Protein AF-A0A948G9Z5-F1 (afdb_monomer)

Radius of gyration: 40.37 Å; Cα contacts (8 Å, |Δi|>4): 755; chains: 1; bounding box: 97×54×112 Å

Solvent-accessible surface area (backbone atoms only — not comparable to full-atom values): 25533 Å² total; per-residue (Å²): 143,82,84,82,76,79,75,75,56,78,62,60,62,51,51,54,50,49,52,50,50,49,58,54,46,68,69,68,64,78,58,90,53,90,62,45,62,54,54,53,53,50,52,53,54,52,51,50,55,55,35,60,54,33,60,67,47,91,50,60,67,54,21,30,55,25,34,49,54,35,27,75,70,27,67,92,33,41,67,64,40,56,66,39,23,59,47,90,50,67,67,35,24,52,43,26,26,50,19,46,16,71,44,22,77,73,33,47,65,61,31,60,58,33,54,72,46,91,47,65,46,27,21,26,35,26,33,41,16,47,19,61,41,47,47,76,83,47,47,67,60,33,60,58,35,54,69,47,94,48,65,67,35,22,36,28,16,33,53,16,48,29,61,46,45,51,70,84,49,43,66,62,33,49,53,37,40,75,65,50,91,46,68,66,42,18,51,43,20,42,55,21,40,31,62,49,22,80,80,33,49,70,61,32,59,57,32,57,71,46,89,49,65,69,51,22,40,50,23,35,46,32,45,17,70,47,47,51,68,85,45,45,66,61,34,43,55,33,51,66,43,96,44,68,69,38,23,52,38,19,52,55,15,52,54,62,40,36,78,75,44,48,65,59,31,49,52,40,40,63,39,86,83,45,91,49,28,66,51,25,49,54,52,49,50,74,61,28,71,84,43,45,71,60,34,61,56,29,56,71,46,92,48,66,67,41,22,42,52,22,34,55,41,49,21,71,56,42,52,67,84,49,41,66,61,42,58,64,38,36,67,46,92,48,67,68,48,23,51,48,28,41,54,19,47,41,60,42,30,78,74,38,47,68,64,37,59,58,37,56,70,44,91,49,63,61,35,22,21,49,35,30,42,31,49,21,70,57,40,52,78,82,50,48,65,61,33,60,60,34,55,71,46,95,45,69,70,32,19,42,25,17,35,47,16,44,20,59,45,42,52,77,83,48,49,65,62,32,51,48,46,43,69,52,90,75,90,85,67,102,78,78,82,94,65,77,88,49,51,70,43,21,20,36,17,26,42,18,45,22,59,46,50,52,75,84,47,48,67,61,29,53,51,33,37,75,66,47,88,48,68,62,34,16,48,28,12,35,54,15,32,48,62,54,62,45,86,84,43,121

Structure (mmCIF, N/CA/C/O backbone):
data_AF-A0A948G9Z5-F1
#
_entry.id   AF-A0A948G9Z5-F1
#
loop_
_atom_site.group_PDB
_atom_site.id
_atom_site.type_symbol
_atom_site.label_atom_id
_atom_site.label_alt_id
_atom_site.label_comp_id
_atom_site.label_asym_id
_atom_site.label_entity_id
_atom_site.label_seq_id
_atom_site.pdbx_PDB_ins_code
_atom_site.Cartn_x
_atom_site.Cartn_y
_atom_site.Cartn_z
_atom_site.occupancy
_atom_site.B_iso_or_equiv
_atom_site.auth_seq_id
_atom_site.auth_comp_id
_atom_site.auth_asym_id
_atom_site.auth_atom_id
_atom_site.pdbx_PDB_model_num
ATOM 1 N N . MET A 1 1 ? 50.936 19.245 4.769 1.00 39.91 1 MET A N 1
ATOM 2 C CA . MET A 1 1 ? 52.016 19.116 3.764 1.00 39.91 1 MET A CA 1
ATOM 3 C C . MET A 1 1 ? 52.020 17.709 3.180 1.00 39.91 1 MET A C 1
ATOM 5 O O . MET A 1 1 ? 52.476 16.791 3.842 1.00 39.91 1 MET A O 1
ATOM 9 N N . LYS A 1 2 ? 51.493 17.557 1.961 1.00 28.86 2 LYS A N 1
ATOM 10 C CA . LYS A 1 2 ? 51.972 16.662 0.890 1.00 28.86 2 LYS A CA 1
ATOM 11 C C . LYS A 1 2 ? 51.194 17.069 -0.367 1.00 28.86 2 LYS A C 1
ATOM 13 O O . LYS A 1 2 ? 50.064 16.653 -0.579 1.00 28.86 2 LYS A O 1
ATOM 18 N N . GLN A 1 3 ? 51.766 18.014 -1.115 1.00 26.58 3 GLN A N 1
ATOM 19 C CA . GLN A 1 3 ? 51.270 18.428 -2.425 1.00 26.58 3 GLN A CA 1
ATOM 20 C C . GLN A 1 3 ? 51.454 17.256 -3.393 1.00 26.58 3 GLN A C 1
ATOM 22 O O . GLN A 1 3 ? 52.580 16.973 -3.799 1.00 26.58 3 GLN A O 1
ATOM 27 N N . TYR A 1 4 ? 50.370 16.602 -3.800 1.00 28.34 4 TYR A N 1
ATOM 28 C CA . TYR A 1 4 ? 50.378 15.861 -5.056 1.00 28.34 4 TYR A CA 1
ATOM 29 C C . TYR A 1 4 ? 50.292 16.889 -6.188 1.00 28.34 4 TYR A C 1
ATOM 31 O O . TYR A 1 4 ? 49.217 17.266 -6.642 1.00 28.34 4 TYR A O 1
ATOM 39 N N . LYS A 1 5 ? 51.455 17.400 -6.609 1.00 29.95 5 LYS A N 1
ATOM 40 C CA . LYS A 1 5 ? 51.599 18.049 -7.914 1.00 29.95 5 LYS A CA 1
ATOM 41 C C . LYS A 1 5 ? 51.333 16.977 -8.966 1.00 29.95 5 LYS A C 1
ATOM 43 O O . LYS A 1 5 ? 52.231 16.207 -9.299 1.00 29.95 5 LYS A O 1
ATOM 48 N N . VAL A 1 6 ? 50.107 16.926 -9.478 1.00 32.25 6 VAL A N 1
ATOM 49 C CA . VAL A 1 6 ? 49.819 16.228 -10.730 1.00 32.25 6 VAL A CA 1
ATOM 50 C C . VAL A 1 6 ? 50.594 16.974 -11.812 1.00 32.25 6 VAL A C 1
ATOM 52 O O . VAL A 1 6 ? 50.222 18.062 -12.244 1.00 32.25 6 VAL A O 1
ATOM 55 N N . LYS A 1 7 ? 51.755 16.430 -12.179 1.00 34.06 7 LYS A N 1
ATOM 56 C CA . LYS A 1 7 ? 52.479 16.821 -13.386 1.00 34.06 7 LYS A CA 1
ATOM 57 C C . LYS A 1 7 ? 51.560 16.453 -14.549 1.00 34.06 7 LYS A C 1
ATOM 59 O O . LYS A 1 7 ? 51.478 15.280 -14.900 1.00 34.06 7 LYS A O 1
ATOM 64 N N . MET A 1 8 ? 50.854 17.429 -15.117 1.00 34.78 8 MET A N 1
ATOM 65 C CA . MET A 1 8 ? 50.226 17.219 -16.418 1.00 34.78 8 MET A CA 1
ATOM 66 C C . MET A 1 8 ? 51.336 16.811 -17.399 1.00 34.78 8 MET A C 1
ATOM 68 O O . MET A 1 8 ? 52.364 17.498 -17.459 1.00 34.78 8 MET A O 1
ATOM 72 N N . PRO A 1 9 ? 51.206 15.685 -18.116 1.00 38.00 9 PRO A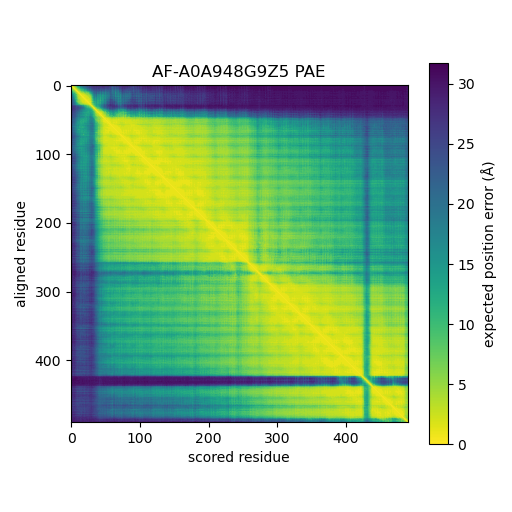 N 1
ATOM 73 C CA . PRO A 1 9 ? 52.230 15.265 -19.057 1.00 38.00 9 PRO A CA 1
ATOM 74 C C . PRO A 1 9 ? 52.403 16.338 -20.141 1.00 38.00 9 PRO A C 1
ATOM 76 O O . PRO A 1 9 ? 51.428 16.926 -20.605 1.00 38.00 9 PRO A O 1
ATOM 79 N N . ASN A 1 10 ? 53.647 16.580 -20.575 1.00 40.22 10 ASN A N 1
ATOM 80 C CA . ASN A 1 10 ? 54.026 17.577 -21.598 1.00 40.22 10 ASN A CA 1
ATOM 81 C C . ASN A 1 10 ? 53.228 17.482 -22.920 1.00 40.22 10 ASN A C 1
ATOM 83 O O . ASN A 1 10 ? 53.290 18.388 -23.750 1.00 40.22 10 ASN A O 1
ATOM 87 N N . ASN A 1 11 ? 52.482 16.397 -23.124 1.00 42.31 11 ASN A N 1
ATOM 88 C CA . ASN A 1 11 ? 51.616 16.176 -24.274 1.00 42.31 11 ASN A CA 1
ATOM 89 C C . ASN A 1 11 ? 50.259 16.898 -24.160 1.00 42.31 11 ASN A C 1
ATOM 91 O O . ASN A 1 11 ? 49.751 17.342 -25.187 1.00 42.31 11 ASN A O 1
ATOM 95 N N . VAL A 1 12 ? 49.737 17.124 -22.945 1.00 40.38 12 VAL A N 1
ATOM 96 C CA . VAL A 1 12 ? 48.490 17.881 -22.702 1.00 40.38 12 VAL A CA 1
ATOM 97 C C . VAL A 1 12 ? 48.668 19.338 -23.131 1.00 40.38 12 VAL A C 1
ATOM 99 O O . VAL A 1 12 ? 47.843 19.877 -23.860 1.00 40.38 12 VAL A O 1
ATOM 102 N N . ILE A 1 13 ? 49.819 19.932 -22.795 1.00 41.78 13 ILE A N 1
ATOM 103 C CA . ILE A 1 13 ? 50.192 21.304 -23.175 1.00 41.78 13 ILE A CA 1
ATOM 104 C C . ILE A 1 13 ? 50.358 21.439 -24.698 1.00 41.78 13 ILE A C 1
ATOM 106 O O . ILE A 1 13 ? 49.976 22.455 -25.277 1.00 41.78 13 ILE A O 1
ATOM 110 N N . LYS A 1 14 ? 50.894 20.411 -25.373 1.00 46.88 14 LYS A N 1
ATOM 111 C CA . LYS A 1 14 ? 51.059 20.411 -26.836 1.00 46.88 14 LYS A CA 1
ATOM 112 C C . LYS A 1 14 ? 49.728 20.294 -27.576 1.00 46.88 14 LYS A C 1
ATOM 114 O O . LYS A 1 14 ? 49.578 20.926 -28.617 1.00 46.88 14 LYS A O 1
ATOM 119 N N . LEU A 1 15 ? 48.769 19.531 -27.054 1.00 45.91 15 LEU A N 1
ATOM 120 C CA . LEU A 1 15 ? 47.464 19.355 -27.691 1.00 45.91 15 LEU A CA 1
ATOM 121 C C . LEU A 1 15 ? 46.559 20.578 -27.482 1.00 45.91 15 LEU A C 1
ATOM 123 O O . LEU A 1 15 ? 45.952 21.045 -28.439 1.00 45.91 15 LEU A O 1
ATOM 127 N N . THR A 1 16 ? 46.551 21.175 -26.285 1.00 45.09 16 THR A N 1
ATOM 128 C CA . THR A 1 16 ? 45.842 22.444 -26.030 1.00 45.09 16 THR A CA 1
ATOM 129 C C . THR A 1 16 ? 46.447 23.610 -26.813 1.00 45.09 16 THR A C 1
ATOM 131 O O . THR A 1 16 ? 45.717 24.468 -27.304 1.00 45.09 16 THR A O 1
ATOM 134 N N . ALA A 1 17 ? 47.773 23.629 -26.998 1.00 44.53 17 ALA A N 1
ATOM 135 C CA . ALA A 1 17 ? 48.440 24.600 -27.867 1.00 44.53 17 ALA A CA 1
ATOM 136 C C . ALA A 1 17 ? 48.094 24.384 -29.350 1.00 44.53 17 ALA A C 1
ATOM 138 O O . ALA A 1 17 ? 47.896 25.355 -30.077 1.00 44.53 17 ALA A O 1
ATOM 139 N N . MET A 1 18 ? 47.954 23.129 -29.793 1.00 50.06 18 MET A N 1
ATOM 140 C CA . MET A 1 18 ? 47.487 22.801 -31.144 1.00 50.06 18 MET A CA 1
ATOM 141 C C . MET A 1 18 ? 46.026 23.241 -31.355 1.00 50.06 18 MET A C 1
ATOM 143 O O . MET A 1 18 ? 45.716 23.830 -32.383 1.00 50.06 18 MET A O 1
ATOM 147 N N . MET A 1 19 ? 45.155 23.064 -30.355 1.00 51.22 19 MET A N 1
ATOM 148 C CA . MET A 1 19 ? 43.753 23.518 -30.375 1.00 51.22 19 MET A CA 1
ATOM 149 C C . MET A 1 19 ? 43.608 25.051 -30.413 1.00 51.22 19 MET A C 1
ATOM 151 O O . MET A 1 19 ? 42.756 25.579 -31.134 1.00 51.22 19 MET A O 1
ATOM 155 N N . LEU A 1 20 ? 44.453 25.780 -29.672 1.00 48.34 20 LEU A N 1
ATOM 156 C CA . LEU A 1 20 ? 44.508 27.248 -29.713 1.00 48.34 20 LEU A CA 1
ATOM 157 C C . LEU A 1 20 ? 45.026 27.759 -31.061 1.00 48.34 20 LEU A C 1
ATOM 159 O O . LEU A 1 20 ? 44.479 28.721 -31.591 1.00 48.34 20 LEU A O 1
ATOM 163 N N . LEU A 1 21 ? 46.021 27.090 -31.650 1.00 50.00 21 LEU A N 1
ATOM 164 C CA . LEU A 1 21 ? 46.531 27.425 -32.982 1.00 50.00 21 LEU A CA 1
ATOM 165 C C . LEU A 1 21 ? 45.492 27.183 -34.081 1.00 50.00 21 LEU A C 1
ATOM 167 O O . LEU A 1 21 ? 45.386 28.000 -34.987 1.00 50.00 21 LEU A O 1
ATOM 171 N N . VAL A 1 22 ? 44.686 26.123 -33.984 1.00 51.06 22 VAL A N 1
ATOM 172 C CA . VAL A 1 22 ? 43.586 25.851 -34.925 1.00 51.06 22 VAL A CA 1
ATOM 173 C C . VAL A 1 22 ? 42.486 26.909 -34.810 1.00 51.06 22 VAL A C 1
ATOM 175 O O . VAL A 1 22 ? 42.051 27.450 -35.821 1.00 51.06 22 VAL A O 1
ATOM 178 N N . SER A 1 23 ? 42.098 27.287 -33.590 1.00 49.22 23 SER A N 1
ATOM 179 C CA . SER A 1 23 ? 41.089 28.335 -33.356 1.00 49.22 23 SER A CA 1
ATOM 180 C C . SER A 1 23 ? 41.565 29.724 -33.818 1.00 49.22 23 SER A C 1
ATOM 182 O O . SER A 1 23 ? 40.789 30.506 -34.373 1.00 49.22 23 SER A O 1
ATOM 184 N N . LEU A 1 24 ? 42.857 30.022 -33.641 1.00 46.81 24 LEU A N 1
ATOM 185 C CA . LEU A 1 24 ? 43.492 31.260 -34.101 1.00 46.81 24 LEU A CA 1
ATOM 186 C C . LEU A 1 24 ? 43.670 31.277 -35.632 1.00 46.81 24 LEU A C 1
ATOM 188 O O . LEU A 1 24 ? 43.522 32.313 -36.268 1.00 46.81 24 LEU A O 1
ATOM 192 N N . TYR A 1 25 ? 43.930 30.124 -36.250 1.00 51.31 25 TYR A N 1
ATOM 193 C CA . TYR A 1 25 ? 44.063 29.996 -37.702 1.00 51.31 25 TYR A CA 1
ATOM 194 C C . TYR A 1 25 ? 42.704 30.085 -38.419 1.00 51.31 25 TYR A C 1
ATOM 196 O O . TYR A 1 25 ? 42.582 30.790 -39.417 1.00 51.31 25 TYR A O 1
ATOM 204 N N . LEU A 1 26 ? 41.655 29.467 -37.861 1.00 46.72 26 LEU A N 1
ATOM 205 C CA . LEU A 1 26 ? 40.271 29.555 -38.353 1.00 46.72 26 LEU A CA 1
ATOM 206 C C . LEU A 1 26 ? 39.691 30.980 -38.291 1.00 46.72 26 LEU A C 1
ATOM 208 O O . LEU A 1 26 ? 38.813 31.314 -39.080 1.00 46.72 26 LEU A O 1
ATOM 212 N N . SER A 1 27 ? 40.185 31.823 -37.378 1.00 50.78 27 SER A N 1
ATOM 213 C CA . SER A 1 27 ? 39.803 33.240 -37.271 1.00 50.78 27 SER A CA 1
ATOM 214 C C . SER A 1 27 ? 40.656 34.175 -38.141 1.00 50.78 27 SER A C 1
ATOM 216 O O . SER A 1 27 ? 40.174 35.235 -38.534 1.00 50.78 27 SER A O 1
ATOM 218 N N . LEU A 1 28 ? 41.890 33.786 -38.487 1.00 46.22 28 LEU A N 1
ATOM 219 C CA . LEU A 1 28 ? 42.793 34.559 -39.354 1.00 46.22 28 LEU A CA 1
ATOM 220 C C . LEU A 1 28 ? 42.560 34.325 -40.855 1.00 46.22 28 LEU A C 1
ATOM 222 O O . LEU A 1 28 ? 42.767 35.240 -41.651 1.00 46.22 28 LEU A O 1
ATOM 226 N N . VAL A 1 29 ? 42.116 33.135 -41.271 1.00 48.81 29 VAL A N 1
ATOM 227 C CA . VAL A 1 29 ? 41.870 32.813 -42.689 1.00 48.81 29 VAL A CA 1
ATOM 228 C C . VAL A 1 29 ? 40.423 33.152 -43.067 1.00 48.81 29 VAL A C 1
ATOM 230 O O . VAL A 1 29 ? 39.605 32.291 -43.382 1.00 48.81 29 VAL A O 1
ATOM 233 N N . GLY A 1 30 ? 40.097 34.445 -43.050 1.00 48.88 30 GLY A N 1
ATOM 234 C CA . GLY A 1 30 ? 38.883 34.993 -43.656 1.00 48.88 30 GLY A CA 1
ATOM 235 C C . GLY A 1 30 ? 38.942 34.948 -45.188 1.00 48.88 30 GLY A C 1
ATOM 236 O O . GLY A 1 30 ? 39.023 35.989 -45.833 1.00 48.88 30 GLY A O 1
ATOM 237 N N . CYS A 1 31 ? 38.934 33.755 -45.789 1.00 40.00 31 CYS A N 1
ATOM 238 C CA . CYS A 1 31 ? 38.878 33.602 -47.245 1.00 40.00 31 CYS A CA 1
ATOM 239 C C . CYS A 1 31 ? 37.424 33.623 -47.731 1.00 40.00 31 CYS A C 1
ATOM 241 O O . CYS A 1 31 ? 36.705 32.627 -47.684 1.00 40.00 31 CYS A O 1
ATOM 243 N N . SER A 1 32 ? 37.007 34.791 -48.207 1.00 42.97 32 SER A N 1
ATOM 244 C CA . SER A 1 32 ? 35.796 35.012 -48.990 1.00 42.97 32 SER A CA 1
ATOM 245 C C . SER A 1 32 ? 35.995 34.470 -50.415 1.00 42.97 32 SER A C 1
ATOM 247 O O . SER A 1 32 ? 36.517 35.150 -51.289 1.00 42.97 32 SER A O 1
ATOM 249 N N . GLY A 1 33 ? 35.608 33.214 -50.647 1.00 40.12 33 GLY A N 1
ATOM 250 C CA . GLY A 1 33 ? 35.600 32.584 -51.974 1.00 40.12 33 GLY A CA 1
ATOM 251 C C . GLY A 1 33 ? 35.328 31.079 -51.900 1.00 40.12 33 GLY A C 1
ATOM 252 O O . GLY A 1 33 ? 35.630 30.451 -50.885 1.00 40.12 33 GLY A O 1
ATOM 253 N N . GLU A 1 34 ? 34.761 30.495 -52.963 1.00 44.97 34 GLU A N 1
ATOM 254 C CA . GLU A 1 34 ? 34.321 29.084 -53.048 1.00 44.97 34 GLU A CA 1
ATOM 255 C C . GLU A 1 34 ? 35.417 28.042 -52.693 1.00 44.97 34 GLU A C 1
ATOM 257 O O . GLU A 1 34 ? 35.093 26.927 -52.279 1.00 44.97 34 GLU A O 1
ATOM 262 N N . ASP A 1 35 ? 36.699 28.428 -52.708 1.00 47.03 35 ASP A N 1
ATOM 263 C CA . ASP A 1 35 ? 37.861 27.602 -52.338 1.00 47.03 35 ASP A CA 1
ATOM 264 C C . ASP A 1 35 ? 38.152 27.509 -50.822 1.00 47.03 35 ASP A C 1
ATOM 266 O O . ASP A 1 35 ? 38.833 26.580 -50.372 1.00 47.03 35 ASP A O 1
ATOM 270 N N . GLY A 1 36 ? 37.599 28.404 -49.992 1.00 43.41 36 GLY A N 1
ATOM 271 C CA . GLY A 1 36 ? 37.775 28.371 -48.528 1.00 43.41 36 GLY A CA 1
ATOM 272 C C . GLY A 1 36 ? 37.162 27.122 -47.874 1.00 43.41 36 GLY A C 1
ATOM 273 O O . GLY A 1 36 ? 37.680 26.588 -46.889 1.00 43.41 36 GLY A O 1
ATOM 274 N N . ASN A 1 37 ? 36.109 26.575 -48.487 1.00 50.03 37 ASN A N 1
ATOM 275 C CA . ASN A 1 37 ? 35.497 25.310 -48.080 1.00 50.03 37 ASN A CA 1
ATOM 276 C C . ASN A 1 37 ? 36.379 24.093 -48.406 1.00 50.03 37 ASN A C 1
ATOM 278 O O . ASN A 1 37 ? 36.332 23.092 -47.689 1.00 50.03 37 ASN A O 1
ATOM 282 N N . GLY A 1 38 ? 37.192 24.160 -49.465 1.00 46.34 38 GLY A N 1
ATOM 283 C CA . GLY A 1 38 ? 38.101 23.082 -49.861 1.00 46.34 38 GLY A CA 1
ATOM 284 C C . GLY A 1 38 ? 39.275 22.929 -48.896 1.00 46.34 38 GLY A C 1
ATOM 285 O O . GLY A 1 38 ? 39.586 21.818 -48.463 1.00 46.34 38 GLY A O 1
ATOM 286 N N . VAL A 1 39 ? 39.874 24.052 -48.492 1.00 49.22 39 VAL A N 1
ATOM 287 C CA . VAL A 1 39 ? 41.010 24.093 -47.559 1.00 49.22 39 VAL A CA 1
ATOM 288 C C . VAL A 1 39 ? 40.593 23.627 -46.159 1.00 49.22 39 VAL A C 1
ATOM 290 O O . VAL A 1 39 ? 41.243 22.748 -45.593 1.00 49.22 39 VAL A O 1
ATOM 293 N N . ASN A 1 40 ? 39.452 24.096 -45.643 1.00 51.53 40 ASN A N 1
ATOM 294 C CA . ASN A 1 40 ? 38.921 23.641 -44.351 1.00 51.53 40 ASN A CA 1
ATOM 295 C C . ASN A 1 40 ? 38.600 22.135 -44.336 1.00 51.53 40 ASN A C 1
ATOM 297 O O . ASN A 1 40 ? 38.955 21.435 -43.386 1.00 51.53 40 ASN A O 1
ATOM 301 N N . ARG A 1 41 ? 38.018 21.593 -45.417 1.00 58.03 41 ARG A N 1
ATOM 302 C CA . ARG A 1 41 ? 37.782 20.142 -45.553 1.00 58.03 41 ARG A CA 1
ATOM 303 C C . ARG A 1 41 ? 39.083 19.339 -45.620 1.00 58.03 41 ARG A C 1
ATOM 305 O O . ARG A 1 41 ? 39.141 18.229 -45.094 1.00 58.03 41 ARG A O 1
ATOM 312 N N . LEU A 1 42 ? 40.127 19.871 -46.258 1.00 55.88 42 LEU A N 1
ATOM 313 C CA . LEU A 1 42 ? 41.443 19.229 -46.335 1.00 55.88 42 LEU A CA 1
ATOM 314 C C . LEU A 1 42 ? 42.132 19.178 -44.965 1.00 55.88 42 LEU A C 1
ATOM 316 O O . LEU A 1 42 ? 42.637 18.118 -44.596 1.00 55.88 42 LEU A O 1
ATOM 320 N N . PHE A 1 43 ? 42.098 20.267 -44.192 1.00 57.25 43 PHE A N 1
ATOM 321 C CA . PHE A 1 43 ? 42.660 20.302 -42.838 1.00 57.25 43 PHE A CA 1
ATOM 322 C C . PHE A 1 43 ? 41.926 19.361 -41.880 1.00 57.25 43 PHE A C 1
ATOM 324 O O . PHE A 1 43 ? 42.574 18.534 -41.239 1.00 57.25 43 PHE A O 1
ATOM 331 N N . GLN A 1 44 ? 40.590 19.378 -41.877 1.00 60.28 44 GLN A N 1
ATOM 332 C CA . GLN A 1 44 ? 39.788 18.454 -41.069 1.00 60.28 44 GLN A CA 1
ATOM 333 C C . GLN A 1 44 ? 40.084 16.987 -41.437 1.00 60.28 44 GLN A C 1
ATOM 335 O O . GLN A 1 44 ? 40.243 16.129 -40.571 1.00 60.28 44 GLN A O 1
ATOM 340 N N . LYS A 1 45 ? 40.262 16.685 -42.731 1.00 63.56 45 LYS A N 1
ATOM 341 C CA . LYS A 1 45 ? 40.625 15.343 -43.215 1.00 63.56 45 LYS A CA 1
ATOM 342 C C . LYS A 1 45 ? 42.036 14.911 -42.792 1.00 63.56 45 LYS A C 1
ATOM 344 O O . LYS A 1 45 ? 42.256 13.722 -42.549 1.00 63.56 45 LYS A O 1
ATOM 349 N N . ILE A 1 46 ? 42.996 15.835 -42.720 1.00 67.50 46 ILE A N 1
ATOM 350 C CA . ILE A 1 46 ? 44.359 15.566 -42.229 1.00 67.50 46 ILE A CA 1
ATOM 351 C C . ILE A 1 46 ? 44.342 15.318 -40.715 1.00 67.50 46 ILE A C 1
ATOM 353 O O . ILE A 1 46 ? 44.970 14.366 -40.248 1.00 67.50 46 ILE A O 1
ATOM 357 N N . GLU A 1 47 ? 43.577 16.111 -39.968 1.00 75.38 47 GLU A N 1
ATOM 358 C CA . GLU A 1 47 ? 43.436 15.994 -38.516 1.00 75.38 47 GLU A CA 1
ATOM 359 C C . GLU A 1 47 ? 42.751 14.682 -38.107 1.00 75.38 47 GLU A C 1
ATOM 361 O O . GLU A 1 47 ? 43.296 13.935 -37.291 1.00 75.38 47 G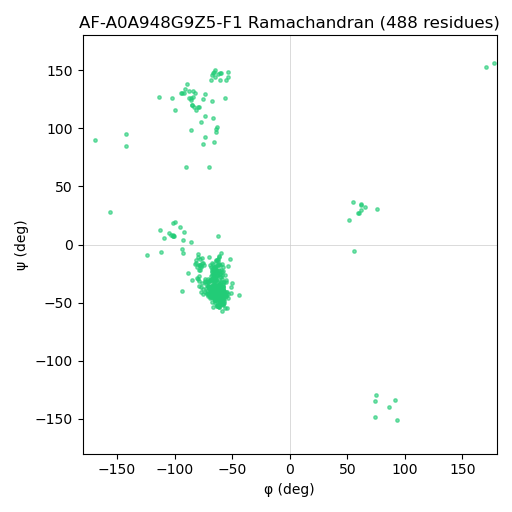LU A O 1
ATOM 366 N N . ILE A 1 48 ? 41.649 14.312 -38.773 1.00 82.31 48 ILE A N 1
ATOM 367 C CA . ILE A 1 48 ? 40.984 13.015 -38.579 1.00 82.31 48 ILE A CA 1
ATOM 368 C C . ILE A 1 48 ? 41.967 11.875 -38.837 1.00 82.31 48 ILE A C 1
ATOM 370 O O . ILE A 1 48 ? 42.115 10.998 -37.996 1.00 82.31 48 ILE A O 1
ATOM 374 N N . ARG A 1 49 ? 42.711 11.884 -39.953 1.00 85.75 49 ARG A N 1
ATOM 375 C CA . ARG A 1 49 ? 43.713 10.836 -40.237 1.00 85.75 49 ARG A CA 1
ATOM 376 C C 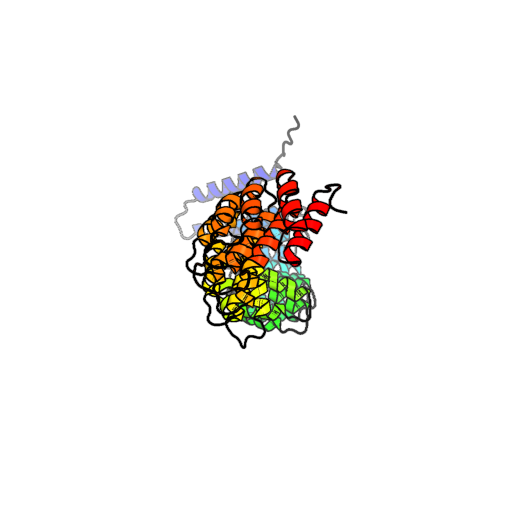. ARG A 1 49 ? 44.772 10.720 -39.138 1.00 85.75 49 ARG A C 1
ATOM 378 O O . ARG A 1 49 ? 45.214 9.608 -38.849 1.00 85.75 49 ARG A O 1
ATOM 385 N N . GLY A 1 50 ? 45.186 11.842 -38.549 1.00 85.62 50 GLY A N 1
ATOM 386 C CA . GLY A 1 50 ? 46.108 11.872 -37.415 1.00 85.62 50 GLY A CA 1
ATOM 387 C C . GLY A 1 50 ? 45.520 11.208 -36.170 1.00 85.62 50 GLY A C 1
ATOM 388 O O . GLY A 1 50 ? 46.165 10.348 -35.573 1.00 85.62 50 GLY A O 1
ATOM 389 N N . LEU A 1 51 ? 44.278 11.543 -35.821 1.00 88.06 51 LEU A N 1
ATOM 390 C CA . LEU A 1 51 ? 43.574 10.958 -34.676 1.00 88.06 51 LEU A CA 1
ATOM 391 C C . LEU A 1 51 ? 43.237 9.475 -34.888 1.00 88.06 51 LEU A C 1
ATOM 393 O O . LEU A 1 51 ? 43.433 8.668 -33.986 1.00 88.06 51 LEU A O 1
ATOM 397 N N . VAL A 1 52 ? 42.865 9.069 -36.104 1.00 90.25 52 VAL A N 1
ATOM 398 C CA . VAL A 1 52 ? 42.637 7.654 -36.450 1.00 90.25 52 VAL A CA 1
ATOM 399 C C . VAL A 1 52 ? 43.899 6.806 -36.286 1.00 90.25 52 VAL A C 1
ATOM 401 O O . VAL A 1 52 ? 43.812 5.628 -35.944 1.00 90.25 52 VAL A O 1
ATOM 404 N N . ARG A 1 53 ? 45.094 7.375 -36.490 1.00 90.69 53 ARG A N 1
ATOM 405 C CA . ARG A 1 53 ? 46.346 6.670 -36.168 1.00 90.69 53 ARG A CA 1
ATOM 406 C C . ARG A 1 53 ? 46.524 6.496 -34.661 1.00 90.69 53 ARG A C 1
ATOM 408 O O . ARG A 1 53 ? 46.969 5.432 -34.245 1.00 90.69 53 ARG A O 1
ATOM 415 N N . LYS A 1 54 ? 46.149 7.499 -33.861 1.00 91.12 54 LYS A N 1
ATOM 416 C CA . LYS A 1 54 ? 46.211 7.436 -32.391 1.00 91.12 54 LYS A CA 1
ATOM 417 C C . LYS A 1 54 ? 45.227 6.432 -31.790 1.00 91.12 54 LYS A C 1
ATOM 419 O O . LYS A 1 54 ? 45.553 5.833 -30.778 1.00 91.12 54 LYS A O 1
ATOM 424 N N . LEU A 1 55 ? 44.109 6.134 -32.459 1.00 91.06 55 LEU A N 1
ATOM 425 C CA . LEU A 1 55 ? 43.228 5.009 -32.092 1.00 91.06 55 LEU A CA 1
ATOM 426 C C . LEU A 1 55 ? 43.919 3.631 -32.139 1.00 91.06 55 LEU A C 1
ATOM 428 O O . LEU A 1 55 ? 43.319 2.632 -31.764 1.00 91.06 55 LEU A O 1
ATOM 432 N N . ARG A 1 56 ? 45.157 3.536 -32.638 1.00 91.88 56 ARG A N 1
ATOM 433 C CA . ARG A 1 56 ? 45.958 2.301 -32.660 1.00 91.88 56 ARG A CA 1
ATOM 434 C C . ARG A 1 56 ? 47.178 2.372 -31.743 1.00 91.88 56 ARG A C 1
ATOM 436 O O . ARG A 1 56 ? 48.080 1.546 -31.877 1.00 91.88 56 ARG A O 1
ATOM 443 N N . ASP A 1 57 ? 47.245 3.377 -30.873 1.00 95.12 57 ASP A N 1
ATOM 444 C CA . ASP A 1 57 ? 48.335 3.496 -29.912 1.00 95.12 57 ASP A CA 1
ATOM 445 C C . ASP A 1 57 ? 48.308 2.328 -28.915 1.00 95.12 57 ASP A C 1
ATOM 447 O O . ASP A 1 57 ? 47.254 1.762 -28.616 1.00 95.12 57 ASP A O 1
ATOM 451 N N . LYS A 1 58 ? 49.481 1.947 -28.406 1.00 92.81 58 LYS A N 1
ATOM 452 C CA . LYS A 1 58 ? 49.596 0.890 -27.398 1.00 92.81 58 LYS A CA 1
ATOM 453 C C . LYS A 1 58 ? 49.011 1.338 -26.062 1.00 92.81 58 LYS A C 1
ATOM 455 O O . LYS A 1 58 ? 48.495 0.500 -25.330 1.00 92.81 58 LYS A O 1
ATOM 460 N N . ASP A 1 59 ? 49.088 2.632 -25.762 1.00 91.38 59 ASP A N 1
ATOM 461 C CA . ASP A 1 59 ? 48.537 3.205 -24.541 1.00 91.38 59 ASP A CA 1
ATOM 462 C C . ASP A 1 59 ? 47.021 3.447 -24.695 1.00 91.38 59 ASP A C 1
ATOM 464 O O . ASP A 1 59 ? 46.620 4.270 -25.527 1.00 91.38 59 ASP A O 1
ATOM 468 N N . PRO A 1 60 ? 46.158 2.759 -23.919 1.00 91.88 60 PRO A N 1
ATOM 469 C CA . PRO A 1 60 ? 44.711 2.954 -23.983 1.00 91.88 60 PRO A CA 1
ATOM 470 C C . PRO A 1 60 ? 44.282 4.387 -23.654 1.00 91.88 60 PRO A C 1
ATOM 472 O O . PRO A 1 60 ? 43.290 4.846 -24.211 1.00 91.88 60 PRO A O 1
ATOM 475 N N . TYR A 1 61 ? 45.043 5.121 -22.839 1.00 90.19 61 TYR A N 1
ATOM 476 C CA . TYR A 1 61 ? 44.727 6.510 -22.510 1.00 90.19 61 TYR A CA 1
ATOM 477 C C . TYR A 1 61 ? 44.878 7.427 -23.735 1.00 90.19 61 TYR A C 1
ATOM 479 O O . TYR A 1 61 ? 44.042 8.289 -23.992 1.00 90.19 61 TYR A O 1
ATOM 487 N N . ILE A 1 62 ? 45.895 7.189 -24.574 1.00 89.88 62 ILE A N 1
ATOM 488 C CA . ILE A 1 62 ? 46.068 7.921 -25.842 1.00 89.88 62 ILE A CA 1
ATOM 489 C C . ILE A 1 62 ? 44.940 7.583 -26.826 1.00 89.88 62 ILE A C 1
ATOM 491 O O . ILE A 1 62 ? 44.504 8.449 -27.593 1.00 89.88 62 ILE A O 1
ATOM 495 N N . ARG A 1 63 ? 44.462 6.332 -26.820 1.00 94.50 63 ARG A N 1
ATOM 496 C CA . ARG A 1 63 ? 43.317 5.924 -27.645 1.00 94.50 63 ARG A CA 1
ATOM 497 C C . ARG A 1 63 ? 42.032 6.612 -27.189 1.00 94.50 63 ARG A C 1
ATOM 499 O O . ARG A 1 63 ? 41.302 7.116 -28.035 1.00 94.50 63 ARG A O 1
ATOM 506 N N . GLU A 1 64 ? 41.794 6.687 -25.885 1.00 90.31 64 GLU A N 1
ATOM 507 C CA . GLU A 1 64 ? 40.655 7.387 -25.283 1.00 90.31 64 GLU A CA 1
ATOM 508 C C . GLU A 1 64 ? 40.670 8.892 -25.605 1.00 90.31 64 GLU A C 1
ATOM 510 O O . GLU A 1 64 ? 39.689 9.415 -26.129 1.00 90.31 64 GLU A O 1
ATOM 515 N N . GLU A 1 65 ? 41.813 9.575 -25.457 1.00 85.31 65 GLU A N 1
ATOM 516 C CA . GLU A 1 65 ? 41.951 10.984 -25.866 1.00 85.31 65 GLU A CA 1
ATOM 517 C C . GLU A 1 65 ? 41.650 11.189 -27.362 1.00 85.31 65 GLU A C 1
ATOM 519 O O . GLU A 1 65 ? 41.059 12.193 -27.774 1.00 85.31 65 GLU A O 1
ATOM 524 N N . ALA A 1 66 ? 42.070 10.241 -28.205 1.00 90.62 66 ALA A N 1
ATOM 525 C CA . ALA A 1 66 ? 41.789 10.294 -29.634 1.00 90.62 66 ALA A CA 1
ATOM 526 C C . ALA A 1 66 ? 40.294 10.119 -29.927 1.00 90.62 66 ALA A C 1
ATOM 528 O O . ALA A 1 66 ? 39.773 10.805 -30.807 1.00 90.62 66 ALA A O 1
ATOM 529 N N . VAL A 1 67 ? 39.609 9.249 -29.184 1.00 94.12 67 VAL A N 1
ATOM 530 C CA . VAL A 1 67 ? 38.156 9.068 -29.247 1.00 94.12 67 VAL A CA 1
ATOM 531 C C . VAL A 1 67 ? 37.422 10.351 -28.858 1.00 94.12 67 VAL A C 1
ATOM 533 O O . VAL A 1 67 ? 36.566 10.804 -29.617 1.00 94.12 67 VAL A O 1
ATOM 536 N N . GLU A 1 68 ? 37.786 10.985 -27.741 1.00 88.06 68 GLU A N 1
ATOM 537 C CA . GLU A 1 68 ? 37.165 12.243 -27.306 1.00 88.06 68 GLU A CA 1
ATOM 538 C C . GLU A 1 68 ? 37.330 13.353 -28.352 1.00 88.06 68 GLU A C 1
ATOM 540 O O . GLU A 1 68 ? 36.378 14.062 -28.697 1.00 88.06 68 GLU A O 1
ATOM 545 N N . ALA A 1 69 ? 38.546 13.499 -28.888 1.00 86.56 69 ALA A N 1
ATOM 546 C CA . ALA A 1 69 ? 38.841 14.486 -29.919 1.00 86.56 69 ALA A CA 1
ATOM 547 C C . ALA A 1 69 ? 38.033 14.224 -31.200 1.00 86.56 69 ALA A C 1
ATOM 549 O O . ALA A 1 69 ? 37.490 15.158 -31.788 1.00 86.56 69 ALA A O 1
ATOM 550 N N . LEU A 1 70 ? 37.905 12.958 -31.608 1.00 88.44 70 LEU A N 1
ATOM 551 C CA . LEU A 1 70 ? 37.084 12.546 -32.747 1.00 88.44 70 LEU A CA 1
ATOM 552 C C . LEU A 1 70 ? 35.591 12.812 -32.512 1.00 88.44 70 LEU A C 1
ATOM 554 O O . LEU A 1 70 ? 34.919 13.293 -33.421 1.00 88.44 70 LEU A O 1
ATOM 558 N N . GLY A 1 71 ? 35.080 12.591 -31.299 1.00 88.19 71 GLY A N 1
ATOM 559 C CA . GLY A 1 71 ? 33.703 12.934 -30.934 1.00 88.19 71 GLY A CA 1
ATOM 560 C C . GLY A 1 71 ? 33.391 14.419 -31.133 1.00 88.19 71 GLY A C 1
ATOM 561 O O . GLY A 1 71 ? 32.359 14.766 -31.705 1.00 88.19 71 GLY A O 1
ATOM 562 N N . ARG A 1 72 ? 34.324 15.305 -30.753 1.00 87.19 72 ARG A N 1
ATOM 563 C CA . ARG A 1 72 ? 34.197 16.763 -30.959 1.00 87.19 72 ARG A CA 1
ATOM 564 C C . ARG A 1 72 ? 34.252 17.182 -32.432 1.00 87.19 72 ARG A C 1
ATOM 566 O O . ARG A 1 72 ? 33.745 18.249 -32.765 1.00 87.19 72 ARG A O 1
ATOM 573 N N . ILE A 1 73 ? 34.851 16.369 -33.306 1.00 86.69 73 ILE A N 1
ATOM 574 C CA . ILE A 1 73 ? 34.926 16.642 -34.752 1.00 86.69 73 ILE A CA 1
ATOM 575 C C . ILE A 1 73 ? 33.573 16.424 -35.447 1.00 86.69 73 ILE A C 1
ATOM 577 O O . ILE A 1 73 ? 33.292 17.099 -36.440 1.00 86.69 73 ILE A O 1
ATOM 581 N N . GLY A 1 74 ? 32.727 15.522 -34.943 1.00 86.19 74 GLY A N 1
ATOM 582 C CA . GLY A 1 74 ? 31.382 15.310 -35.480 1.00 86.19 74 GLY A CA 1
ATOM 583 C C . GLY A 1 74 ? 31.286 14.209 -36.544 1.00 86.19 74 GLY A C 1
ATOM 584 O O . GLY A 1 74 ? 32.059 13.253 -36.562 1.00 86.19 74 GLY A O 1
ATOM 585 N N . GLU A 1 75 ? 30.324 14.352 -37.460 1.00 91.44 75 GLU A N 1
ATOM 586 C CA . GLU A 1 75 ? 29.960 13.370 -38.501 1.00 91.44 75 GLU A CA 1
ATOM 587 C C . GLU A 1 75 ? 31.143 12.705 -39.244 1.00 91.44 75 GLU A C 1
ATOM 589 O O . GLU A 1 75 ? 31.134 11.480 -39.385 1.00 91.44 75 GLU A O 1
ATOM 594 N N . PRO A 1 76 ? 32.205 13.423 -39.665 1.00 90.94 76 PRO A N 1
ATOM 595 C CA . PRO A 1 76 ? 33.326 12.800 -40.376 1.00 90.94 76 PRO A CA 1
ATOM 596 C C . PRO A 1 76 ? 34.094 11.736 -39.573 1.00 90.94 76 PRO A C 1
ATOM 598 O O . PRO A 1 76 ? 34.847 10.952 -40.153 1.00 90.94 76 PRO A O 1
ATOM 601 N N . ALA A 1 77 ? 33.943 11.724 -38.247 1.00 92.06 77 ALA A N 1
ATOM 602 C CA . ALA A 1 77 ? 34.610 10.798 -37.344 1.00 92.06 77 ALA A CA 1
ATOM 603 C C . ALA A 1 77 ? 33.786 9.539 -37.019 1.00 92.06 77 ALA A C 1
ATOM 605 O O . ALA A 1 77 ? 34.310 8.642 -36.359 1.00 92.06 77 ALA A O 1
ATOM 606 N N . VAL A 1 78 ? 32.540 9.434 -37.498 1.00 94.56 78 VAL A N 1
ATOM 607 C CA . VAL A 1 78 ? 31.622 8.333 -37.151 1.00 94.56 78 VAL A CA 1
ATOM 608 C C . VAL A 1 78 ? 32.195 6.961 -37.509 1.00 94.56 78 VAL A C 1
ATOM 610 O O . VAL A 1 78 ? 32.273 6.096 -36.645 1.00 94.56 78 VAL A O 1
ATOM 613 N N . GLU A 1 79 ? 32.648 6.755 -38.747 1.00 95.38 79 GLU A N 1
ATOM 614 C CA . GLU A 1 79 ? 33.189 5.458 -39.190 1.00 95.38 79 GLU A CA 1
ATOM 615 C C . GLU A 1 79 ? 34.448 5.033 -38.402 1.00 95.38 79 GLU A C 1
ATOM 617 O O . GLU A 1 79 ? 34.508 3.900 -37.912 1.00 95.38 79 GLU A O 1
ATOM 622 N N . PRO A 1 80 ? 35.451 5.914 -38.192 1.00 93.94 80 PRO A N 1
ATOM 623 C CA . PRO A 1 80 ? 36.561 5.595 -37.302 1.00 93.94 80 PRO A CA 1
ATOM 624 C C . PRO A 1 80 ? 36.158 5.261 -35.866 1.00 93.94 80 PRO A C 1
ATOM 626 O O . PRO A 1 80 ? 36.754 4.364 -35.271 1.00 93.94 80 PRO A O 1
ATOM 629 N N . LEU A 1 81 ? 35.170 5.969 -35.316 1.00 96.00 81 LEU A N 1
ATOM 630 C CA . LEU A 1 81 ? 34.666 5.717 -33.971 1.00 96.00 81 LEU A CA 1
ATOM 631 C C . LEU A 1 81 ? 33.927 4.375 -33.903 1.00 96.00 81 LEU A C 1
ATOM 633 O O . LEU A 1 81 ? 34.177 3.599 -32.990 1.00 96.00 81 LEU A O 1
ATOM 637 N N . ILE A 1 82 ? 33.116 4.010 -34.899 1.00 96.44 82 ILE A N 1
ATOM 638 C CA . ILE A 1 82 ? 32.491 2.675 -34.959 1.00 96.44 82 ILE A CA 1
ATOM 639 C C . ILE A 1 82 ? 33.557 1.576 -34.940 1.00 96.44 82 ILE A C 1
ATOM 641 O O . ILE A 1 82 ? 33.435 0.598 -34.202 1.00 96.44 82 ILE A O 1
ATOM 645 N N . ALA A 1 83 ? 34.653 1.755 -35.681 1.00 94.25 83 ALA A N 1
ATOM 646 C CA . ALA A 1 83 ? 35.766 0.810 -35.660 1.00 94.25 83 ALA A CA 1
ATOM 647 C C . ALA A 1 83 ? 36.487 0.738 -34.299 1.00 94.25 83 ALA A C 1
ATOM 649 O O . ALA A 1 83 ? 37.124 -0.281 -34.021 1.00 94.25 83 ALA A O 1
ATOM 650 N N . ALA A 1 84 ? 36.399 1.778 -33.462 1.00 95.38 84 ALA A N 1
ATOM 651 C CA . ALA A 1 84 ? 36.962 1.817 -32.112 1.00 95.38 84 ALA A CA 1
ATOM 652 C C . ALA A 1 84 ? 36.078 1.114 -31.062 1.00 95.38 84 ALA A C 1
ATOM 654 O O . ALA A 1 84 ? 36.572 0.747 -30.002 1.00 95.38 84 ALA A O 1
ATOM 655 N N . LEU A 1 85 ? 34.812 0.794 -31.365 1.00 95.94 85 LEU A N 1
ATOM 656 C CA . LEU A 1 85 ? 33.940 0.040 -30.447 1.00 95.94 85 LEU A CA 1
ATOM 657 C C . LEU A 1 85 ? 34.441 -1.384 -30.147 1.00 95.94 85 LEU A C 1
ATOM 659 O O . LEU A 1 85 ? 34.023 -1.995 -29.166 1.00 95.94 85 LEU A O 1
ATOM 663 N N . ARG A 1 86 ? 35.349 -1.924 -30.969 1.00 96.19 86 ARG A N 1
ATOM 664 C CA . ARG A 1 86 ? 35.997 -3.227 -30.737 1.00 96.19 86 ARG A CA 1
ATOM 665 C C . ARG A 1 86 ? 37.236 -3.167 -29.847 1.00 96.19 86 ARG A C 1
ATOM 667 O O . ARG A 1 86 ? 37.908 -4.189 -29.724 1.00 96.19 86 ARG A O 1
ATOM 674 N N . ASP A 1 87 ? 37.597 -1.989 -29.337 1.00 96.19 87 ASP A N 1
ATOM 675 C CA . ASP A 1 87 ? 38.813 -1.826 -28.544 1.00 96.19 87 ASP A CA 1
ATOM 676 C C . ASP A 1 87 ? 38.824 -2.793 -27.354 1.00 96.19 87 ASP A C 1
ATOM 678 O O . ASP A 1 87 ? 37.791 -3.055 -26.734 1.00 96.19 87 ASP A O 1
ATOM 682 N N . GLU A 1 88 ? 39.991 -3.346 -27.037 1.00 92.56 88 GLU A N 1
ATOM 683 C CA . GLU A 1 88 ? 40.151 -4.280 -25.920 1.00 92.56 88 GLU A CA 1
ATOM 684 C C . GLU A 1 88 ? 39.903 -3.600 -24.565 1.00 92.56 88 GLU A C 1
ATOM 686 O O . GLU A 1 88 ? 39.371 -4.227 -23.642 1.00 92.56 88 GLU A O 1
ATOM 691 N N . HIS A 1 89 ? 40.211 -2.304 -24.457 1.00 94.69 89 HIS A N 1
ATOM 692 C CA . HIS A 1 89 ? 40.133 -1.564 -23.209 1.00 94.69 89 HIS A CA 1
ATOM 693 C C . HIS A 1 89 ? 38.715 -1.011 -22.971 1.00 94.69 89 HIS A C 1
ATOM 695 O O . HIS A 1 89 ? 38.200 -0.269 -23.812 1.00 94.69 89 HIS A O 1
ATOM 701 N N . PRO A 1 90 ? 38.073 -1.315 -21.823 1.00 92.69 90 PRO A N 1
ATOM 702 C CA . PRO A 1 90 ? 36.712 -0.862 -21.529 1.00 92.69 90 PRO A CA 1
ATOM 703 C C . PRO A 1 90 ? 36.512 0.655 -21.623 1.00 92.69 90 PRO A C 1
ATOM 705 O O . PRO A 1 90 ? 35.562 1.075 -22.274 1.00 92.69 90 PRO A O 1
ATOM 708 N N . SER A 1 91 ? 37.430 1.460 -21.071 1.00 90.94 91 SER A N 1
ATOM 709 C CA . SER A 1 91 ? 37.328 2.932 -21.093 1.00 90.94 91 SER A CA 1
ATOM 710 C C . SER A 1 91 ? 37.299 3.505 -22.510 1.00 90.94 91 SER A C 1
ATOM 712 O O . SER A 1 91 ? 36.509 4.392 -22.807 1.00 90.94 91 SER A O 1
ATOM 714 N N . VAL A 1 92 ? 38.081 2.932 -23.434 1.00 94.06 92 VAL A N 1
ATOM 715 C CA . VAL A 1 92 ? 38.082 3.371 -24.837 1.00 94.06 92 VAL A CA 1
ATOM 716 C C . VAL A 1 92 ? 36.733 3.063 -25.485 1.00 94.06 92 VAL A C 1
ATOM 718 O O . VAL A 1 92 ? 36.203 3.899 -26.216 1.00 94.06 92 VAL A O 1
ATOM 721 N N . ARG A 1 93 ? 36.139 1.895 -25.201 1.00 95.69 93 ARG A N 1
ATOM 722 C CA . ARG A 1 93 ? 34.799 1.554 -25.706 1.00 95.69 93 ARG A CA 1
ATOM 723 C C . ARG A 1 93 ? 33.729 2.486 -25.143 1.00 95.69 93 ARG A C 1
ATOM 725 O O . ARG A 1 93 ? 32.918 2.984 -25.916 1.00 95.69 93 ARG A O 1
ATOM 732 N N . GLU A 1 94 ? 33.746 2.746 -23.838 1.00 92.75 94 GLU A N 1
ATOM 733 C CA . GLU A 1 94 ? 32.792 3.639 -23.168 1.00 92.75 94 GLU A CA 1
ATOM 734 C C . GLU A 1 94 ? 32.873 5.067 -23.724 1.00 92.75 94 GLU A C 1
ATOM 736 O O . GLU A 1 94 ? 31.867 5.593 -24.207 1.00 92.75 94 GLU A O 1
ATOM 741 N N . GLY A 1 95 ? 34.082 5.634 -23.801 1.00 92.19 95 GLY A N 1
ATOM 742 C CA . GLY A 1 95 ? 34.311 6.939 -24.422 1.00 92.19 95 GLY A CA 1
ATOM 743 C C . GLY A 1 95 ? 33.890 6.971 -25.894 1.00 92.19 95 GLY A C 1
ATOM 744 O O . GLY A 1 95 ? 33.385 7.980 -26.384 1.00 92.19 95 GLY A O 1
ATOM 745 N N . THR A 1 96 ? 34.017 5.850 -26.613 1.00 96.88 96 THR A N 1
ATOM 746 C CA . THR A 1 96 ? 33.595 5.757 -28.022 1.00 96.88 96 THR A CA 1
ATOM 747 C C . THR A 1 96 ? 32.079 5.806 -28.145 1.00 96.88 96 THR A C 1
ATOM 749 O O . THR A 1 96 ? 31.548 6.506 -29.008 1.00 96.88 96 THR A O 1
ATOM 752 N N . VAL A 1 97 ? 31.369 5.104 -27.261 1.00 96.94 97 VAL A N 1
ATOM 753 C CA . VAL A 1 97 ? 29.908 5.154 -27.180 1.00 96.94 97 VAL A CA 1
ATOM 754 C C . VAL A 1 97 ? 29.427 6.565 -26.832 1.00 96.94 97 VAL A C 1
ATOM 756 O O . VAL A 1 97 ? 28.458 7.042 -27.423 1.00 96.94 97 VAL A O 1
ATOM 759 N N . GLU A 1 98 ? 30.092 7.249 -25.898 1.00 94.69 98 GLU A N 1
ATOM 760 C CA . GLU A 1 98 ? 29.795 8.647 -25.562 1.00 94.69 98 GLU A CA 1
ATOM 761 C C . GLU A 1 98 ? 30.011 9.583 -26.747 1.00 94.69 98 GLU A C 1
ATOM 763 O O . GLU A 1 98 ? 29.096 10.325 -27.105 1.00 94.69 98 GLU A O 1
ATOM 768 N N . ALA A 1 99 ? 31.164 9.491 -27.412 1.00 93.25 99 ALA A N 1
ATOM 769 C CA . ALA A 1 99 ? 31.478 10.279 -28.596 1.00 93.25 99 ALA A CA 1
ATOM 770 C C . ALA A 1 99 ? 30.432 10.082 -29.707 1.00 93.25 99 ALA A C 1
ATOM 772 O O . ALA A 1 99 ? 29.918 11.056 -30.255 1.00 93.25 99 ALA A O 1
ATOM 773 N N . LEU A 1 100 ? 30.059 8.835 -30.014 1.00 96.00 100 LEU A N 1
ATOM 774 C CA . LEU A 1 100 ? 29.041 8.519 -31.025 1.00 96.00 100 LEU A CA 1
ATOM 775 C C . LEU A 1 100 ? 27.643 9.012 -30.627 1.00 96.00 100 LEU A C 1
ATOM 777 O O . LEU A 1 100 ? 26.915 9.535 -31.472 1.00 96.00 100 LEU A O 1
ATOM 781 N N . GLY A 1 101 ? 27.285 8.899 -29.345 1.00 93.00 101 GLY A N 1
ATOM 782 C CA . GLY A 1 101 ? 26.048 9.457 -28.801 1.00 93.00 101 GLY A CA 1
ATOM 783 C C . GLY A 1 101 ? 25.993 10.983 -28.927 1.00 93.00 101 GLY A C 1
ATOM 784 O O . GLY A 1 101 ? 24.983 11.517 -29.381 1.00 93.00 101 GLY A O 1
ATOM 785 N N . MET A 1 102 ? 27.094 11.674 -28.605 1.00 93.00 102 MET A N 1
ATOM 786 C CA . MET A 1 102 ? 27.231 13.131 -28.734 1.00 93.00 102 MET A CA 1
ATOM 787 C C . MET A 1 102 ? 27.126 13.611 -30.184 1.00 93.00 102 MET A C 1
ATOM 789 O O . MET A 1 102 ? 26.538 14.662 -30.433 1.00 93.00 102 MET A O 1
ATOM 793 N N . ILE A 1 103 ? 27.665 12.851 -31.145 1.00 92.38 103 ILE A N 1
ATOM 794 C CA . ILE A 1 103 ? 27.513 13.160 -32.575 1.00 92.38 103 ILE A CA 1
ATOM 795 C C . ILE A 1 103 ? 26.026 13.134 -32.969 1.00 92.38 103 ILE A C 1
ATOM 797 O O . ILE A 1 103 ? 25.577 13.964 -33.762 1.00 92.38 103 ILE A O 1
ATOM 801 N N . GLY A 1 104 ? 25.242 12.216 -32.398 1.00 92.06 104 GLY A N 1
ATOM 802 C CA . GLY A 1 104 ? 23.787 12.193 -32.524 1.00 92.06 104 GLY A CA 1
ATOM 803 C C . GLY A 1 104 ? 23.304 11.705 -33.893 1.00 92.06 104 GLY A C 1
ATOM 804 O O . GLY A 1 104 ? 23.705 10.647 -34.373 1.00 92.06 104 GLY A O 1
ATOM 805 N N . LYS A 1 105 ? 22.399 12.458 -34.536 1.00 94.50 105 LYS A N 1
ATOM 806 C CA . LYS A 1 105 ? 21.679 12.036 -35.758 1.00 94.50 105 LYS A CA 1
ATOM 807 C C . LYS A 1 105 ? 22.576 11.500 -36.896 1.00 94.50 105 LYS A C 1
ATOM 809 O O . LYS A 1 105 ? 22.175 10.495 -37.484 1.00 94.50 105 LYS A O 1
ATOM 814 N N . PRO A 1 106 ? 23.743 12.092 -37.219 1.00 95.62 106 PRO A N 1
ATOM 815 C CA . PRO A 1 106 ? 24.623 11.569 -38.267 1.00 95.62 106 PRO A CA 1
ATOM 816 C C . PRO A 1 106 ? 25.172 10.167 -37.976 1.00 95.62 106 PRO A C 1
ATOM 818 O O . PRO A 1 106 ? 25.444 9.414 -38.905 1.00 95.62 106 PRO A O 1
ATOM 821 N N . ALA A 1 107 ? 25.291 9.784 -36.702 1.00 95.56 107 ALA A N 1
ATOM 822 C CA . ALA A 1 107 ? 25.774 8.463 -36.319 1.00 95.56 107 ALA A CA 1
ATOM 823 C C . ALA A 1 107 ? 24.703 7.364 -36.453 1.00 95.56 107 ALA A C 1
ATOM 825 O O . ALA A 1 107 ? 25.047 6.191 -36.513 1.00 95.56 107 ALA A O 1
ATOM 826 N N . VAL A 1 108 ? 23.412 7.708 -36.538 1.00 96.62 108 VAL A N 1
ATOM 827 C CA . VAL A 1 108 ? 22.307 6.735 -36.432 1.00 96.62 108 VAL A CA 1
ATOM 828 C C . VAL A 1 108 ? 22.347 5.659 -37.521 1.00 96.62 108 VAL A C 1
ATOM 830 O O . VAL A 1 108 ? 22.291 4.479 -37.196 1.00 96.62 108 VAL A O 1
ATOM 833 N N . GLU A 1 109 ? 22.466 6.026 -38.800 1.00 97.62 109 GLU A N 1
ATOM 834 C CA . GLU A 1 109 ? 22.471 5.033 -39.891 1.00 97.62 109 GLU A CA 1
ATOM 835 C C . GLU A 1 109 ? 23.731 4.148 -39.884 1.00 97.62 109 GLU A C 1
ATOM 837 O O . GLU A 1 109 ? 23.588 2.923 -39.954 1.00 97.62 109 GLU A O 1
ATOM 842 N N . PRO A 1 110 ? 24.948 4.704 -39.712 1.00 97.50 110 PRO A N 1
ATOM 843 C CA . PRO A 1 110 ? 26.147 3.892 -39.513 1.00 97.50 110 PRO A CA 1
ATOM 844 C C . PRO A 1 110 ? 26.053 2.945 -38.307 1.00 97.50 110 PRO A C 1
ATOM 846 O O . PRO A 1 110 ? 26.422 1.774 -38.404 1.00 97.50 110 PRO A O 1
ATOM 849 N N . LEU A 1 111 ? 25.494 3.402 -37.183 1.00 97.69 111 LEU A N 1
ATOM 850 C CA . LEU A 1 111 ? 25.308 2.565 -35.996 1.00 97.69 111 LEU A CA 1
ATOM 851 C C . LEU A 1 111 ? 24.277 1.449 -36.221 1.00 97.69 111 LEU A C 1
ATOM 853 O O . LEU A 1 111 ? 24.498 0.325 -35.777 1.00 97.69 111 LEU A O 1
ATOM 857 N N . ILE A 1 112 ? 23.187 1.712 -36.952 1.00 98.00 112 ILE A N 1
ATOM 858 C CA . ILE A 1 112 ? 22.217 0.678 -37.354 1.00 98.00 112 ILE A CA 1
ATOM 859 C C . ILE A 1 112 ? 22.898 -0.396 -38.211 1.00 98.00 112 ILE A C 1
ATOM 861 O O . ILE A 1 112 ? 22.625 -1.585 -38.036 1.00 98.00 112 ILE A O 1
ATOM 865 N N . ALA A 1 113 ? 23.801 -0.009 -39.115 1.00 96.94 113 ALA A N 1
ATOM 866 C CA . ALA A 1 113 ? 24.584 -0.969 -39.889 1.00 96.94 113 ALA A CA 1
ATOM 867 C C . ALA A 1 113 ? 25.523 -1.797 -38.988 1.00 96.94 113 ALA A C 1
ATOM 869 O O . ALA A 1 113 ? 25.604 -3.019 -39.141 1.00 96.94 113 ALA A O 1
ATOM 870 N N . ALA A 1 114 ? 26.162 -1.156 -38.003 1.00 96.50 114 ALA A N 1
ATOM 871 C CA . ALA A 1 114 ? 27.072 -1.792 -37.049 1.00 96.50 114 ALA A CA 1
ATOM 872 C C . ALA A 1 114 ? 26.395 -2.827 -36.124 1.00 96.50 114 ALA A C 1
ATOM 874 O O . ALA A 1 114 ? 27.066 -3.730 -35.624 1.00 96.50 114 ALA A O 1
ATOM 875 N N . LEU A 1 115 ? 25.066 -2.790 -35.959 1.00 96.88 115 LEU A N 1
ATOM 876 C CA . LEU A 1 115 ? 24.313 -3.838 -35.248 1.00 96.88 115 LEU A CA 1
ATOM 877 C C . LEU A 1 115 ? 24.424 -5.225 -35.900 1.00 96.88 115 LEU A C 1
ATOM 879 O O . LEU A 1 115 ? 24.102 -6.223 -35.265 1.00 96.88 115 LEU A O 1
ATOM 883 N N . LYS A 1 116 ? 24.865 -5.314 -37.159 1.00 96.12 116 LYS A N 1
ATOM 884 C CA . LYS A 1 116 ? 25.062 -6.583 -37.881 1.00 96.12 116 LYS A CA 1
ATOM 885 C C . LYS A 1 116 ? 26.525 -7.032 -37.916 1.00 96.12 116 LYS A C 1
ATOM 887 O O . LYS A 1 116 ? 26.851 -7.983 -38.627 1.00 96.12 116 LYS A O 1
ATOM 892 N N . ASP A 1 117 ? 27.413 -6.347 -37.196 1.00 97.56 117 ASP A N 1
ATOM 893 C CA . ASP A 1 117 ? 28.836 -6.674 -37.190 1.00 97.56 117 ASP A CA 1
ATOM 894 C C . ASP A 1 117 ? 29.100 -8.049 -36.550 1.00 97.56 117 ASP A C 1
ATOM 896 O O . ASP A 1 117 ? 28.408 -8.495 -35.630 1.00 97.56 117 ASP A O 1
ATOM 900 N N . LYS A 1 118 ? 30.137 -8.743 -37.027 1.00 95.75 118 LYS A N 1
ATOM 901 C CA . LYS A 1 118 ? 30.531 -10.052 -36.487 1.00 95.75 118 LYS A CA 1
ATOM 902 C C . LYS A 1 118 ? 31.084 -9.946 -35.064 1.00 95.75 118 LYS A C 1
ATOM 904 O O . LYS A 1 118 ? 31.008 -10.912 -34.311 1.00 95.75 118 LYS A O 1
ATOM 909 N N . ASN A 1 119 ? 31.649 -8.799 -34.696 1.00 95.38 119 ASN A N 1
ATOM 910 C CA . ASN A 1 119 ? 32.223 -8.546 -33.387 1.00 95.38 119 ASN A CA 1
ATOM 911 C C . ASN A 1 119 ? 31.144 -8.097 -32.390 1.00 95.38 119 ASN A C 1
ATOM 913 O O . ASN A 1 119 ? 30.520 -7.047 -32.546 1.00 95.38 119 ASN A O 1
ATOM 917 N N . VAL A 1 120 ? 30.983 -8.871 -31.316 1.00 96.06 120 VAL A N 1
ATOM 918 C CA . VAL A 1 120 ? 30.012 -8.607 -30.246 1.00 96.06 120 VAL A CA 1
ATOM 919 C C . VAL A 1 120 ? 30.196 -7.240 -29.575 1.00 96.06 120 VAL A C 1
ATOM 921 O O . VAL A 1 120 ? 29.207 -6.604 -29.222 1.00 96.06 120 VAL A O 1
ATOM 924 N N . TYR A 1 121 ? 31.431 -6.745 -29.437 1.00 95.00 121 TYR A N 1
ATOM 925 C CA . TYR A 1 121 ? 31.700 -5.440 -28.827 1.00 95.00 121 TYR A CA 1
ATOM 926 C C . TYR A 1 121 ? 31.234 -4.288 -29.717 1.00 95.00 121 TYR A C 1
ATOM 928 O O . TYR A 1 121 ? 30.685 -3.316 -29.204 1.00 95.00 121 TYR A O 1
ATOM 936 N N . ILE A 1 122 ? 31.363 -4.427 -31.044 1.00 96.25 122 ILE A N 1
ATOM 937 C CA . ILE A 1 122 ? 30.809 -3.451 -31.992 1.00 96.25 122 ILE A CA 1
ATOM 938 C C . ILE A 1 122 ? 29.286 -3.450 -31.897 1.00 96.25 122 ILE A C 1
ATOM 940 O O . ILE A 1 122 ? 28.702 -2.383 -31.742 1.00 96.25 122 ILE A O 1
ATOM 944 N N . ARG A 1 123 ? 28.640 -4.625 -31.910 1.00 97.62 123 ARG A N 1
ATOM 945 C CA . ARG A 1 123 ? 27.176 -4.709 -31.782 1.00 97.62 123 ARG A CA 1
ATOM 946 C C . ARG A 1 123 ? 26.680 -4.098 -30.472 1.00 97.62 123 ARG A C 1
ATOM 948 O O . ARG A 1 123 ? 25.778 -3.265 -30.490 1.00 97.62 123 ARG A O 1
ATOM 955 N N . SER A 1 124 ? 27.288 -4.470 -29.344 1.00 95.88 124 SER A N 1
ATOM 956 C CA . SER A 1 124 ? 26.919 -3.976 -28.009 1.00 95.88 124 SER A CA 1
ATOM 957 C C . SER A 1 124 ? 27.131 -2.466 -27.885 1.00 95.88 124 SER A C 1
ATOM 959 O O . SER A 1 124 ? 26.226 -1.755 -27.458 1.00 95.88 124 SER A O 1
ATOM 961 N N . GLY A 1 125 ? 28.290 -1.962 -28.318 1.00 95.81 125 GLY A N 1
ATOM 962 C CA . GLY A 1 125 ? 28.596 -0.535 -28.280 1.00 95.81 125 GLY A CA 1
ATOM 963 C C . GLY A 1 125 ? 27.722 0.284 -29.232 1.00 95.81 125 GLY A C 1
ATOM 964 O O . GLY A 1 125 ? 27.253 1.359 -28.869 1.00 95.81 125 GLY A O 1
ATOM 965 N N . ALA A 1 126 ? 27.416 -0.246 -30.420 1.00 97.44 126 ALA A N 1
ATOM 966 C CA . ALA A 1 126 ? 26.503 0.405 -31.355 1.00 97.44 126 ALA A CA 1
ATOM 967 C C . ALA A 1 126 ? 25.085 0.497 -30.779 1.00 97.44 126 ALA A C 1
ATOM 969 O O . ALA A 1 126 ? 24.438 1.537 -30.881 1.00 97.44 126 ALA A O 1
ATOM 970 N N . THR A 1 127 ? 24.634 -0.566 -30.112 1.00 97.69 127 THR A N 1
ATOM 971 C CA . THR A 1 127 ? 23.349 -0.618 -29.410 1.00 97.69 127 THR A CA 1
ATOM 972 C C . THR A 1 127 ? 23.266 0.449 -28.314 1.00 97.69 127 THR A C 1
ATOM 974 O O . THR A 1 127 ? 22.301 1.214 -28.262 1.00 97.69 127 THR A O 1
ATOM 977 N N . GLU A 1 128 ? 24.298 0.559 -27.473 1.00 96.81 128 GLU A N 1
ATOM 978 C CA . GLU A 1 128 ? 24.343 1.557 -26.402 1.00 96.81 128 GLU A CA 1
ATOM 979 C C . GLU A 1 128 ? 24.389 2.994 -26.951 1.00 96.81 128 GLU A C 1
ATOM 981 O O . GLU A 1 128 ? 23.655 3.868 -26.475 1.00 96.81 128 GLU A O 1
ATOM 986 N N . ALA A 1 129 ? 25.195 3.231 -27.993 1.00 96.81 129 ALA A N 1
ATOM 987 C CA . ALA A 1 129 ? 25.314 4.533 -28.646 1.00 96.81 129 ALA A CA 1
ATOM 988 C C . ALA A 1 129 ? 23.987 4.965 -29.281 1.00 96.81 129 ALA A C 1
ATOM 990 O O . ALA A 1 129 ? 23.568 6.105 -29.090 1.00 96.81 129 ALA A O 1
ATOM 991 N N . LEU A 1 130 ? 23.274 4.051 -29.955 1.00 97.50 130 LEU A N 1
ATOM 992 C CA . LEU A 1 130 ? 21.931 4.310 -30.489 1.00 97.50 130 LEU A CA 1
ATOM 993 C C . LEU A 1 130 ? 20.956 4.734 -29.389 1.00 97.50 130 LEU A C 1
ATOM 995 O O . LEU A 1 130 ? 20.203 5.687 -29.589 1.00 97.50 130 LEU A O 1
ATOM 999 N N . GLY A 1 131 ? 21.016 4.100 -28.217 1.00 95.75 131 GLY A N 1
ATOM 1000 C CA . GLY A 1 131 ? 20.246 4.520 -27.047 1.00 95.75 131 GLY A CA 1
ATOM 1001 C C . GLY A 1 131 ? 20.555 5.955 -26.613 1.00 95.75 131 GLY A C 1
ATOM 1002 O O . GLY A 1 131 ? 19.629 6.713 -26.341 1.00 95.75 131 GLY A O 1
ATOM 1003 N N . LYS A 1 132 ? 21.837 6.354 -26.600 1.00 95.19 132 LYS A N 1
ATOM 1004 C CA . LYS A 1 132 ? 22.265 7.733 -26.280 1.00 95.19 132 LYS A CA 1
ATOM 1005 C C . LYS A 1 132 ? 21.828 8.760 -27.336 1.00 95.19 132 LYS A C 1
ATOM 1007 O O . LYS A 1 132 ? 21.697 9.931 -27.004 1.00 95.19 132 LYS A O 1
ATOM 1012 N N . THR A 1 133 ? 21.572 8.347 -28.583 1.00 93.81 133 THR A N 1
ATOM 1013 C CA . THR A 1 133 ? 21.025 9.261 -29.608 1.00 93.81 133 THR A CA 1
ATOM 1014 C C . THR A 1 133 ? 19.539 9.577 -29.423 1.00 93.81 133 THR A C 1
ATOM 1016 O O .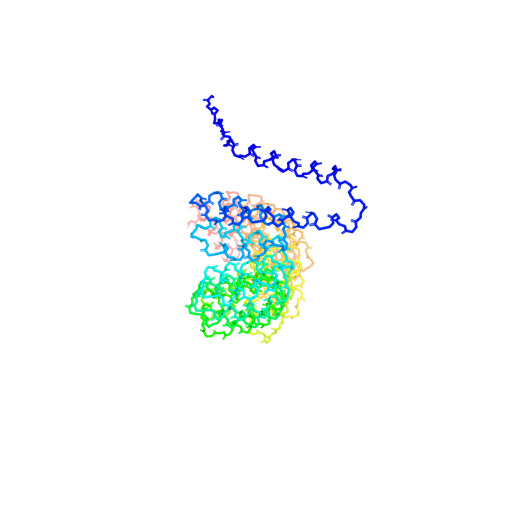 THR A 1 133 ? 19.044 10.503 -30.065 1.00 93.81 133 THR A O 1
ATOM 1019 N N . GLU A 1 134 ? 18.817 8.768 -28.634 1.00 93.50 134 GLU A N 1
ATOM 1020 C CA . GLU A 1 134 ? 17.360 8.837 -28.423 1.00 93.50 134 GLU A CA 1
ATOM 1021 C C . GLU A 1 134 ? 16.530 8.874 -29.728 1.00 93.50 134 GLU A C 1
ATOM 1023 O O . GLU A 1 134 ? 15.370 9.293 -29.765 1.00 93.50 134 GLU A O 1
ATOM 1028 N N . ASN A 1 135 ? 17.109 8.421 -30.845 1.00 94.56 135 ASN A N 1
ATOM 1029 C CA . ASN A 1 135 ? 16.483 8.546 -32.151 1.00 94.56 135 ASN A CA 1
ATOM 1030 C C . ASN A 1 135 ? 15.506 7.395 -32.422 1.00 94.56 135 ASN A C 1
ATOM 1032 O O . ASN A 1 135 ? 15.899 6.236 -32.550 1.00 94.56 135 ASN A O 1
ATOM 1036 N N . LYS A 1 136 ? 14.229 7.726 -32.637 1.00 96.06 136 LYS A N 1
ATOM 1037 C CA . LYS A 1 136 ? 13.153 6.759 -32.922 1.00 96.06 136 LYS A CA 1
ATOM 1038 C C . LYS A 1 136 ? 13.359 5.891 -34.170 1.00 96.06 136 LYS A C 1
ATOM 1040 O O . LYS A 1 136 ? 12.691 4.862 -34.296 1.00 96.06 136 LYS A O 1
ATOM 1045 N N . ARG A 1 137 ? 14.261 6.268 -35.086 1.00 96.06 137 ARG A N 1
ATOM 1046 C CA . ARG A 1 137 ? 14.667 5.417 -36.223 1.00 96.06 137 ARG A CA 1
ATOM 1047 C C . ARG A 1 137 ? 15.398 4.153 -35.770 1.00 96.06 137 ARG A C 1
ATOM 1049 O O . ARG A 1 137 ? 15.343 3.150 -36.470 1.00 96.06 137 ARG A O 1
ATOM 1056 N N . ALA A 1 138 ? 16.037 4.186 -34.601 1.00 96.81 138 ALA A N 1
ATOM 1057 C CA . ALA A 1 138 ? 16.760 3.053 -34.040 1.00 96.81 138 ALA A CA 1
ATOM 1058 C C . ALA A 1 138 ? 15.840 1.982 -33.430 1.00 96.81 138 ALA A C 1
ATOM 1060 O O . ALA A 1 138 ? 16.309 0.886 -33.154 1.00 96.81 138 ALA A O 1
ATOM 1061 N N . VAL A 1 139 ? 14.543 2.256 -33.245 1.00 97.75 139 VAL A N 1
ATOM 1062 C CA . VAL A 1 139 ? 13.624 1.366 -32.510 1.00 97.75 139 VAL A CA 1
ATOM 1063 C C . VAL A 1 139 ? 13.496 -0.014 -33.159 1.00 97.75 139 VAL A C 1
ATOM 1065 O O . VAL A 1 139 ? 13.766 -1.004 -32.490 1.00 97.75 139 VAL A O 1
ATOM 1068 N N . GLU A 1 140 ? 13.163 -0.108 -34.451 1.00 98.25 140 GLU A N 1
ATOM 1069 C CA . GLU A 1 140 ? 13.035 -1.416 -35.129 1.00 98.25 140 GLU A CA 1
ATOM 1070 C C . GLU A 1 140 ? 14.369 -2.193 -35.175 1.00 98.25 140 GLU A C 1
ATOM 1072 O O . GLU A 1 140 ? 14.383 -3.383 -34.846 1.00 98.25 140 GLU A O 1
ATOM 1077 N N . PRO A 1 141 ? 15.517 -1.561 -35.503 1.00 98.31 141 PRO A N 1
ATOM 1078 C CA . PRO A 1 141 ? 16.816 -2.225 -35.392 1.00 98.31 141 PRO A CA 1
ATOM 1079 C C . PRO A 1 141 ? 17.153 -2.718 -33.977 1.00 98.31 141 PRO A C 1
ATOM 1081 O O . PRO A 1 141 ? 17.666 -3.826 -33.824 1.00 98.31 141 PRO A O 1
ATOM 1084 N N . LEU A 1 142 ? 16.846 -1.936 -32.939 1.00 98.31 142 LEU A N 1
ATOM 1085 C CA . LEU A 1 142 ? 17.078 -2.323 -31.545 1.00 98.31 142 LEU A CA 1
ATOM 1086 C C . LEU A 1 142 ? 16.133 -3.451 -31.100 1.00 98.31 142 LEU A C 1
ATOM 1088 O O . LEU A 1 142 ? 16.566 -4.358 -30.394 1.00 98.31 142 LEU A O 1
ATOM 1092 N N . ILE A 1 143 ? 14.881 -3.467 -31.570 1.00 98.38 143 ILE A N 1
ATOM 1093 C CA . ILE A 1 143 ? 13.952 -4.592 -31.370 1.00 98.38 143 ILE A CA 1
ATOM 1094 C C . ILE A 1 143 ? 14.518 -5.877 -31.989 1.00 98.38 143 ILE A C 1
ATOM 1096 O O . ILE A 1 143 ? 14.419 -6.946 -31.389 1.00 98.38 143 ILE A O 1
ATOM 1100 N N . ALA A 1 144 ? 15.154 -5.800 -33.161 1.00 97.88 144 ALA A N 1
ATOM 1101 C CA . ALA A 1 144 ? 15.837 -6.955 -33.741 1.00 97.88 144 ALA A CA 1
ATOM 1102 C C . ALA A 1 144 ? 17.043 -7.402 -32.888 1.00 97.88 144 ALA A C 1
ATOM 1104 O O . ALA A 1 144 ? 17.246 -8.604 -32.707 1.00 97.88 144 ALA A O 1
ATOM 1105 N N . ALA A 1 145 ? 17.797 -6.457 -32.313 1.00 97.81 145 ALA A N 1
ATOM 1106 C CA . ALA A 1 145 ? 18.936 -6.736 -31.432 1.00 97.81 145 ALA A CA 1
ATOM 1107 C C . ALA A 1 145 ? 18.542 -7.403 -30.096 1.00 97.81 145 ALA A C 1
ATOM 1109 O O . ALA A 1 145 ? 19.356 -8.110 -29.504 1.00 97.81 145 ALA A O 1
ATOM 1110 N N . LEU A 1 146 ? 17.277 -7.303 -29.662 1.00 97.81 146 LEU A N 1
ATOM 1111 C CA . LEU A 1 146 ? 16.744 -8.099 -28.542 1.00 97.81 146 LEU A CA 1
ATOM 1112 C C . LEU A 1 146 ? 16.780 -9.615 -28.798 1.00 97.81 146 LEU A C 1
ATOM 1114 O O . LEU A 1 146 ? 16.529 -10.389 -27.883 1.00 97.81 146 LEU A O 1
ATOM 1118 N N . LYS A 1 147 ? 17.067 -10.067 -30.024 1.00 97.00 147 LYS A N 1
ATOM 1119 C CA . LYS A 1 147 ? 17.193 -11.490 -30.379 1.00 97.00 147 LYS A CA 1
ATOM 1120 C C . LYS A 1 147 ? 18.646 -11.931 -30.581 1.00 97.00 147 LYS A C 1
ATOM 1122 O O . LYS A 1 147 ? 18.874 -13.035 -31.070 1.00 97.00 147 LYS A O 1
ATOM 1127 N N . ASP A 1 148 ? 19.619 -11.086 -30.232 1.00 97.94 148 ASP A N 1
ATOM 1128 C CA . ASP A 1 148 ? 21.041 -11.403 -30.387 1.00 97.94 148 ASP A CA 1
ATOM 1129 C C . ASP A 1 148 ? 21.446 -12.639 -29.566 1.00 97.94 148 ASP A C 1
ATOM 1131 O O . ASP A 1 148 ? 20.923 -12.902 -28.476 1.00 97.94 148 ASP A O 1
ATOM 1135 N N . GLU A 1 149 ? 22.406 -13.404 -30.085 1.00 96.38 149 GLU A N 1
ATOM 1136 C CA . GLU A 1 149 ? 22.914 -14.618 -29.444 1.00 96.38 149 GLU A CA 1
ATOM 1137 C C . GLU A 1 149 ? 23.539 -14.327 -28.062 1.00 96.38 149 GLU A C 1
ATOM 1139 O O . GLU A 1 149 ? 23.371 -15.120 -27.124 1.00 96.38 149 GLU A O 1
ATOM 1144 N N . TYR A 1 150 ? 24.180 -13.161 -27.905 1.00 96.56 150 TYR A N 1
ATOM 1145 C CA . TYR A 1 150 ? 24.854 -12.742 -26.678 1.00 96.56 150 TYR A CA 1
ATOM 1146 C C . TYR A 1 150 ? 23.936 -11.905 -25.790 1.00 96.56 150 TYR A C 1
ATOM 1148 O O . TYR A 1 150 ? 23.344 -10.915 -26.220 1.00 96.56 150 TYR A O 1
ATOM 1156 N N . SER A 1 151 ? 23.862 -12.257 -24.503 1.00 96.69 151 SER A N 1
ATOM 1157 C CA . SER A 1 151 ? 23.014 -11.523 -23.558 1.00 96.69 151 SER A CA 1
ATOM 1158 C C . SER A 1 151 ? 23.476 -10.089 -23.309 1.00 96.69 151 SER A C 1
ATOM 1160 O O . SER A 1 151 ? 22.631 -9.247 -23.038 1.00 96.69 151 SER A O 1
ATOM 1162 N N . SER A 1 152 ? 24.767 -9.773 -23.471 1.00 94.88 152 SER A N 1
ATOM 1163 C CA . SER A 1 152 ? 25.262 -8.392 -23.369 1.00 94.88 152 SER A CA 1
ATOM 1164 C C . SER A 1 152 ? 24.600 -7.463 -24.389 1.00 94.88 152 SER A C 1
ATOM 1166 O O . SER A 1 152 ? 24.150 -6.385 -24.022 1.00 94.88 152 SER A O 1
ATOM 1168 N N . VAL A 1 153 ? 24.459 -7.907 -25.643 1.00 97.25 153 VAL A N 1
ATOM 1169 C CA . VAL A 1 153 ? 23.797 -7.125 -26.699 1.00 97.25 153 VAL A CA 1
ATOM 1170 C C . VAL A 1 153 ? 22.301 -6.992 -26.411 1.00 97.25 153 VAL A C 1
ATOM 1172 O O . VAL A 1 153 ? 21.757 -5.897 -26.532 1.00 97.25 153 VAL A O 1
ATOM 1175 N N . ARG A 1 154 ? 21.642 -8.069 -25.959 1.00 98.19 154 ARG A N 1
ATOM 1176 C CA . ARG A 1 154 ? 20.214 -8.027 -25.593 1.00 98.19 154 ARG A CA 1
ATOM 1177 C C . ARG A 1 154 ? 19.931 -7.069 -24.430 1.00 98.19 154 ARG A C 1
ATOM 1179 O O . ARG A 1 154 ? 18.956 -6.325 -24.497 1.00 98.19 154 ARG A O 1
ATOM 1186 N N . ILE A 1 155 ? 20.790 -7.048 -23.404 1.00 97.38 155 ILE A N 1
ATOM 1187 C CA . ILE A 1 155 ? 20.708 -6.100 -22.277 1.00 97.38 155 ILE A CA 1
ATOM 1188 C C . ILE A 1 155 ? 20.852 -4.667 -22.793 1.00 97.38 155 ILE A C 1
ATOM 1190 O O . ILE A 1 155 ? 19.955 -3.857 -22.568 1.00 97.38 155 ILE A O 1
ATOM 1194 N N . SER A 1 156 ? 21.915 -4.373 -23.553 1.00 96.38 156 SER A N 1
ATOM 1195 C CA . SER A 1 156 ? 22.117 -3.037 -24.127 1.00 96.38 156 SER A CA 1
ATOM 1196 C C . SER A 1 156 ? 20.938 -2.610 -25.007 1.00 96.38 156 SER A C 1
ATOM 1198 O O . SER A 1 156 ? 20.577 -1.435 -25.013 1.00 96.38 156 SER A O 1
ATOM 1200 N N . ALA A 1 157 ? 20.314 -3.543 -25.736 1.00 98.19 157 ALA A N 1
ATOM 1201 C CA . ALA A 1 157 ? 19.180 -3.253 -26.612 1.00 98.19 157 ALA A CA 1
ATOM 1202 C C . ALA A 1 157 ? 17.938 -2.878 -25.805 1.00 98.19 157 ALA A C 1
ATOM 1204 O O . ALA A 1 157 ? 17.286 -1.883 -26.121 1.00 98.19 157 ALA A O 1
ATOM 1205 N N . ALA A 1 158 ? 17.652 -3.617 -24.732 1.00 97.75 158 ALA A N 1
ATOM 1206 C CA . ALA A 1 158 ? 16.573 -3.273 -23.817 1.00 97.75 158 ALA A CA 1
ATOM 1207 C C . ALA A 1 158 ? 16.808 -1.896 -23.173 1.00 97.75 158 ALA A C 1
ATOM 1209 O O . ALA A 1 158 ? 15.943 -1.025 -23.258 1.00 97.75 158 ALA A O 1
ATOM 1210 N N . GLU A 1 159 ? 18.004 -1.639 -22.637 1.00 96.75 159 GLU A N 1
ATOM 1211 C CA . GLU A 1 159 ? 18.349 -0.342 -22.041 1.00 96.75 159 GLU A CA 1
ATOM 1212 C C . GLU A 1 159 ? 18.231 0.817 -23.038 1.00 96.75 159 GLU A C 1
ATOM 1214 O O . GLU A 1 159 ? 17.689 1.874 -22.704 1.00 96.75 159 GLU A O 1
ATOM 1219 N N . ALA A 1 160 ? 18.703 0.625 -24.273 1.00 97.12 160 ALA A N 1
ATOM 1220 C CA . ALA A 1 160 ? 18.607 1.618 -25.337 1.00 97.12 160 ALA A CA 1
ATOM 1221 C C . ALA A 1 160 ? 17.147 1.936 -25.693 1.00 97.12 160 ALA A C 1
ATOM 1223 O O . ALA A 1 160 ? 16.784 3.109 -25.797 1.00 97.12 160 ALA A O 1
ATOM 1224 N N . LEU A 1 161 ? 16.285 0.920 -25.807 1.00 97.75 161 LEU A N 1
ATOM 1225 C CA . LEU A 1 161 ? 14.846 1.110 -26.023 1.00 97.75 161 LEU A CA 1
ATOM 1226 C C . LEU A 1 161 ? 14.191 1.871 -24.859 1.00 97.75 161 LEU A C 1
ATOM 1228 O O . LEU A 1 161 ? 13.333 2.724 -25.088 1.00 97.75 161 LEU A O 1
ATOM 1232 N N . GLY A 1 162 ? 14.644 1.636 -23.625 1.00 94.94 162 GLY A N 1
ATOM 1233 C CA . GLY A 1 162 ? 14.203 2.370 -22.434 1.00 94.94 162 GLY A CA 1
ATOM 1234 C C . GLY A 1 162 ? 14.616 3.836 -22.403 1.00 94.94 162 GLY A C 1
ATOM 1235 O O . GLY A 1 162 ? 13.895 4.646 -21.824 1.00 94.94 162 GLY A O 1
ATOM 1236 N N . LYS A 1 163 ? 15.746 4.193 -23.026 1.00 94.94 163 LYS A N 1
ATOM 1237 C CA . LYS A 1 163 ? 16.150 5.596 -23.223 1.00 94.94 163 LYS A CA 1
ATOM 1238 C C . LYS A 1 163 ? 15.274 6.276 -24.276 1.00 94.94 163 LYS A C 1
ATOM 1240 O O . LYS A 1 163 ? 14.817 7.389 -24.054 1.00 94.94 163 LYS A O 1
ATOM 1245 N N . ILE A 1 164 ? 14.969 5.577 -25.373 1.00 95.62 164 ILE A N 1
ATOM 1246 C CA . ILE A 1 164 ? 14.141 6.111 -26.470 1.00 95.62 164 ILE A CA 1
ATOM 1247 C C . ILE A 1 164 ? 12.659 6.250 -26.063 1.00 95.62 164 ILE A C 1
ATOM 1249 O O . ILE A 1 164 ? 11.973 7.151 -26.546 1.00 95.62 164 ILE A O 1
ATOM 1253 N N . LYS A 1 165 ? 12.159 5.370 -25.182 1.00 94.00 165 LYS A N 1
ATOM 1254 C CA . LYS A 1 165 ? 10.778 5.370 -24.653 1.00 94.00 165 LYS A CA 1
ATOM 1255 C C . LYS A 1 165 ? 9.686 5.334 -25.728 1.00 94.00 165 LYS A C 1
ATOM 1257 O O . LYS A 1 165 ? 8.636 5.959 -25.593 1.00 94.00 165 LYS A O 1
ATOM 1262 N N . ASP A 1 166 ? 9.934 4.609 -26.814 1.00 95.31 166 ASP A N 1
ATOM 1263 C CA . ASP A 1 166 ? 8.951 4.430 -27.881 1.00 95.31 166 ASP A CA 1
ATOM 1264 C C . ASP A 1 166 ? 8.033 3.237 -27.579 1.00 95.31 166 ASP A C 1
ATOM 1266 O O . ASP A 1 166 ? 8.499 2.150 -27.238 1.00 95.31 166 ASP A O 1
ATOM 1270 N N . GLU A 1 167 ? 6.722 3.433 -27.718 1.00 94.56 167 GLU A N 1
ATOM 1271 C CA . GLU A 1 167 ? 5.711 2.421 -27.392 1.00 94.56 167 GLU A CA 1
ATOM 1272 C C . GLU A 1 167 ? 5.818 1.148 -28.239 1.00 94.56 167 GLU A C 1
ATOM 1274 O O . GLU A 1 167 ? 5.451 0.072 -27.769 1.00 94.56 167 GLU A O 1
ATOM 1279 N N . ARG A 1 168 ? 6.399 1.235 -29.444 1.00 96.12 168 ARG A N 1
ATOM 1280 C CA . ARG A 1 168 ? 6.657 0.068 -30.305 1.00 96.12 168 ARG A CA 1
ATOM 1281 C C . ARG A 1 168 ? 7.565 -0.966 -29.637 1.00 96.12 168 ARG A C 1
ATOM 1283 O O . ARG A 1 168 ? 7.533 -2.136 -30.002 1.00 96.12 168 ARG A O 1
ATOM 1290 N N . ALA A 1 169 ? 8.356 -0.556 -28.645 1.00 96.62 169 ALA A N 1
ATOM 1291 C CA . ALA A 1 169 ? 9.229 -1.445 -27.889 1.00 96.62 169 ALA A CA 1
ATOM 1292 C C . ALA A 1 169 ? 8.493 -2.279 -26.826 1.00 96.62 169 ALA A C 1
ATOM 1294 O O . ALA A 1 169 ? 9.044 -3.277 -26.367 1.00 96.62 169 ALA A O 1
ATOM 1295 N N . VAL A 1 170 ? 7.273 -1.897 -26.425 1.00 95.44 170 VAL A N 1
ATOM 1296 C CA . VAL A 1 170 ? 6.573 -2.493 -25.272 1.00 95.44 170 VAL A CA 1
ATOM 1297 C C . VAL A 1 170 ? 6.304 -3.982 -25.475 1.00 95.44 170 VAL A C 1
ATOM 1299 O O . VAL A 1 170 ? 6.691 -4.788 -24.633 1.00 95.44 170 VAL A O 1
ATOM 1302 N N . GLU A 1 171 ? 5.674 -4.367 -26.584 1.00 94.69 171 GLU A N 1
ATOM 1303 C CA . GLU A 1 171 ? 5.344 -5.772 -26.849 1.00 94.69 171 GLU A CA 1
ATOM 1304 C C . GLU A 1 171 ? 6.604 -6.652 -27.014 1.00 94.69 171 GLU A C 1
ATOM 1306 O O . GLU A 1 171 ? 6.683 -7.697 -26.361 1.00 94.69 171 GLU A O 1
ATOM 1311 N N . PRO A 1 172 ? 7.643 -6.245 -27.776 1.00 96.94 172 PRO A N 1
ATOM 1312 C CA . PRO A 1 172 ? 8.903 -6.984 -27.827 1.00 96.94 172 PRO A CA 1
ATOM 1313 C C . PRO A 1 172 ? 9.599 -7.137 -26.471 1.00 96.94 172 PRO A C 1
ATOM 1315 O O . PRO A 1 172 ? 10.057 -8.230 -26.143 1.00 96.94 172 PRO A O 1
ATOM 1318 N N . LEU A 1 173 ? 9.667 -6.075 -25.662 1.00 95.88 173 LEU A N 1
ATOM 1319 C CA . LEU A 1 173 ? 10.268 -6.134 -24.325 1.00 95.88 173 LEU A CA 1
ATOM 1320 C C . LEU A 1 173 ? 9.462 -7.028 -23.383 1.00 95.88 173 LEU A C 1
ATOM 1322 O O . LEU A 1 173 ? 10.038 -7.764 -22.588 1.00 95.88 173 LEU A O 1
ATOM 1326 N N . TYR A 1 174 ? 8.137 -7.017 -23.505 1.00 91.81 174 TYR A N 1
ATOM 1327 C CA . TYR A 1 174 ? 7.275 -7.935 -22.775 1.00 91.81 174 TYR A CA 1
ATOM 1328 C C . TYR A 1 174 ? 7.545 -9.394 -23.169 1.00 91.81 174 TYR A C 1
ATOM 1330 O O . TYR A 1 174 ? 7.692 -10.252 -22.302 1.00 91.81 174 TYR A O 1
ATOM 1338 N N . ALA A 1 175 ? 7.719 -9.686 -24.460 1.00 93.12 175 ALA A N 1
ATOM 1339 C CA . ALA A 1 175 ? 8.101 -11.024 -24.906 1.00 93.12 175 ALA A CA 1
ATOM 1340 C C . ALA A 1 175 ? 9.471 -11.463 -24.352 1.00 93.12 175 ALA A C 1
ATOM 1342 O O . ALA A 1 175 ? 9.628 -12.630 -23.985 1.00 93.12 175 ALA A O 1
ATOM 1343 N N . VAL A 1 176 ? 10.438 -10.543 -24.257 1.00 94.44 176 VAL A N 1
ATOM 1344 C CA . VAL A 1 176 ? 11.757 -10.784 -23.644 1.00 94.44 176 VAL A CA 1
ATOM 1345 C C . VAL A 1 176 ? 11.629 -11.067 -22.147 1.00 94.44 176 VAL A C 1
ATOM 1347 O O . VAL A 1 176 ? 12.208 -12.039 -21.665 1.00 94.44 176 VAL A O 1
ATOM 1350 N N . LEU A 1 177 ? 10.829 -10.282 -21.423 1.00 90.69 177 LEU A N 1
ATOM 1351 C CA . LEU A 1 177 ? 10.543 -10.502 -20.004 1.00 90.69 177 LEU A CA 1
ATOM 1352 C C . LEU A 1 177 ? 10.023 -11.925 -19.738 1.00 90.69 177 LEU A C 1
ATOM 1354 O O . LEU A 1 177 ? 10.447 -12.565 -18.779 1.00 90.69 177 LEU A O 1
ATOM 1358 N N . LEU A 1 178 ? 9.126 -12.425 -20.591 1.00 88.50 178 LEU A N 1
ATOM 1359 C CA . LEU A 1 178 ? 8.512 -13.742 -20.419 1.00 88.50 178 LEU A CA 1
ATOM 1360 C C . LEU A 1 178 ? 9.430 -14.908 -20.807 1.00 88.50 178 LEU A C 1
ATOM 1362 O O . LEU A 1 178 ? 9.362 -15.970 -20.191 1.00 88.50 178 LEU A O 1
ATOM 1366 N N . ASN A 1 179 ? 10.245 -14.735 -21.853 1.00 90.44 179 ASN A N 1
ATOM 1367 C CA . ASN A 1 179 ? 10.838 -15.870 -22.568 1.00 90.44 179 ASN A CA 1
ATOM 1368 C C . ASN A 1 179 ? 12.369 -15.861 -22.647 1.00 90.44 179 ASN A C 1
ATOM 1370 O O . ASN A 1 179 ? 12.937 -16.853 -23.112 1.00 90.44 179 ASN A O 1
ATOM 1374 N N . ASP A 1 180 ? 13.064 -14.787 -22.251 1.00 94.06 180 ASP A N 1
ATOM 1375 C CA . ASP A 1 180 ? 14.530 -14.791 -22.327 1.00 94.06 180 ASP A CA 1
ATOM 1376 C C . ASP A 1 180 ? 15.126 -15.831 -21.372 1.00 94.06 180 ASP A C 1
ATOM 1378 O O . ASP A 1 180 ? 14.629 -16.056 -20.273 1.00 94.06 180 ASP A O 1
ATOM 1382 N N . LYS A 1 181 ? 16.216 -16.469 -21.795 1.00 91.19 181 LYS A N 1
ATOM 1383 C CA . LYS A 1 181 ? 16.922 -17.491 -21.014 1.00 91.19 181 LYS A CA 1
ATOM 1384 C C . LYS A 1 181 ? 17.828 -16.910 -19.922 1.00 91.19 181 LYS A C 1
ATOM 1386 O O . LYS A 1 181 ? 18.196 -17.632 -19.001 1.00 91.19 181 LYS A O 1
ATOM 1391 N N . ASP A 1 182 ? 18.250 -15.651 -20.049 1.00 91.81 182 ASP A N 1
ATOM 1392 C CA . ASP A 1 182 ? 19.118 -14.969 -19.084 1.00 91.81 182 ASP A CA 1
ATOM 1393 C C . ASP A 1 182 ? 18.262 -14.076 -18.175 1.00 91.81 182 ASP A C 1
ATOM 1395 O O . ASP A 1 182 ? 17.655 -13.100 -18.619 1.00 91.81 182 ASP A O 1
ATOM 1399 N N . PHE A 1 183 ? 18.243 -14.397 -16.881 1.00 87.62 183 PHE A N 1
ATOM 1400 C CA . PHE A 1 183 ? 17.492 -13.658 -15.862 1.00 87.62 183 PHE A CA 1
ATOM 1401 C C . PHE A 1 183 ? 17.844 -12.162 -15.817 1.00 87.62 183 PHE A C 1
ATOM 1403 O O . PHE A 1 183 ? 16.990 -11.330 -15.500 1.00 87.62 183 PHE A O 1
ATOM 1410 N N . ARG A 1 184 ? 19.086 -11.791 -16.158 1.00 91.81 184 ARG A N 1
ATOM 1411 C CA . ARG A 1 184 ? 19.485 -10.379 -16.219 1.00 91.81 184 ARG A CA 1
ATOM 1412 C C . ARG A 1 184 ? 18.764 -9.664 -17.353 1.00 91.81 184 ARG A C 1
ATOM 1414 O O . ARG A 1 184 ? 18.275 -8.567 -17.140 1.00 91.81 184 ARG A O 1
ATOM 1421 N N . VAL A 1 185 ? 18.624 -10.308 -18.515 1.00 94.69 185 VAL A N 1
ATOM 1422 C CA . VAL A 1 185 ? 17.889 -9.744 -19.658 1.00 94.69 185 VAL A CA 1
ATOM 1423 C C . VAL A 1 185 ? 16.406 -9.579 -19.314 1.00 94.69 185 VAL A C 1
ATOM 1425 O O . VAL A 1 185 ? 15.837 -8.526 -19.590 1.00 94.69 185 VAL A O 1
ATOM 1428 N N . GLN A 1 186 ? 15.792 -10.574 -18.662 1.00 91.88 186 GLN A N 1
ATOM 1429 C CA . GLN A 1 186 ? 14.399 -10.483 -18.199 1.00 91.88 186 GLN A CA 1
ATOM 1430 C C . GLN A 1 186 ? 14.201 -9.297 -17.242 1.00 91.88 186 GLN A C 1
ATOM 1432 O O . GLN A 1 186 ? 13.276 -8.501 -17.407 1.00 91.88 186 GLN A O 1
ATOM 1437 N N . SER A 1 187 ? 15.107 -9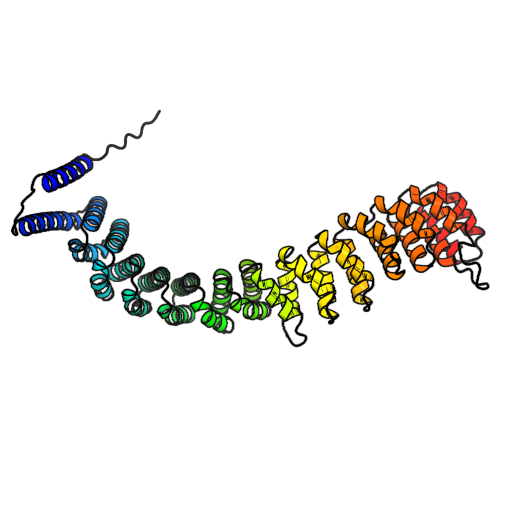.155 -16.270 1.00 88.88 187 SER A N 1
ATOM 1438 C CA . SER A 1 187 ? 15.074 -8.083 -15.268 1.00 88.88 187 SER A CA 1
ATOM 1439 C C . SER A 1 187 ? 15.269 -6.701 -15.908 1.00 88.88 187 SER A C 1
ATOM 1441 O O . SER A 1 187 ? 14.513 -5.776 -15.616 1.00 88.88 187 SER A O 1
ATOM 1443 N N . THR A 1 188 ? 16.217 -6.563 -16.845 1.00 94.38 188 THR A N 1
ATOM 1444 C CA . THR A 1 188 ? 16.411 -5.332 -17.627 1.00 94.38 188 THR A CA 1
ATOM 1445 C C . THR A 1 188 ? 15.173 -4.998 -18.459 1.00 94.38 188 THR A C 1
ATOM 1447 O O . THR A 1 188 ? 14.770 -3.836 -18.507 1.00 94.38 188 THR A O 1
ATOM 1450 N N . ALA A 1 189 ? 14.533 -5.983 -19.098 1.00 94.94 189 ALA A N 1
ATOM 1451 C CA . ALA A 1 189 ? 13.316 -5.759 -19.877 1.00 94.94 189 ALA A CA 1
ATOM 1452 C C . ALA A 1 189 ? 12.172 -5.215 -19.007 1.00 94.94 189 ALA A C 1
ATOM 1454 O O . ALA A 1 189 ? 11.472 -4.293 -19.420 1.00 94.94 189 ALA A O 1
ATOM 1455 N N . ALA A 1 190 ? 12.028 -5.711 -17.778 1.00 90.12 190 ALA A N 1
ATOM 1456 C CA . ALA A 1 190 ? 11.052 -5.195 -16.825 1.00 90.12 190 ALA A CA 1
ATOM 1457 C C . ALA A 1 190 ? 11.313 -3.754 -16.393 1.00 90.12 190 ALA A C 1
ATOM 1459 O O . ALA A 1 190 ? 10.424 -2.908 -16.476 1.00 90.12 190 ALA A O 1
ATOM 1460 N N . GLU A 1 191 ? 12.549 -3.460 -15.981 1.00 90.81 191 GLU A N 1
ATOM 1461 C CA . GLU A 1 191 ? 12.955 -2.105 -15.607 1.00 90.81 191 GLU A CA 1
ATOM 1462 C C . GLU A 1 191 ? 12.715 -1.135 -16.774 1.00 90.81 191 GLU A C 1
ATOM 1464 O O . GLU A 1 191 ? 12.219 -0.021 -16.601 1.00 90.81 191 GLU A O 1
ATOM 1469 N N . THR A 1 192 ? 13.004 -1.594 -17.991 1.00 94.38 192 THR A N 1
ATOM 1470 C CA . THR A 1 192 ? 12.779 -0.855 -19.233 1.00 94.38 192 THR A CA 1
ATOM 1471 C C . THR A 1 192 ? 11.293 -0.588 -19.476 1.00 94.38 192 THR A C 1
ATOM 1473 O O . THR A 1 192 ? 10.929 0.545 -19.786 1.00 94.38 192 THR A O 1
ATOM 1476 N N . LEU A 1 193 ? 10.415 -1.580 -19.291 1.00 94.75 193 LEU A N 1
ATOM 1477 C CA . LEU A 1 193 ? 8.961 -1.393 -19.372 1.00 94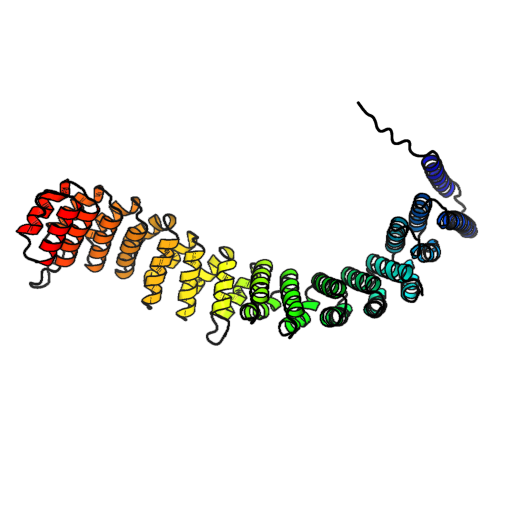.75 193 LEU A CA 1
ATOM 1478 C C . LEU A 1 193 ? 8.472 -0.349 -18.355 1.00 94.75 193 LEU A C 1
ATOM 1480 O O . LEU A 1 193 ? 7.660 0.508 -18.704 1.00 94.75 193 LEU A O 1
ATOM 1484 N N . GLY A 1 194 ? 9.028 -0.357 -17.139 1.00 91.44 194 GLY A N 1
ATOM 1485 C CA . GLY A 1 194 ? 8.786 0.677 -16.130 1.00 91.44 194 GLY A CA 1
ATOM 1486 C C . GLY A 1 194 ? 9.207 2.077 -16.593 1.00 91.44 194 GLY A C 1
ATOM 1487 O O . GLY A 1 194 ? 8.445 3.031 -16.443 1.00 91.44 194 GLY A O 1
ATOM 1488 N N . LYS A 1 195 ? 10.381 2.202 -17.231 1.00 91.19 195 LYS A N 1
ATOM 1489 C CA . LYS A 1 195 ? 10.895 3.470 -17.794 1.00 91.19 195 LYS A CA 1
ATOM 1490 C C . LYS A 1 195 ? 10.074 3.996 -18.974 1.00 91.19 195 LYS A C 1
ATOM 1492 O O . LYS A 1 195 ? 9.979 5.217 -19.128 1.00 91.19 195 LYS A O 1
ATOM 1497 N N . ILE A 1 196 ? 9.517 3.108 -19.804 1.00 92.56 196 ILE A N 1
ATOM 1498 C CA . ILE A 1 196 ? 8.591 3.474 -20.892 1.00 92.56 196 ILE A CA 1
ATOM 1499 C C . ILE A 1 196 ? 7.286 4.025 -20.302 1.00 92.56 196 ILE A C 1
ATOM 1501 O O . ILE A 1 196 ? 6.743 5.006 -20.807 1.00 92.56 196 ILE A O 1
ATOM 1505 N N . GLY A 1 197 ? 6.812 3.443 -19.198 1.00 91.31 197 GLY A N 1
ATOM 1506 C CA . GLY A 1 197 ? 5.715 3.988 -18.408 1.00 91.31 197 GLY A CA 1
ATOM 1507 C C . GLY A 1 197 ? 4.340 3.475 -18.832 1.00 91.31 197 GLY A C 1
ATOM 1508 O O . GLY A 1 197 ? 4.116 2.276 -18.992 1.00 91.31 197 GLY A O 1
ATOM 1509 N N . THR A 1 198 ? 3.372 4.382 -18.968 1.00 92.50 198 THR A N 1
ATOM 1510 C CA . THR A 1 198 ? 1.934 4.051 -18.989 1.00 92.50 198 THR A CA 1
ATOM 1511 C C . THR A 1 198 ? 1.490 3.168 -20.161 1.00 92.50 198 THR A C 1
ATOM 1513 O O . THR A 1 198 ? 0.483 2.464 -20.032 1.00 92.50 198 THR A O 1
ATOM 1516 N N . SER A 1 199 ? 2.230 3.139 -21.274 1.00 93.25 199 SER A N 1
ATOM 1517 C CA . SER A 1 199 ? 1.964 2.234 -22.404 1.00 93.25 199 SER A CA 1
ATOM 1518 C C . SER A 1 199 ? 2.191 0.755 -22.053 1.00 93.25 199 SER A C 1
ATOM 1520 O O . SER A 1 199 ? 1.550 -0.113 -22.639 1.00 93.25 199 SER A O 1
ATOM 1522 N N . ALA A 1 200 ? 3.034 0.448 -21.058 1.00 94.38 200 ALA A N 1
ATOM 1523 C CA . ALA A 1 200 ? 3.309 -0.925 -20.622 1.00 94.38 200 ALA A CA 1
ATOM 1524 C C . ALA A 1 200 ? 2.244 -1.504 -19.673 1.00 94.38 200 ALA A C 1
ATOM 1526 O O . ALA A 1 200 ? 2.171 -2.719 -19.492 1.00 94.38 200 ALA A O 1
ATOM 1527 N N . VAL A 1 201 ? 1.389 -0.660 -19.084 1.00 94.88 201 VAL A N 1
ATOM 1528 C CA . VAL A 1 201 ? 0.458 -1.051 -18.007 1.00 94.88 201 VAL A CA 1
ATOM 1529 C C . VAL A 1 201 ? -0.464 -2.199 -18.422 1.00 94.88 201 VAL A C 1
ATOM 1531 O O . VAL A 1 201 ? -0.632 -3.144 -17.658 1.00 94.88 201 VAL A O 1
ATOM 1534 N N . GLY A 1 202 ? -1.026 -2.167 -19.635 1.00 93.50 202 GLY A N 1
ATOM 1535 C CA . GLY A 1 202 ? -1.923 -3.229 -20.112 1.00 93.50 202 GLY A CA 1
ATOM 1536 C C . GLY A 1 202 ? -1.241 -4.599 -20.204 1.00 93.50 202 GLY A C 1
ATOM 1537 O O . GLY A 1 202 ? -1.805 -5.602 -19.767 1.00 93.50 202 GLY A O 1
ATOM 1538 N N . PHE A 1 203 ? -0.003 -4.630 -20.701 1.00 92.38 203 PHE A N 1
ATOM 1539 C CA . PHE A 1 203 ? 0.800 -5.850 -20.805 1.00 92.38 203 PHE A CA 1
ATOM 1540 C C . PHE A 1 203 ? 1.198 -6.381 -19.424 1.00 92.38 203 PHE A C 1
ATOM 1542 O O . PHE A 1 203 ? 1.076 -7.573 -19.145 1.00 92.38 203 PHE A O 1
ATOM 1549 N N . LEU A 1 204 ? 1.607 -5.492 -18.518 1.00 94.19 204 LEU A N 1
ATOM 1550 C CA . LEU A 1 204 ? 1.980 -5.870 -17.157 1.00 94.19 204 LEU A CA 1
ATOM 1551 C C . LEU A 1 204 ? 0.776 -6.396 -16.358 1.00 94.19 204 LEU A C 1
ATOM 1553 O O . LEU A 1 204 ? 0.912 -7.382 -15.641 1.00 94.19 204 LEU A O 1
ATOM 1557 N N . ILE A 1 205 ? -0.423 -5.829 -16.543 1.00 94.81 205 ILE A N 1
ATOM 1558 C CA . ILE A 1 205 ? -1.663 -6.368 -15.957 1.00 94.81 205 ILE A CA 1
ATOM 1559 C C . ILE A 1 205 ? -1.930 -7.798 -16.447 1.00 94.81 205 ILE A C 1
ATOM 1561 O O . ILE A 1 205 ? -2.343 -8.646 -15.657 1.00 94.81 205 ILE A O 1
ATOM 1565 N N . ALA A 1 206 ? -1.681 -8.094 -17.726 1.00 91.62 206 ALA A N 1
ATOM 1566 C CA . ALA A 1 206 ? -1.814 -9.455 -18.243 1.00 91.62 206 ALA A CA 1
ATOM 1567 C C . ALA A 1 206 ? -0.798 -10.418 -17.593 1.00 91.62 206 ALA A C 1
ATOM 1569 O O . ALA A 1 206 ? -1.169 -11.533 -17.225 1.00 91.62 206 ALA A O 1
ATOM 1570 N N . ALA A 1 207 ? 0.444 -9.968 -17.362 1.00 91.38 207 ALA A N 1
ATOM 1571 C CA . ALA A 1 207 ? 1.485 -10.766 -16.699 1.00 91.38 207 ALA A CA 1
ATOM 1572 C C . ALA A 1 207 ? 1.191 -11.098 -15.229 1.00 91.38 207 ALA A C 1
ATOM 1574 O O . ALA A 1 207 ? 1.731 -12.075 -14.717 1.00 91.38 207 ALA A O 1
ATOM 1575 N N . LEU A 1 208 ? 0.298 -10.369 -14.552 1.00 92.94 208 LEU A N 1
ATOM 1576 C CA . LEU A 1 208 ? -0.144 -10.735 -13.199 1.00 92.94 208 LEU A CA 1
ATOM 1577 C C . LEU A 1 208 ? -0.827 -12.110 -13.139 1.00 92.94 208 LEU A C 1
ATOM 1579 O O . LEU A 1 208 ? -0.957 -12.677 -12.061 1.00 92.94 208 LEU A O 1
ATOM 1583 N N . LYS A 1 209 ? -1.275 -12.651 -14.277 1.00 91.50 209 LYS A N 1
ATOM 1584 C CA . LYS A 1 209 ? -1.916 -13.971 -14.376 1.00 91.50 209 LYS A CA 1
ATOM 1585 C C . LYS A 1 209 ? -0.975 -15.059 -14.896 1.00 91.50 209 LYS A C 1
ATOM 1587 O O . LYS A 1 209 ? -1.430 -16.164 -15.189 1.00 91.50 209 LYS A O 1
ATOM 1592 N N . ASP A 1 210 ? 0.311 -14.753 -15.055 1.00 90.44 210 ASP A N 1
ATOM 1593 C CA . ASP A 1 210 ? 1.278 -15.709 -15.578 1.00 90.44 210 ASP A CA 1
ATOM 1594 C C . ASP A 1 210 ? 1.502 -16.874 -14.598 1.00 90.44 210 ASP A C 1
ATOM 1596 O O . ASP A 1 210 ? 1.474 -16.714 -13.375 1.00 90.44 210 ASP A O 1
ATOM 1600 N N . LYS A 1 211 ? 1.739 -18.076 -15.130 1.00 89.56 211 LYS A N 1
ATOM 1601 C CA . LYS A 1 211 ? 2.014 -19.263 -14.304 1.00 89.56 211 LYS A CA 1
ATOM 1602 C C . LYS A 1 211 ? 3.357 -19.151 -13.583 1.00 89.56 211 LYS A C 1
ATOM 1604 O O . LYS A 1 211 ? 3.519 -19.715 -12.503 1.00 89.56 211 LYS A O 1
ATOM 1609 N N . ASN A 1 212 ? 4.313 -18.435 -14.167 1.00 87.56 212 ASN A N 1
ATOM 1610 C CA . ASN A 1 212 ? 5.629 -18.219 -13.604 1.00 87.56 212 ASN A CA 1
ATOM 1611 C C . ASN A 1 212 ? 5.584 -17.125 -12.529 1.00 87.56 212 ASN A C 1
ATOM 1613 O O . ASN A 1 212 ? 5.307 -15.956 -12.799 1.00 87.56 212 ASN A O 1
ATOM 1617 N N . LEU A 1 213 ? 5.927 -17.511 -11.302 1.00 90.31 213 LEU A N 1
ATOM 1618 C CA . LEU A 1 213 ? 6.006 -16.612 -10.155 1.00 90.31 213 LEU A CA 1
ATOM 1619 C C . LEU A 1 213 ? 6.924 -15.413 -10.405 1.00 90.31 213 LEU A C 1
ATOM 1621 O O . LEU A 1 213 ? 6.581 -14.298 -10.017 1.00 90.31 213 LEU A O 1
ATOM 1625 N N . SER A 1 214 ? 8.071 -15.618 -11.057 1.00 86.94 214 SER A N 1
ATOM 1626 C CA . SER A 1 214 ? 9.019 -14.532 -11.320 1.00 86.94 214 SER A CA 1
ATOM 1627 C C . SER A 1 214 ? 8.410 -13.473 -12.236 1.00 86.94 214 SER A C 1
ATOM 1629 O O . SER A 1 214 ? 8.577 -12.284 -11.982 1.00 86.94 214 SER A O 1
ATOM 1631 N N . VAL A 1 215 ? 7.637 -13.890 -13.245 1.00 88.06 215 VAL A N 1
ATOM 1632 C CA . VAL A 1 215 ? 6.924 -12.974 -14.147 1.00 88.06 215 VAL A CA 1
ATOM 1633 C C . VAL A 1 215 ? 5.872 -12.176 -13.381 1.00 88.06 215 VAL A C 1
ATOM 1635 O O . VAL A 1 215 ? 5.837 -10.950 -13.495 1.00 88.06 215 VAL A O 1
ATOM 1638 N N . ARG A 1 216 ? 5.051 -12.845 -12.557 1.00 93.19 216 ARG A N 1
ATOM 1639 C CA . ARG A 1 216 ? 4.037 -12.163 -11.737 1.00 93.19 216 ARG A CA 1
ATOM 1640 C C . ARG A 1 216 ? 4.669 -11.133 -10.807 1.00 93.19 216 ARG A C 1
ATOM 1642 O O . ARG A 1 216 ? 4.203 -9.998 -10.751 1.00 93.19 216 ARG A O 1
ATOM 1649 N N . LYS A 1 217 ? 5.751 -11.510 -10.116 1.00 92.19 217 LYS A N 1
ATOM 1650 C CA . LYS A 1 217 ? 6.462 -10.634 -9.174 1.00 92.19 217 LYS A CA 1
ATOM 1651 C C . LYS A 1 217 ? 6.946 -9.370 -9.872 1.00 92.19 217 LYS A C 1
ATOM 1653 O O . LYS A 1 217 ? 6.665 -8.263 -9.425 1.00 92.19 217 LYS A O 1
ATOM 1658 N N . VAL A 1 218 ? 7.627 -9.551 -10.995 1.00 90.44 218 VAL A N 1
ATOM 1659 C CA . VAL A 1 218 ? 8.184 -8.452 -11.774 1.00 90.44 218 VAL A CA 1
ATOM 1660 C C . VAL A 1 218 ? 7.084 -7.541 -12.322 1.00 90.44 218 VAL A C 1
ATOM 1662 O O . VAL A 1 218 ? 7.224 -6.319 -12.288 1.00 90.44 218 VAL A O 1
ATOM 1665 N N . ALA A 1 219 ? 5.959 -8.102 -12.771 1.00 93.44 219 ALA A N 1
ATOM 1666 C CA . ALA A 1 219 ? 4.813 -7.315 -13.209 1.00 93.44 219 ALA A CA 1
ATOM 1667 C C . ALA A 1 219 ? 4.241 -6.449 -12.078 1.00 93.44 219 ALA A C 1
ATOM 1669 O O . ALA A 1 219 ? 4.012 -5.259 -12.284 1.00 93.44 219 ALA A O 1
ATOM 1670 N N . VAL A 1 220 ? 4.073 -7.014 -10.880 1.00 95.00 220 VAL A N 1
ATOM 1671 C CA . VAL A 1 220 ? 3.623 -6.280 -9.689 1.00 95.00 220 VAL A CA 1
ATOM 1672 C C . VAL A 1 220 ? 4.567 -5.125 -9.350 1.00 95.00 220 VAL A C 1
ATOM 1674 O O . VAL A 1 220 ? 4.117 -3.988 -9.201 1.00 95.00 220 VAL A O 1
ATOM 1677 N N . GLU A 1 221 ? 5.868 -5.401 -9.257 1.00 93.38 221 GLU A N 1
ATOM 1678 C CA . GLU A 1 221 ? 6.881 -4.396 -8.919 1.00 93.38 221 GLU A CA 1
ATOM 1679 C C . GLU A 1 221 ? 6.902 -3.267 -9.955 1.00 93.38 221 GLU A C 1
ATOM 1681 O O . GLU A 1 221 ? 6.837 -2.091 -9.594 1.00 93.38 221 GLU A O 1
ATOM 1686 N N . THR A 1 222 ? 6.891 -3.620 -11.243 1.00 93.25 222 THR A N 1
ATOM 1687 C CA . THR A 1 222 ? 6.918 -2.650 -12.346 1.00 93.25 222 THR A CA 1
ATOM 1688 C C . THR A 1 222 ? 5.648 -1.796 -12.381 1.00 93.25 222 THR A C 1
ATOM 1690 O O . THR A 1 222 ? 5.725 -0.587 -12.589 1.00 93.25 222 THR A O 1
ATOM 1693 N N . LEU A 1 223 ? 4.469 -2.377 -12.130 1.00 95.12 223 LEU A N 1
ATOM 1694 C CA . LEU A 1 223 ? 3.215 -1.620 -12.022 1.00 95.12 223 LEU A CA 1
ATOM 1695 C C . LEU A 1 223 ? 3.252 -0.609 -10.866 1.00 95.12 223 LEU A C 1
ATOM 1697 O O . LEU A 1 223 ? 2.768 0.515 -11.024 1.00 95.12 223 LEU A O 1
ATOM 1701 N N . GLY A 1 224 ? 3.861 -0.985 -9.737 1.00 92.69 224 GLY A N 1
ATOM 1702 C CA . GLY A 1 224 ? 4.102 -0.089 -8.606 1.00 92.69 224 GLY A CA 1
ATOM 1703 C C . GLY A 1 224 ? 5.027 1.083 -8.946 1.00 92.69 224 GLY A C 1
ATOM 1704 O O . GLY A 1 224 ? 4.780 2.199 -8.496 1.00 92.69 224 GLY A O 1
ATOM 1705 N N . GLU A 1 225 ? 6.055 0.862 -9.772 1.00 92.12 225 GLU A N 1
ATOM 1706 C CA . GLU A 1 225 ? 6.955 1.927 -10.250 1.00 92.12 225 GLU A CA 1
ATOM 1707 C C . GLU A 1 225 ? 6.282 2.876 -11.251 1.00 92.12 225 GLU A C 1
ATOM 1709 O O . GLU A 1 225 ? 6.516 4.084 -11.209 1.00 92.12 225 GLU A O 1
ATOM 1714 N N . ILE A 1 226 ? 5.411 2.361 -12.128 1.00 93.00 226 ILE A N 1
ATOM 1715 C CA . ILE A 1 226 ? 4.699 3.185 -13.121 1.00 93.00 226 ILE A CA 1
ATOM 1716 C C . ILE A 1 226 ? 3.671 4.112 -12.452 1.00 93.00 226 ILE A C 1
ATOM 1718 O O . ILE A 1 226 ? 3.398 5.203 -12.955 1.00 93.00 226 ILE A O 1
ATOM 1722 N N . LYS A 1 227 ? 3.099 3.691 -11.319 1.00 90.75 227 LYS A N 1
ATOM 1723 C CA . LYS A 1 227 ? 2.125 4.458 -10.523 1.00 90.75 227 LYS A CA 1
ATOM 1724 C C . LYS A 1 227 ? 0.830 4.830 -11.253 1.00 90.75 227 LYS A C 1
ATOM 1726 O O . LYS A 1 227 ? 0.169 5.814 -10.924 1.00 90.75 227 LYS A O 1
ATOM 1731 N N . ASP A 1 228 ? 0.441 4.034 -12.245 1.00 91.12 228 ASP A N 1
ATOM 1732 C CA . ASP A 1 228 ? -0.791 4.257 -13.000 1.00 91.12 228 ASP A CA 1
ATOM 1733 C C . ASP A 1 228 ? -2.008 3.700 -12.248 1.00 91.12 228 ASP A C 1
ATOM 1735 O O . ASP A 1 228 ? -2.035 2.535 -11.850 1.00 91.12 228 ASP A O 1
ATOM 1739 N N . LYS A 1 229 ? -3.062 4.512 -12.112 1.00 87.12 229 LYS A N 1
ATOM 1740 C CA . LYS A 1 229 ? -4.307 4.126 -11.427 1.00 87.12 229 LYS A CA 1
ATOM 1741 C C . LYS A 1 229 ? -4.975 2.870 -12.005 1.00 87.12 229 LYS A C 1
ATOM 1743 O O . LYS A 1 229 ? -5.672 2.168 -11.280 1.00 87.12 229 LYS A O 1
ATOM 1748 N N . ARG A 1 230 ? -4.763 2.560 -13.291 1.00 90.81 230 ARG A N 1
ATOM 1749 C CA . ARG A 1 230 ? -5.293 1.347 -13.941 1.00 90.81 230 ARG A CA 1
ATOM 1750 C C . ARG A 1 230 ? -4.712 0.066 -13.338 1.00 90.81 230 ARG A C 1
ATOM 1752 O O . ARG A 1 230 ? -5.324 -0.987 -13.467 1.00 90.81 230 ARG A O 1
ATOM 1759 N N . ALA A 1 231 ? -3.557 0.151 -12.677 1.00 92.50 231 ALA A N 1
ATOM 1760 C CA . ALA A 1 231 ? -2.925 -0.976 -12.004 1.00 92.50 231 ALA A CA 1
ATOM 1761 C C . ALA A 1 231 ? -3.568 -1.318 -10.653 1.00 92.50 231 ALA A C 1
ATOM 1763 O O . ALA A 1 231 ? -3.366 -2.421 -10.156 1.00 92.50 231 ALA A O 1
ATOM 1764 N N . VAL A 1 232 ? -4.343 -0.407 -10.056 1.00 88.50 232 VAL A N 1
ATOM 1765 C CA . VAL A 1 232 ? -4.804 -0.536 -8.666 1.00 88.50 232 VAL A CA 1
ATOM 1766 C C . VAL A 1 232 ? -5.701 -1.755 -8.461 1.00 88.50 232 VAL A C 1
ATOM 1768 O O . VAL A 1 232 ? -5.405 -2.585 -7.608 1.00 88.50 232 VAL A O 1
ATOM 1771 N N . GLU A 1 233 ? -6.762 -1.909 -9.254 1.00 84.94 233 GLU A N 1
ATOM 1772 C CA . GLU A 1 233 ? -7.658 -3.072 -9.146 1.00 84.94 233 GLU A CA 1
ATOM 1773 C C . GLU A 1 233 ? -6.934 -4.410 -9.400 1.00 84.94 233 GLU A C 1
ATOM 1775 O O . GLU A 1 233 ? -7.067 -5.321 -8.578 1.00 84.94 233 GLU A O 1
ATOM 1780 N N . PRO A 1 234 ? -6.110 -4.552 -10.459 1.00 92.06 234 PRO A N 1
ATOM 1781 C CA . PRO A 1 234 ? -5.295 -5.751 -10.649 1.00 92.06 234 PRO A CA 1
ATOM 1782 C C . PRO A 1 234 ? -4.321 -6.048 -9.499 1.00 92.06 234 PRO A C 1
ATOM 1784 O O . PRO A 1 234 ? -4.160 -7.208 -9.123 1.00 92.06 234 PRO A O 1
ATOM 1787 N N . LEU A 1 235 ? -3.696 -5.025 -8.909 1.00 92.00 235 LEU A N 1
ATOM 1788 C CA . LEU A 1 235 ? -2.801 -5.190 -7.760 1.00 92.00 235 LEU A CA 1
ATOM 1789 C C . LEU A 1 235 ? -3.562 -5.603 -6.493 1.00 92.00 235 LEU A C 1
ATOM 1791 O O . LEU A 1 235 ? -3.077 -6.441 -5.738 1.00 92.00 235 LEU A O 1
ATOM 1795 N N . ILE A 1 236 ? -4.780 -5.096 -6.283 1.00 84.25 236 ILE A N 1
ATOM 1796 C CA . ILE A 1 236 ? -5.667 -5.567 -5.208 1.00 84.25 236 ILE A CA 1
ATOM 1797 C C . ILE A 1 236 ? -5.994 -7.053 -5.397 1.00 84.25 236 ILE A C 1
ATOM 1799 O O . ILE A 1 236 ? -5.976 -7.815 -4.432 1.00 84.25 236 ILE A O 1
ATOM 1803 N N . ALA A 1 237 ? -6.258 -7.492 -6.632 1.00 86.00 237 ALA A N 1
ATOM 1804 C CA . ALA A 1 237 ? -6.484 -8.907 -6.915 1.00 86.00 237 ALA A CA 1
ATOM 1805 C C . ALA A 1 237 ? -5.234 -9.762 -6.620 1.00 86.00 237 ALA A C 1
ATOM 1807 O O . ALA A 1 237 ? -5.365 -10.862 -6.080 1.00 86.00 237 ALA A O 1
ATOM 1808 N N . ALA A 1 238 ? -4.033 -9.237 -6.892 1.00 90.38 238 ALA A N 1
ATOM 1809 C CA . ALA A 1 238 ? -2.757 -9.896 -6.604 1.00 90.38 238 ALA A CA 1
ATOM 1810 C C . ALA A 1 238 ? -2.466 -10.071 -5.097 1.00 90.38 238 ALA A C 1
ATOM 1812 O O . ALA A 1 238 ? -1.675 -10.935 -4.726 1.00 90.38 238 ALA A O 1
ATOM 1813 N N . LEU A 1 239 ? -3.160 -9.354 -4.202 1.00 83.62 239 LEU A N 1
ATOM 1814 C CA . LEU A 1 239 ? -3.102 -9.618 -2.753 1.00 83.62 239 LEU A CA 1
ATOM 1815 C C . LEU A 1 239 ? -3.668 -10.999 -2.365 1.00 83.62 239 LEU A C 1
ATOM 1817 O O . LEU A 1 239 ? -3.442 -11.450 -1.246 1.00 83.62 239 LEU A O 1
ATOM 1821 N N . LYS A 1 240 ? -4.387 -11.676 -3.273 1.00 83.56 240 LYS A N 1
ATOM 1822 C CA . LYS A 1 240 ? -4.873 -13.057 -3.108 1.00 83.56 240 LYS A CA 1
ATOM 1823 C C . LYS A 1 240 ? -4.047 -14.104 -3.844 1.00 83.56 240 LYS A C 1
ATOM 1825 O O . LYS A 1 240 ? -4.483 -15.252 -3.929 1.00 83.56 240 LYS A O 1
ATOM 1830 N N . ASP A 1 241 ? -2.915 -13.723 -4.428 1.00 89.44 241 ASP A N 1
ATOM 1831 C CA . ASP A 1 241 ? -2.061 -14.687 -5.113 1.00 89.44 241 ASP A CA 1
ATOM 1832 C C . ASP A 1 241 ? -1.719 -15.852 -4.176 1.00 89.44 241 ASP A C 1
ATOM 1834 O O . ASP A 1 241 ? -1.542 -15.660 -2.974 1.00 89.44 241 ASP A O 1
ATOM 1838 N N . GLU A 1 242 ? -1.631 -17.067 -4.708 1.00 86.56 242 GLU A N 1
ATOM 1839 C CA . GLU A 1 242 ? -1.276 -18.258 -3.926 1.00 86.56 242 GLU A CA 1
ATOM 1840 C C . GLU A 1 242 ? 0.094 -18.130 -3.243 1.00 86.56 242 GLU A C 1
ATOM 1842 O O . GLU A 1 242 ? 0.361 -18.795 -2.241 1.00 86.56 242 GLU A O 1
ATOM 1847 N N . ASN A 1 243 ? 0.968 -17.269 -3.774 1.00 90.19 243 ASN A N 1
ATOM 1848 C CA . ASN A 1 243 ? 2.306 -17.073 -3.268 1.00 90.19 243 ASN A CA 1
ATOM 1849 C C . ASN A 1 243 ? 2.447 -15.791 -2.438 1.00 90.19 243 ASN A C 1
ATOM 1851 O O . ASN A 1 243 ? 2.205 -14.682 -2.915 1.00 90.19 243 ASN A O 1
ATOM 1855 N N . TRP A 1 244 ? 2.958 -15.944 -1.215 1.00 87.19 244 TRP A N 1
ATOM 1856 C CA . TRP A 1 244 ? 3.161 -14.846 -0.268 1.00 87.19 244 TRP A CA 1
ATOM 1857 C C . TRP A 1 244 ? 4.055 -13.713 -0.809 1.00 87.19 244 TRP A C 1
ATOM 1859 O O . TRP A 1 244 ? 3.814 -12.552 -0.489 1.00 87.19 244 TRP A O 1
ATOM 1869 N N . VAL A 1 245 ? 5.039 -14.020 -1.667 1.00 90.12 245 VAL A N 1
ATOM 1870 C CA . VAL A 1 245 ? 5.949 -13.018 -2.255 1.00 90.12 245 VAL A CA 1
ATOM 1871 C C . VAL A 1 245 ? 5.180 -12.050 -3.151 1.00 90.12 245 VAL A C 1
ATOM 1873 O O . VAL A 1 245 ? 5.472 -10.857 -3.175 1.00 90.12 245 VAL A O 1
ATOM 1876 N N . ILE A 1 246 ? 4.175 -12.546 -3.877 1.00 92.06 246 ILE A N 1
ATOM 1877 C CA . ILE A 1 246 ? 3.333 -11.714 -4.742 1.00 92.06 246 ILE A CA 1
ATOM 1878 C C . ILE A 1 246 ? 2.407 -10.839 -3.900 1.00 92.06 246 ILE A C 1
ATOM 1880 O O . ILE A 1 246 ? 2.251 -9.658 -4.198 1.00 92.06 246 ILE A O 1
ATOM 1884 N N . GLN A 1 247 ? 1.852 -11.383 -2.817 1.00 86.06 247 GLN A N 1
ATOM 1885 C CA . GLN A 1 247 ? 1.006 -10.624 -1.893 1.00 86.06 247 GLN A CA 1
ATOM 1886 C C . GLN A 1 247 ? 1.778 -9.458 -1.247 1.00 86.06 247 GLN A C 1
ATOM 1888 O O . GLN A 1 247 ? 1.274 -8.333 -1.158 1.00 86.06 247 GLN A O 1
ATOM 1893 N N . GLU A 1 248 ? 3.018 -9.709 -0.818 1.00 84.56 248 GLU A N 1
ATOM 1894 C CA . GLU A 1 248 ? 3.900 -8.679 -0.265 1.00 84.56 248 GLU A CA 1
ATOM 1895 C C . GLU A 1 248 ? 4.283 -7.643 -1.328 1.00 84.56 248 GLU A C 1
ATOM 1897 O O . GLU A 1 248 ? 4.139 -6.441 -1.099 1.00 84.56 248 GLU A O 1
ATOM 1902 N N . ALA A 1 249 ? 4.689 -8.084 -2.520 1.00 90.81 249 ALA A N 1
ATOM 1903 C CA . ALA A 1 249 ? 5.008 -7.175 -3.615 1.00 90.81 249 ALA A CA 1
ATOM 1904 C C . ALA A 1 249 ? 3.800 -6.299 -3.991 1.00 90.81 249 ALA A C 1
ATOM 1906 O O . ALA A 1 249 ? 3.957 -5.101 -4.217 1.00 90.81 249 ALA A O 1
ATOM 1907 N N . ALA A 1 250 ? 2.587 -6.861 -4.008 1.00 91.19 250 ALA A N 1
ATOM 1908 C CA . ALA A 1 250 ? 1.367 -6.142 -4.370 1.00 91.19 250 ALA A CA 1
ATOM 1909 C C . ALA A 1 250 ? 1.014 -5.088 -3.324 1.00 91.19 250 ALA A C 1
ATOM 1911 O O . ALA A 1 250 ? 0.621 -3.976 -3.673 1.00 91.19 250 ALA A O 1
ATOM 1912 N N . THR A 1 251 ? 1.247 -5.398 -2.047 1.00 84.06 251 THR A N 1
ATOM 1913 C CA . THR A 1 251 ? 1.191 -4.402 -0.976 1.00 84.06 251 THR A CA 1
ATOM 1914 C C . THR A 1 251 ? 2.134 -3.233 -1.264 1.00 84.06 251 THR A C 1
ATOM 1916 O O . THR A 1 251 ? 1.702 -2.083 -1.238 1.00 84.06 251 THR A O 1
ATOM 1919 N N . LEU A 1 252 ? 3.418 -3.520 -1.505 1.00 86.50 252 LEU A N 1
ATOM 1920 C CA . LEU A 1 252 ? 4.438 -2.487 -1.701 1.00 86.50 252 LEU A CA 1
ATOM 1921 C C . LEU A 1 252 ? 4.162 -1.663 -2.963 1.00 86.50 252 LEU A C 1
ATOM 1923 O O . LEU A 1 252 ? 4.398 -0.460 -2.985 1.00 86.50 252 LEU A O 1
ATOM 1927 N N . ALA A 1 253 ? 3.630 -2.293 -4.009 1.00 91.75 253 ALA A N 1
ATOM 1928 C CA . ALA A 1 253 ? 3.219 -1.612 -5.226 1.00 91.75 253 ALA A CA 1
ATOM 1929 C C . ALA A 1 253 ? 2.058 -0.638 -4.966 1.00 91.75 253 ALA A C 1
ATOM 1931 O O . ALA A 1 253 ? 2.134 0.512 -5.392 1.00 91.75 253 ALA A O 1
ATOM 1932 N N . LEU A 1 254 ? 1.018 -1.058 -4.235 1.00 87.94 254 LEU A N 1
ATOM 1933 C CA . LEU A 1 254 ? -0.104 -0.186 -3.857 1.00 87.94 254 LEU A CA 1
ATOM 1934 C C . LEU A 1 254 ? 0.356 1.001 -2.995 1.00 87.94 254 LEU A C 1
ATOM 1936 O O . LEU A 1 254 ? -0.110 2.120 -3.208 1.00 87.94 254 LEU A O 1
ATOM 1940 N N . ASP A 1 255 ? 1.304 0.777 -2.082 1.00 83.62 255 ASP A N 1
ATOM 1941 C CA . ASP A 1 255 ? 1.926 1.838 -1.280 1.00 83.62 255 ASP A CA 1
ATOM 1942 C C . ASP A 1 255 ? 2.706 2.836 -2.154 1.00 83.62 255 ASP A C 1
ATOM 1944 O O . ASP A 1 255 ? 2.498 4.047 -2.069 1.00 83.62 255 ASP A O 1
ATOM 1948 N N . LYS A 1 256 ? 3.522 2.340 -3.097 1.00 87.56 256 LYS A N 1
ATOM 1949 C CA . LYS A 1 256 ? 4.276 3.180 -4.044 1.00 87.56 256 LYS A CA 1
ATOM 1950 C C . LYS A 1 256 ? 3.385 4.053 -4.928 1.00 87.56 256 LYS A C 1
ATOM 1952 O O . LYS A 1 256 ? 3.803 5.169 -5.261 1.00 87.56 256 LYS A O 1
ATOM 1957 N N . ILE A 1 257 ? 2.199 3.566 -5.314 1.00 86.56 257 ILE A N 1
ATOM 1958 C CA . ILE A 1 257 ? 1.194 4.347 -6.060 1.00 86.56 257 ILE A CA 1
ATOM 1959 C C . ILE A 1 257 ? 0.724 5.542 -5.219 1.00 86.56 257 ILE A C 1
ATOM 1961 O O . ILE A 1 257 ? 0.587 6.647 -5.747 1.00 86.56 257 ILE A O 1
ATOM 1965 N N . GLY A 1 258 ? 0.527 5.348 -3.914 1.00 80.88 258 GLY A N 1
ATOM 1966 C CA . GLY A 1 258 ? 0.144 6.401 -2.977 1.00 80.88 258 GLY A CA 1
ATOM 1967 C C . GLY A 1 258 ? -1.319 6.830 -3.117 1.00 80.88 258 GLY A C 1
ATOM 1968 O O . GLY A 1 258 ? -2.185 6.039 -3.473 1.00 80.88 258 GLY A O 1
ATOM 1969 N N . THR A 1 259 ? -1.618 8.105 -2.851 1.00 76.31 259 THR A N 1
ATOM 1970 C CA . THR A 1 259 ? -2.996 8.633 -2.728 1.00 76.31 259 THR A CA 1
ATOM 1971 C C . THR A 1 259 ? -3.984 8.297 -3.857 1.00 76.31 259 THR A C 1
ATOM 1973 O O . THR A 1 259 ? -5.155 8.082 -3.531 1.00 76.31 259 THR A O 1
ATOM 1976 N N . PRO A 1 260 ? -3.598 8.168 -5.145 1.00 80.62 260 PRO A N 1
ATOM 1977 C CA . PRO A 1 260 ? -4.535 7.799 -6.210 1.00 80.62 260 PRO A CA 1
ATOM 1978 C C . PRO A 1 260 ? -5.181 6.416 -6.042 1.00 80.62 260 PRO A C 1
ATOM 1980 O O . PRO A 1 260 ? -6.156 6.109 -6.723 1.00 80.62 260 PRO A O 1
ATOM 1983 N N . VAL A 1 261 ? -4.650 5.578 -5.148 1.00 81.81 261 VAL A N 1
ATOM 1984 C CA . VAL A 1 261 ? -5.166 4.239 -4.850 1.00 81.81 261 VAL A CA 1
ATOM 1985 C C . VAL A 1 261 ? -6.414 4.266 -3.950 1.00 81.81 261 VAL A C 1
ATOM 1987 O O . VAL A 1 261 ? -7.195 3.316 -3.955 1.00 81.81 261 VAL A O 1
ATOM 1990 N N . ILE A 1 262 ? -6.635 5.348 -3.190 1.00 80.94 262 ILE A N 1
ATOM 1991 C CA . ILE A 1 262 ? -7.628 5.388 -2.104 1.00 80.94 262 ILE A CA 1
ATOM 1992 C C . ILE A 1 262 ? -9.060 5.298 -2.645 1.00 80.94 262 ILE A C 1
ATOM 1994 O O . ILE A 1 262 ? -9.839 4.462 -2.189 1.00 80.94 262 ILE A O 1
ATOM 1998 N N . GLU A 1 263 ? -9.410 6.116 -3.640 1.00 81.81 263 GLU A N 1
ATOM 1999 C CA . GLU A 1 263 ? -10.746 6.095 -4.251 1.00 81.81 263 GLU A CA 1
ATOM 2000 C C . GLU A 1 263 ? -11.090 4.731 -4.883 1.00 81.81 263 GLU A C 1
ATOM 2002 O O . GLU A 1 263 ? -12.149 4.187 -4.548 1.00 81.81 263 GLU A O 1
ATOM 2007 N N . PRO A 1 264 ? -10.219 4.122 -5.719 1.00 82.00 264 PRO A N 1
ATOM 2008 C CA . PRO A 1 264 ? -10.437 2.763 -6.211 1.00 82.00 264 PRO A CA 1
ATOM 2009 C C . PRO A 1 264 ? -10.584 1.723 -5.094 1.00 82.00 264 PRO A C 1
ATOM 2011 O O . PRO A 1 264 ? -11.498 0.902 -5.144 1.00 82.00 264 PRO A O 1
ATOM 2014 N N . LEU A 1 265 ? -9.743 1.770 -4.053 1.00 83.19 265 LEU A N 1
ATOM 2015 C CA . LEU A 1 265 ? -9.846 0.844 -2.920 1.00 83.19 265 LEU A CA 1
ATOM 2016 C C . LEU A 1 265 ? -11.202 0.946 -2.227 1.00 83.19 265 LEU A C 1
ATOM 2018 O O . LEU A 1 265 ? -11.814 -0.070 -1.906 1.00 83.19 265 LEU A O 1
ATOM 2022 N N . ILE A 1 266 ? -11.713 2.159 -2.033 1.00 80.19 266 ILE A N 1
ATOM 2023 C CA . ILE A 1 266 ? -13.027 2.371 -1.423 1.00 80.19 266 ILE A CA 1
ATOM 2024 C C . ILE A 1 266 ? -14.143 1.869 -2.331 1.00 80.19 266 ILE A C 1
ATOM 2026 O O . ILE A 1 266 ? -15.105 1.290 -1.829 1.00 80.19 266 ILE A O 1
ATOM 2030 N N . ALA A 1 267 ? -14.034 2.062 -3.648 1.00 83.12 267 ALA A N 1
ATOM 2031 C CA . ALA A 1 267 ? -14.995 1.509 -4.597 1.00 83.12 267 ALA A CA 1
ATOM 2032 C C . ALA A 1 267 ? -15.053 -0.023 -4.487 1.00 83.12 267 ALA A C 1
ATOM 2034 O O . ALA A 1 267 ? -16.144 -0.582 -4.353 1.00 83.12 267 ALA A O 1
ATOM 2035 N N . VAL A 1 268 ? -13.890 -0.684 -4.409 1.00 83.75 268 VAL A N 1
ATOM 2036 C CA . VAL A 1 268 ? -13.797 -2.133 -4.181 1.00 83.75 268 VAL A CA 1
ATOM 2037 C C . VAL A 1 268 ? -14.395 -2.518 -2.828 1.00 83.75 268 VAL A C 1
ATOM 2039 O O . VAL A 1 268 ? -15.187 -3.450 -2.766 1.00 83.75 268 VAL A O 1
ATOM 2042 N N . VAL A 1 269 ? -14.096 -1.785 -1.748 1.00 84.94 269 VAL A N 1
ATOM 2043 C CA . VAL A 1 269 ? -14.686 -2.027 -0.418 1.00 84.94 269 VAL A CA 1
ATOM 2044 C C . VAL A 1 269 ? -16.207 -1.841 -0.426 1.00 84.94 269 VAL A C 1
ATOM 2046 O O . VAL A 1 269 ? -16.895 -2.534 0.321 1.00 84.94 269 VAL A O 1
ATOM 2049 N N . LYS A 1 270 ? -16.770 -0.947 -1.243 1.00 85.06 270 LYS A N 1
ATOM 2050 C CA . LYS A 1 270 ? -18.220 -0.690 -1.312 1.00 85.06 270 LYS A CA 1
ATOM 2051 C C . LYS A 1 270 ? -18.992 -1.709 -2.139 1.00 85.06 270 LYS A C 1
ATOM 2053 O O . LYS A 1 270 ? -20.165 -1.951 -1.849 1.00 85.06 270 LYS A O 1
ATOM 2058 N N . ASP A 1 271 ? -18.370 -2.297 -3.151 1.00 81.88 271 ASP A N 1
ATOM 2059 C CA . ASP A 1 271 ? -19.029 -3.291 -3.987 1.00 81.88 271 ASP A CA 1
ATOM 2060 C C . ASP A 1 271 ? -19.175 -4.617 -3.229 1.00 81.88 271 ASP A C 1
ATOM 2062 O O . ASP A 1 271 ? -18.210 -5.329 -2.965 1.00 81.88 271 ASP A O 1
ATOM 2066 N N . LYS A 1 272 ? -20.421 -4.960 -2.887 1.00 79.88 272 LYS A N 1
ATOM 2067 C CA . LYS A 1 272 ? -20.768 -6.174 -2.136 1.00 79.88 272 LYS A CA 1
ATOM 2068 C C . LYS A 1 272 ? -20.375 -7.466 -2.844 1.00 79.88 272 LYS A C 1
ATOM 2070 O O . LYS A 1 272 ? -20.180 -8.467 -2.160 1.00 79.88 272 LYS A O 1
ATOM 2075 N N . ASN A 1 273 ? -20.279 -7.438 -4.170 1.00 76.31 273 ASN A N 1
ATOM 2076 C CA . ASN A 1 273 ? -19.952 -8.601 -4.982 1.00 76.31 273 ASN A CA 1
ATOM 2077 C C . ASN A 1 273 ? -18.451 -8.715 -5.253 1.00 76.31 273 ASN A C 1
ATOM 2079 O O . ASN A 1 273 ? -18.020 -9.727 -5.806 1.00 76.31 273 ASN A O 1
ATOM 2083 N N . GLN A 1 274 ? -17.647 -7.715 -4.869 1.00 77.06 274 GLN A N 1
ATOM 2084 C CA . GLN A 1 274 ? -16.208 -7.803 -5.065 1.00 77.06 274 GLN A CA 1
ATOM 2085 C C . GLN A 1 274 ? -15.619 -8.886 -4.163 1.00 77.06 274 GLN A C 1
ATOM 2087 O O . GLN A 1 274 ? -15.729 -8.805 -2.936 1.00 77.06 274 GLN A O 1
ATOM 2092 N N . PRO A 1 275 ? -14.922 -9.886 -4.725 1.00 71.69 275 PRO A N 1
ATOM 2093 C CA . PRO A 1 275 ? -14.261 -10.885 -3.905 1.00 71.69 275 PRO A CA 1
ATOM 2094 C C . PRO A 1 275 ? -13.137 -10.266 -3.065 1.00 71.69 275 PRO A C 1
ATOM 2096 O O . PRO A 1 275 ? -12.775 -10.847 -2.046 1.00 71.69 275 PRO A O 1
ATOM 2099 N N . HIS A 1 276 ? -12.607 -9.099 -3.451 1.00 74.62 276 HIS A N 1
ATOM 2100 C CA . HIS A 1 276 ? -11.402 -8.498 -2.870 1.00 74.62 276 HIS A CA 1
ATOM 2101 C C . HIS A 1 276 ? -11.656 -7.391 -1.826 1.00 74.62 276 HIS A C 1
ATOM 2103 O O . HIS A 1 276 ? -10.777 -6.579 -1.540 1.00 74.62 276 HIS A O 1
ATOM 2109 N N . ARG A 1 277 ? -12.862 -7.324 -1.241 1.00 80.50 277 ARG A N 1
ATOM 2110 C CA . ARG A 1 277 ? -13.222 -6.282 -0.254 1.00 80.50 277 ARG A CA 1
ATOM 2111 C C . ARG A 1 277 ? -12.328 -6.266 0.985 1.00 80.50 277 ARG A C 1
ATOM 2113 O O . ARG A 1 277 ? -12.089 -5.199 1.544 1.00 80.50 277 ARG A O 1
ATOM 2120 N N . LYS A 1 278 ? -11.890 -7.437 1.459 1.00 77.06 278 LYS A N 1
ATOM 2121 C CA . LYS A 1 278 ? -11.042 -7.552 2.658 1.00 77.06 278 LYS A CA 1
ATOM 2122 C C . LYS A 1 278 ? -9.632 -7.057 2.371 1.00 77.06 278 LYS A C 1
ATOM 2124 O O . LYS A 1 278 ? -9.060 -6.314 3.156 1.00 77.06 278 LYS A O 1
ATOM 2129 N N . GLU A 1 279 ? -9.105 -7.418 1.212 1.00 79.06 279 GLU A N 1
ATOM 2130 C CA . GLU A 1 279 ? -7.770 -7.042 0.763 1.00 79.06 279 GLU A CA 1
ATOM 2131 C C . GLU A 1 279 ? -7.695 -5.541 0.484 1.00 79.06 279 GLU A C 1
ATOM 2133 O O . GLU A 1 279 ? -6.735 -4.888 0.884 1.00 79.06 279 GLU A O 1
ATOM 2138 N N . ALA A 1 280 ? -8.751 -4.968 -0.100 1.00 80.31 280 ALA A N 1
ATOM 2139 C CA . ALA A 1 280 ? -8.854 -3.526 -0.266 1.00 80.31 280 ALA A CA 1
ATOM 2140 C C . ALA A 1 280 ? -8.889 -2.782 1.086 1.00 80.31 280 ALA A C 1
ATOM 2142 O O . ALA A 1 280 ? -8.260 -1.735 1.229 1.00 80.31 280 ALA A O 1
ATOM 2143 N N . ALA A 1 281 ? -9.551 -3.340 2.107 1.00 81.94 281 ALA A N 1
ATOM 2144 C CA . ALA A 1 281 ? -9.515 -2.784 3.461 1.00 81.94 281 ALA A CA 1
ATOM 2145 C C . ALA A 1 281 ? -8.104 -2.842 4.081 1.00 81.94 281 ALA A C 1
ATOM 2147 O O . ALA A 1 281 ? -7.647 -1.851 4.643 1.00 81.94 281 ALA A O 1
ATOM 2148 N N . LEU A 1 282 ? -7.381 -3.957 3.918 1.00 77.50 282 LEU A N 1
ATOM 2149 C CA . LEU A 1 282 ? -5.994 -4.090 4.389 1.00 77.50 282 LEU A CA 1
ATOM 2150 C C . LEU A 1 282 ? -5.030 -3.141 3.666 1.00 77.50 282 LEU A C 1
ATOM 2152 O O . LEU A 1 282 ? -4.088 -2.634 4.269 1.00 77.50 282 LEU A O 1
ATOM 2156 N N . ALA A 1 283 ? -5.246 -2.879 2.379 1.00 79.00 283 ALA A N 1
ATOM 2157 C CA . ALA A 1 283 ? -4.455 -1.889 1.657 1.00 79.00 283 ALA A CA 1
ATOM 2158 C C . ALA A 1 283 ? -4.729 -0.462 2.173 1.00 79.00 283 ALA A C 1
ATOM 2160 O O . ALA A 1 283 ? -3.784 0.302 2.355 1.00 79.00 283 ALA A O 1
ATOM 2161 N N . LEU A 1 284 ? -5.986 -0.122 2.498 1.00 82.62 284 LEU A N 1
ATOM 2162 C CA . LEU A 1 284 ? -6.331 1.152 3.153 1.00 82.62 284 LEU A CA 1
ATOM 2163 C C . LEU A 1 284 ? -5.662 1.308 4.525 1.00 82.62 284 LEU A C 1
ATOM 2165 O O . LEU A 1 284 ? -5.234 2.411 4.861 1.00 82.62 284 LEU A O 1
ATOM 2169 N N . GLU A 1 285 ? -5.522 0.218 5.284 1.00 82.12 285 GLU A N 1
ATOM 2170 C CA . GLU A 1 285 ? -4.771 0.207 6.546 1.00 82.12 285 GLU A CA 1
ATOM 2171 C C . GLU A 1 285 ? -3.327 0.667 6.350 1.00 82.12 285 GLU A C 1
ATOM 2173 O O . GLU A 1 285 ? -2.850 1.543 7.069 1.00 82.12 285 GLU A O 1
ATOM 2178 N N . LYS A 1 286 ? -2.643 0.081 5.363 1.00 78.25 286 LYS A N 1
ATOM 2179 C CA . LYS A 1 286 ? -1.220 0.333 5.110 1.00 78.25 286 LYS A CA 1
ATOM 2180 C C . LYS A 1 286 ? -0.959 1.742 4.594 1.00 78.25 286 LYS A C 1
ATOM 2182 O O . LYS A 1 286 ? 0.077 2.308 4.915 1.00 78.25 286 LYS A 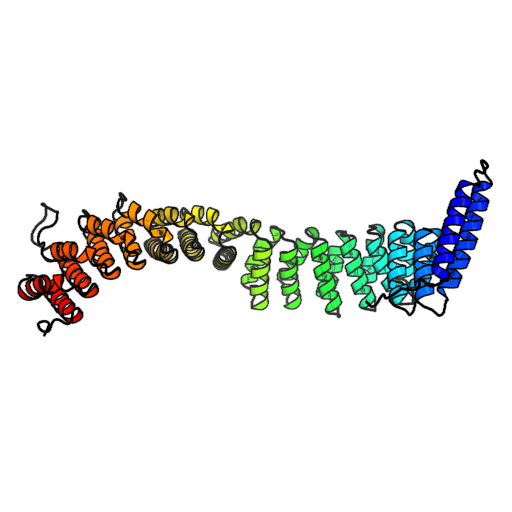O 1
ATOM 2187 N N . ILE A 1 287 ? -1.914 2.320 3.865 1.00 81.44 287 ILE A N 1
ATOM 2188 C CA . ILE A 1 287 ? -1.848 3.722 3.433 1.00 81.44 287 ILE A CA 1
ATOM 2189 C C . ILE A 1 287 ? -1.872 4.658 4.643 1.00 81.44 287 ILE A C 1
ATOM 2191 O O . ILE A 1 287 ? -1.141 5.644 4.671 1.00 81.44 287 ILE A O 1
ATOM 2195 N N . GLY A 1 288 ? -2.694 4.360 5.653 1.00 84.06 288 GLY A N 1
ATOM 2196 C CA . GLY A 1 288 ? -2.742 5.121 6.899 1.00 84.06 288 GLY A CA 1
ATOM 2197 C C . GLY A 1 288 ? -3.428 6.487 6.759 1.00 84.06 288 GLY A C 1
ATOM 2198 O O . GLY A 1 288 ? -4.500 6.609 6.165 1.00 84.06 288 GLY A O 1
ATOM 2199 N N . THR A 1 289 ? -2.821 7.536 7.325 1.00 86.88 289 THR A N 1
ATOM 2200 C CA . THR A 1 289 ? -3.393 8.894 7.441 1.00 86.88 289 THR A CA 1
ATOM 2201 C C . THR A 1 289 ? -3.950 9.500 6.142 1.00 86.88 289 THR A C 1
ATOM 2203 O O . THR A 1 289 ? -4.984 10.163 6.215 1.00 86.88 289 THR A O 1
ATOM 2206 N N . PRO A 1 290 ? -3.370 9.294 4.944 1.00 88.00 290 PRO A N 1
ATOM 2207 C CA . PRO A 1 290 ? -3.963 9.786 3.702 1.00 88.00 290 PRO A CA 1
ATOM 2208 C C . PRO A 1 290 ? -5.378 9.250 3.418 1.00 88.00 290 PRO A C 1
ATOM 2210 O O . PRO A 1 290 ? -6.159 9.931 2.759 1.00 88.00 290 PRO A O 1
ATOM 2213 N N . ALA A 1 291 ? -5.745 8.071 3.936 1.00 87.56 291 ALA A N 1
ATOM 2214 C CA . ALA A 1 291 ? -7.087 7.501 3.785 1.00 87.56 291 ALA A CA 1
ATOM 2215 C C . ALA A 1 291 ? -8.125 8.097 4.758 1.00 87.56 291 ALA A C 1
ATOM 2217 O O . ALA A 1 291 ? -9.319 7.825 4.622 1.00 87.56 291 ALA A O 1
ATOM 2218 N N . LEU A 1 292 ? -7.697 8.915 5.725 1.00 90.94 292 LEU A N 1
ATOM 2219 C CA . LEU A 1 292 ? -8.507 9.380 6.851 1.00 90.94 292 LEU A CA 1
ATOM 2220 C C . LEU A 1 292 ? -9.822 10.045 6.433 1.00 90.94 292 LEU A C 1
ATOM 2222 O O . LEU A 1 292 ? -10.889 9.611 6.863 1.00 90.94 292 LEU A O 1
ATOM 2226 N N . GLU A 1 293 ? -9.756 11.066 5.575 1.00 90.75 293 GLU A N 1
ATOM 2227 C CA . GLU A 1 293 ? -10.938 11.829 5.146 1.00 90.75 293 GLU A CA 1
ATOM 2228 C C . GLU A 1 293 ? -11.968 10.925 4.463 1.00 90.75 293 GLU A C 1
ATOM 2230 O O . GLU A 1 293 ? -13.177 11.019 4.689 1.00 90.75 293 GLU A O 1
ATOM 2235 N N . PHE A 1 294 ? -11.486 9.973 3.671 1.00 88.38 294 PHE A N 1
ATOM 2236 C CA . PHE A 1 294 ? -12.357 9.047 2.977 1.00 88.38 294 PHE A CA 1
ATOM 2237 C C . PHE A 1 294 ? -12.994 8.014 3.917 1.00 88.38 294 PHE A C 1
ATOM 2239 O O . PHE A 1 294 ? -14.170 7.674 3.759 1.00 88.38 294 PHE A O 1
ATOM 2246 N N . LEU A 1 295 ? -12.248 7.536 4.917 1.00 91.69 295 LEU A N 1
ATOM 2247 C CA . LEU A 1 295 ? -12.764 6.633 5.947 1.00 91.69 295 LEU A CA 1
ATOM 2248 C C . LEU A 1 295 ? -13.797 7.339 6.842 1.00 91.69 295 LEU A C 1
ATOM 2250 O O . LEU A 1 295 ? -14.823 6.744 7.173 1.00 91.69 295 LEU A O 1
ATOM 2254 N N . ILE A 1 296 ? -13.605 8.627 7.151 1.00 94.31 296 ILE A N 1
ATOM 2255 C CA . ILE A 1 296 ? -14.597 9.455 7.859 1.00 94.31 296 ILE A CA 1
ATOM 2256 C C . ILE A 1 296 ? -15.918 9.519 7.078 1.00 94.31 296 ILE A C 1
ATOM 2258 O O . ILE A 1 296 ? -16.996 9.394 7.664 1.00 94.31 296 ILE A O 1
ATOM 2262 N N . VAL A 1 297 ? -15.864 9.664 5.750 1.00 93.00 297 VAL A N 1
ATOM 2263 C CA . VAL A 1 297 ? -17.066 9.619 4.900 1.00 93.00 297 VAL A CA 1
ATOM 2264 C C . VAL A 1 297 ? -17.701 8.222 4.913 1.00 93.00 297 VAL A C 1
ATOM 2266 O O . VAL A 1 297 ? -18.928 8.101 4.984 1.00 93.00 297 VAL A O 1
ATOM 2269 N N . ALA A 1 298 ? -16.888 7.163 4.895 1.00 92.06 298 ALA A N 1
ATOM 2270 C CA . ALA A 1 298 ? -17.347 5.774 4.894 1.00 92.06 298 ALA A CA 1
ATOM 2271 C C . ALA A 1 298 ? -18.079 5.352 6.187 1.00 92.06 298 ALA A C 1
ATOM 2273 O O . ALA A 1 298 ? -18.930 4.464 6.128 1.00 92.06 298 ALA A O 1
ATOM 2274 N N . LEU A 1 299 ? -17.870 6.040 7.320 1.00 94.81 299 LEU A N 1
ATOM 2275 C CA . LEU A 1 299 ? -18.662 5.848 8.549 1.00 94.81 299 LEU A CA 1
ATOM 2276 C C . LEU A 1 299 ? -20.169 6.084 8.356 1.00 94.81 299 LEU A C 1
ATOM 2278 O O . LEU A 1 299 ? -20.969 5.646 9.176 1.00 94.81 299 LEU A O 1
ATOM 2282 N N . LYS A 1 300 ? -20.582 6.784 7.293 1.00 94.31 300 LYS A N 1
ATOM 2283 C CA . LYS A 1 300 ? -21.995 7.065 6.983 1.00 94.31 300 LYS A CA 1
ATOM 2284 C C . LYS A 1 300 ? -22.550 6.184 5.861 1.00 94.31 300 LYS A C 1
ATOM 2286 O O . LYS A 1 300 ? -23.656 6.435 5.384 1.00 94.31 300 LYS A O 1
ATOM 2291 N N . ASP A 1 301 ? -21.802 5.175 5.414 1.00 93.75 301 ASP A N 1
ATOM 2292 C CA . ASP A 1 301 ? -22.223 4.326 4.302 1.00 93.75 301 ASP A CA 1
ATOM 2293 C C . ASP A 1 301 ? -23.464 3.480 4.654 1.00 93.75 301 ASP A C 1
ATOM 2295 O O . ASP A 1 301 ? -23.674 3.046 5.792 1.00 93.75 301 ASP A O 1
ATOM 2299 N N . LYS A 1 302 ? -24.311 3.221 3.654 1.00 92.06 302 LYS A N 1
ATOM 2300 C CA . LYS A 1 302 ? -25.520 2.402 3.814 1.00 92.06 302 LYS A CA 1
ATOM 2301 C C . LYS A 1 302 ? -25.192 0.950 4.172 1.00 92.06 302 LYS A C 1
ATOM 2303 O O . LYS A 1 302 ? -25.992 0.302 4.852 1.00 92.06 302 LYS A O 1
ATOM 2308 N N . ASP A 1 303 ? -24.044 0.445 3.722 1.00 90.12 303 ASP A N 1
ATOM 2309 C CA . ASP A 1 303 ? -23.585 -0.917 3.971 1.00 90.12 303 ASP A CA 1
ATOM 2310 C C . ASP A 1 303 ? -22.895 -1.030 5.348 1.00 90.12 303 ASP A C 1
ATOM 2312 O O . ASP A 1 303 ? -21.863 -0.391 5.564 1.00 90.12 303 ASP A O 1
ATOM 2316 N N . PRO A 1 304 ? -23.423 -1.844 6.289 1.00 92.12 304 PRO A N 1
ATOM 2317 C CA . PRO A 1 304 ? -22.785 -2.082 7.585 1.00 92.12 304 PRO A CA 1
ATOM 2318 C C . PRO A 1 304 ? -21.343 -2.585 7.482 1.00 92.12 304 PRO A C 1
ATOM 2320 O O . PRO A 1 304 ? -20.521 -2.222 8.317 1.00 92.12 304 PRO A O 1
ATOM 2323 N N . TYR A 1 305 ? -21.005 -3.361 6.446 1.00 89.44 305 TYR A N 1
ATOM 2324 C CA . TYR A 1 305 ? -19.629 -3.823 6.250 1.00 89.44 305 TYR A CA 1
ATOM 2325 C C . TYR A 1 305 ? -18.668 -2.649 6.021 1.00 89.44 305 TYR A C 1
ATOM 2327 O O . TYR A 1 305 ? -17.607 -2.586 6.634 1.00 89.44 305 TYR A O 1
ATOM 2335 N N . VAL A 1 306 ? -19.057 -1.688 5.177 1.00 90.88 306 VAL A N 1
ATOM 2336 C CA . VAL A 1 306 ? -18.232 -0.509 4.863 1.00 90.88 306 VAL A CA 1
ATOM 2337 C C . VAL A 1 306 ? -18.038 0.355 6.108 1.00 90.88 306 VAL A C 1
ATOM 2339 O O . VAL A 1 306 ? -16.923 0.794 6.379 1.00 90.88 306 VAL A O 1
ATOM 2342 N N . ARG A 1 307 ? -19.100 0.543 6.903 1.00 94.88 307 ARG A N 1
ATOM 2343 C CA . ARG A 1 307 ? -19.020 1.261 8.184 1.00 94.88 307 ARG A CA 1
ATOM 2344 C C . ARG A 1 307 ? -18.100 0.553 9.184 1.00 94.88 307 ARG A C 1
ATOM 2346 O O . ARG A 1 307 ? -17.275 1.215 9.802 1.00 94.88 307 ARG A O 1
ATOM 2353 N N . ASN A 1 308 ? -18.193 -0.774 9.302 1.00 93.06 308 ASN A N 1
ATOM 2354 C CA . ASN A 1 308 ? -17.300 -1.581 10.142 1.00 93.06 308 ASN A CA 1
ATOM 2355 C C . ASN A 1 308 ? -15.826 -1.423 9.734 1.00 93.06 308 ASN A C 1
ATOM 2357 O O . ASN A 1 308 ? -14.985 -1.170 10.594 1.00 93.06 308 ASN A O 1
ATOM 2361 N N . VAL A 1 309 ? -15.520 -1.510 8.433 1.00 91.00 309 VAL A N 1
ATOM 2362 C CA . VAL A 1 309 ? -14.159 -1.289 7.914 1.00 91.00 309 VAL A CA 1
ATOM 2363 C C . VAL A 1 309 ? -13.671 0.114 8.268 1.00 91.00 309 VAL A C 1
ATOM 2365 O O . VAL A 1 309 ? -12.561 0.266 8.766 1.00 91.00 309 VAL A O 1
ATOM 2368 N N . ALA A 1 310 ? -14.500 1.141 8.068 1.00 93.81 310 ALA A N 1
ATOM 2369 C CA . ALA A 1 310 ? -14.141 2.511 8.418 1.00 93.81 310 ALA A CA 1
ATOM 2370 C C . ALA A 1 310 ? -13.797 2.656 9.908 1.00 93.81 310 ALA A C 1
ATOM 2372 O O . ALA A 1 310 ? -12.755 3.215 10.241 1.00 93.81 310 ALA A O 1
ATOM 2373 N N . VAL A 1 311 ? -14.622 2.100 10.799 1.00 96.12 311 VAL A N 1
ATOM 2374 C CA . VAL A 1 311 ? -14.371 2.102 12.248 1.00 96.12 311 VAL A CA 1
ATOM 2375 C C . VAL A 1 311 ? -13.044 1.426 12.593 1.00 96.12 311 VAL A C 1
ATOM 2377 O O . VAL A 1 311 ? -12.231 2.005 13.316 1.00 96.12 311 VAL A O 1
ATOM 2380 N N . GLU A 1 312 ? -12.808 0.221 12.068 1.00 93.56 312 GLU A N 1
ATOM 2381 C CA . GLU A 1 312 ? -11.590 -0.537 12.355 1.00 93.56 312 GLU A CA 1
ATOM 2382 C C . GLU A 1 312 ? -10.341 0.227 11.897 1.00 93.56 312 GLU A C 1
ATOM 2384 O O . GLU A 1 312 ? -9.396 0.390 12.672 1.00 93.56 312 GLU A O 1
ATOM 2389 N N . MET A 1 313 ? -10.354 0.733 10.662 1.00 91.50 313 MET A N 1
ATOM 2390 C CA . MET A 1 313 ? -9.207 1.425 10.077 1.00 91.50 313 MET A CA 1
ATOM 2391 C C . MET A 1 313 ? -8.914 2.745 10.791 1.00 91.50 313 MET A C 1
ATOM 2393 O O . MET A 1 313 ? -7.761 3.012 11.118 1.00 91.50 313 MET A O 1
ATOM 2397 N N . LEU A 1 314 ? -9.934 3.545 11.118 1.00 94.19 314 LEU A N 1
ATOM 2398 C CA . LEU A 1 314 ? -9.750 4.794 11.867 1.00 94.19 314 LEU A CA 1
ATOM 2399 C C . LEU A 1 314 ? -9.125 4.546 13.250 1.00 94.19 314 LEU A C 1
ATOM 2401 O O . LEU A 1 314 ? -8.230 5.284 13.664 1.00 94.19 314 LEU A O 1
ATOM 2405 N N . GLY A 1 315 ? -9.528 3.467 13.930 1.00 93.75 315 GLY A N 1
ATOM 2406 C CA . GLY A 1 315 ? -8.927 3.055 15.200 1.00 93.75 315 GLY A CA 1
ATOM 2407 C C . GLY A 1 315 ? -7.463 2.611 15.083 1.00 93.75 315 GLY A C 1
ATOM 2408 O O . GLY A 1 315 ? -6.702 2.776 16.035 1.00 93.75 315 GLY A O 1
ATOM 2409 N N . LYS A 1 316 ? -7.047 2.061 13.932 1.00 91.62 316 LYS A N 1
ATOM 2410 C CA . LYS A 1 316 ? -5.641 1.709 13.653 1.00 91.62 316 LYS A CA 1
ATOM 2411 C C . LYS A 1 316 ? -4.799 2.922 13.252 1.00 91.62 316 LYS A C 1
ATOM 2413 O O . LYS A 1 316 ? -3.646 3.000 13.663 1.00 91.62 316 LYS A O 1
ATOM 2418 N N . ILE A 1 317 ? -5.382 3.868 12.512 1.00 91.50 317 ILE A N 1
ATOM 2419 C CA . ILE A 1 317 ? -4.733 5.128 12.112 1.00 91.50 317 ILE A CA 1
ATOM 2420 C C . ILE A 1 317 ? -4.434 6.008 13.335 1.00 91.50 317 ILE A C 1
ATOM 2422 O O . ILE A 1 317 ? -3.406 6.678 13.363 1.00 91.50 317 ILE A O 1
ATOM 2426 N N . LYS A 1 318 ? -5.306 5.983 14.355 1.00 92.62 318 LYS A N 1
ATOM 2427 C CA . LYS A 1 318 ? -5.145 6.715 15.627 1.00 92.62 318 LYS A CA 1
ATOM 2428 C C . LYS A 1 318 ? -5.028 8.241 15.489 1.00 92.62 318 LYS A C 1
ATOM 2430 O O . LYS A 1 318 ? -4.440 8.901 16.341 1.00 92.62 318 LYS A O 1
ATOM 2435 N N . ASP A 1 319 ? -5.602 8.806 14.432 1.00 93.69 319 ASP A N 1
ATOM 2436 C CA . ASP A 1 319 ? -5.616 10.253 14.203 1.00 93.69 319 ASP A CA 1
ATOM 2437 C C . ASP A 1 319 ? -6.770 10.913 14.973 1.00 93.69 319 ASP A C 1
ATOM 2439 O O . ASP A 1 319 ? -7.915 10.455 14.922 1.00 93.69 319 ASP A O 1
ATOM 2443 N N . GLU A 1 320 ? -6.476 12.004 15.683 1.00 94.00 320 GLU A N 1
ATOM 2444 C CA . GLU A 1 320 ? -7.446 12.721 16.520 1.00 94.00 320 GLU A CA 1
ATOM 2445 C C . GLU A 1 320 ? -8.644 13.266 15.730 1.00 94.00 320 GLU A C 1
ATOM 2447 O O . GLU A 1 320 ? -9.757 13.332 16.256 1.00 94.00 320 GLU A O 1
ATOM 2452 N N . ARG A 1 321 ? -8.465 13.573 14.438 1.00 95.31 321 ARG A N 1
ATOM 2453 C CA . ARG A 1 321 ? -9.547 14.069 13.572 1.00 95.31 321 ARG A CA 1
ATOM 2454 C C . ARG A 1 321 ? -10.651 13.026 13.368 1.00 95.31 321 ARG A C 1
ATOM 2456 O O . ARG A 1 321 ? -11.774 13.386 13.020 1.00 95.31 321 ARG A O 1
ATOM 2463 N N . ALA A 1 322 ? -10.366 11.744 13.615 1.00 96.31 322 ALA A N 1
ATOM 2464 C CA . ALA A 1 322 ? -11.355 10.671 13.555 1.00 96.31 322 ALA A CA 1
ATOM 2465 C C . ALA A 1 322 ? -12.290 10.624 14.777 1.00 96.31 322 ALA A C 1
ATOM 2467 O O . ALA A 1 322 ? -13.356 10.013 14.691 1.00 96.31 322 ALA A O 1
ATOM 2468 N N . VAL A 1 323 ? -11.923 11.245 15.905 1.00 96.38 323 VAL A N 1
ATOM 2469 C CA . VAL A 1 323 ? -12.622 11.061 17.189 1.00 96.38 323 VAL A CA 1
ATOM 2470 C C . VAL A 1 323 ? -14.072 11.544 17.127 1.00 96.38 323 VAL A C 1
ATOM 2472 O O . VAL A 1 323 ? -14.980 10.783 17.446 1.00 96.38 323 VAL A O 1
ATOM 2475 N N . GLU A 1 324 ? -14.323 12.777 16.688 1.00 95.75 324 GLU A N 1
ATOM 2476 C CA . GLU A 1 324 ? -15.682 13.341 16.595 1.00 95.75 324 GLU A CA 1
ATOM 2477 C C . GLU A 1 324 ? -16.594 12.565 15.611 1.00 95.75 324 GLU A C 1
ATOM 2479 O O . GLU A 1 324 ? -17.737 12.220 15.960 1.00 95.75 324 GLU A O 1
ATOM 2484 N N . PRO A 1 325 ? -16.118 12.194 14.402 1.00 97.25 325 PRO A N 1
ATOM 2485 C CA . PRO A 1 325 ? -16.832 11.263 13.531 1.00 97.25 325 PRO A CA 1
ATOM 2486 C C . PRO A 1 325 ? -17.160 9.918 14.193 1.00 97.25 325 PRO A C 1
ATOM 2488 O O . PRO A 1 325 ? -18.295 9.448 14.080 1.00 97.25 325 PRO A O 1
ATOM 2491 N N . LEU A 1 326 ? -16.210 9.318 14.918 1.00 97.38 326 LEU A N 1
ATOM 2492 C CA . LEU A 1 326 ? -16.419 8.055 15.629 1.00 97.38 326 LEU A CA 1
ATOM 2493 C C . LEU A 1 326 ? -17.410 8.209 16.794 1.00 97.38 326 LEU A C 1
ATOM 2495 O O . LEU A 1 326 ? -18.290 7.368 16.955 1.00 97.38 326 LEU A O 1
ATOM 2499 N N . ILE A 1 327 ? -17.376 9.307 17.555 1.00 96.19 327 ILE A N 1
ATOM 2500 C CA . ILE A 1 327 ? -18.384 9.601 18.592 1.00 96.19 327 ILE A CA 1
ATOM 2501 C C . ILE A 1 327 ? -19.786 9.648 17.975 1.00 96.19 327 ILE A C 1
ATOM 2503 O O . ILE A 1 327 ? -20.749 9.127 18.543 1.00 96.19 327 ILE A O 1
ATOM 2507 N N . THR A 1 328 ? -19.916 10.212 16.773 1.00 94.62 328 THR A N 1
ATOM 2508 C CA . THR A 1 328 ? -21.185 10.204 16.033 1.00 94.62 328 THR A CA 1
ATOM 2509 C C . THR A 1 328 ? -21.602 8.793 15.600 1.00 94.62 328 THR A C 1
ATOM 2511 O O . THR A 1 328 ? -22.803 8.532 15.504 1.00 94.62 328 THR A O 1
ATOM 2514 N N . ALA A 1 329 ? -20.658 7.877 15.374 1.00 95.88 329 ALA A N 1
ATOM 2515 C CA . ALA A 1 329 ? -20.921 6.474 15.047 1.00 95.88 329 ALA A CA 1
ATOM 2516 C C . ALA A 1 329 ? -21.303 5.614 16.272 1.00 95.88 329 ALA A C 1
ATOM 2518 O O . ALA A 1 329 ? -21.885 4.546 16.106 1.00 95.88 329 ALA A O 1
ATOM 2519 N N . LEU A 1 330 ? -21.126 6.092 17.513 1.00 94.94 330 LEU A N 1
ATOM 2520 C CA . LEU A 1 330 ? -21.589 5.377 18.721 1.00 94.94 330 LEU A CA 1
ATOM 2521 C C . LEU A 1 330 ? -23.117 5.202 18.799 1.00 94.94 330 LEU A C 1
ATOM 2523 O O . LEU A 1 330 ? -23.604 4.412 19.605 1.00 94.94 330 LEU A O 1
ATOM 2527 N N . LYS A 1 331 ? -23.879 5.920 17.966 1.00 93.62 331 LYS A N 1
ATOM 2528 C CA . LYS A 1 331 ? -25.334 5.757 17.787 1.00 93.62 331 LYS A CA 1
ATOM 2529 C C . LYS A 1 331 ? -25.702 4.980 16.516 1.00 93.62 331 LYS A C 1
ATOM 2531 O O . LYS A 1 331 ? -26.825 5.128 16.034 1.00 93.62 331 LYS A O 1
ATOM 2536 N N . ASP A 1 332 ? -24.769 4.228 15.927 1.00 95.62 332 ASP A N 1
ATOM 2537 C CA . ASP A 1 332 ? -25.077 3.382 14.771 1.00 95.62 332 ASP A CA 1
ATOM 2538 C C . ASP A 1 332 ? -26.255 2.452 15.083 1.00 95.62 332 ASP A C 1
ATOM 2540 O O . ASP A 1 332 ? -26.456 2.040 16.226 1.00 95.62 332 ASP A O 1
ATOM 2544 N N . LYS A 1 333 ? -27.050 2.117 14.067 1.00 92.88 333 LYS A N 1
ATOM 2545 C CA . LYS A 1 333 ? -28.171 1.179 14.212 1.00 92.88 333 LYS A CA 1
ATOM 2546 C C . LYS A 1 333 ? -27.693 -0.236 14.553 1.00 92.88 333 LYS A C 1
ATOM 2548 O O . LYS A 1 333 ? -28.397 -0.959 15.251 1.00 92.88 333 LYS A O 1
ATOM 2553 N N . ASP A 1 334 ? -26.510 -0.602 14.075 1.00 93.38 334 ASP A N 1
ATOM 2554 C CA . ASP A 1 334 ? -25.896 -1.907 14.271 1.00 93.38 334 ASP A CA 1
ATOM 2555 C C . ASP A 1 334 ? -25.124 -1.944 15.595 1.00 93.38 334 ASP A C 1
ATOM 2557 O O . ASP A 1 334 ? -24.285 -1.084 15.866 1.00 93.38 334 ASP A O 1
ATOM 2561 N N . GLU A 1 335 ? -25.427 -2.923 16.442 1.00 91.56 335 GLU A N 1
ATOM 2562 C CA . GLU A 1 335 ? -24.807 -3.053 17.758 1.00 91.56 335 GLU A CA 1
ATOM 2563 C C . GLU A 1 335 ? -23.315 -3.367 17.700 1.00 91.56 335 GLU A C 1
ATOM 2565 O O . GLU A 1 335 ? -22.551 -2.771 18.465 1.00 91.56 335 GLU A O 1
ATOM 2570 N N . GLU A 1 336 ? -22.912 -4.213 16.753 1.00 92.81 336 GLU A N 1
ATOM 2571 C CA . GLU A 1 336 ? -21.524 -4.628 16.556 1.00 92.81 336 GLU A CA 1
ATOM 2572 C C . GLU A 1 336 ? -20.670 -3.427 16.129 1.00 92.81 336 GLU A C 1
ATOM 2574 O O . GLU A 1 336 ? -19.577 -3.209 16.652 1.00 92.81 336 GLU A O 1
ATOM 2579 N N . ILE A 1 337 ? -21.205 -2.572 15.245 1.00 94.62 337 ILE A N 1
ATOM 2580 C CA . ILE A 1 337 ? -20.532 -1.326 14.843 1.00 94.62 337 ILE A CA 1
ATOM 2581 C C . ILE A 1 337 ? -20.352 -0.410 16.048 1.00 94.62 337 ILE A C 1
ATOM 2583 O O . ILE A 1 337 ? -19.266 0.140 16.241 1.00 94.62 337 ILE A O 1
ATOM 2587 N N . ARG A 1 338 ? -21.389 -0.228 16.875 1.00 93.94 338 ARG A N 1
ATOM 2588 C CA . ARG A 1 338 ? -21.277 0.644 18.050 1.00 93.94 338 ARG A CA 1
ATOM 2589 C C . ARG A 1 338 ? -20.212 0.138 19.029 1.00 93.94 338 ARG A C 1
ATOM 2591 O O . ARG A 1 338 ? -19.549 0.957 19.664 1.00 93.94 338 ARG A O 1
ATOM 2598 N N . GLU A 1 339 ? -20.087 -1.179 19.215 1.00 92.12 339 GLU A N 1
ATOM 2599 C CA . GLU A 1 339 ? -19.087 -1.798 20.102 1.00 92.12 339 GLU A CA 1
ATOM 2600 C C . GLU A 1 339 ? -17.674 -1.577 19.567 1.00 92.12 339 GLU A C 1
ATOM 2602 O O . GLU A 1 339 ? -16.861 -0.936 20.237 1.00 92.12 339 GLU A O 1
ATOM 2607 N N . ARG A 1 340 ? -17.433 -1.949 18.305 1.00 95.00 340 ARG A N 1
ATOM 2608 C CA . ARG A 1 340 ? -16.152 -1.699 17.632 1.00 95.00 340 ARG A CA 1
ATOM 2609 C C . ARG A 1 340 ? -15.777 -0.224 17.593 1.00 95.00 340 ARG A C 1
ATOM 2611 O O . ARG A 1 340 ? -14.599 0.112 17.656 1.00 95.00 340 ARG A O 1
ATOM 2618 N N . THR A 1 341 ? -16.762 0.670 17.510 1.00 97.06 341 THR A N 1
ATOM 2619 C CA . THR A 1 341 ? -16.528 2.120 17.554 1.00 97.06 341 THR A CA 1
ATOM 2620 C C . THR A 1 341 ? -15.953 2.538 18.903 1.00 97.06 341 THR A C 1
ATOM 2622 O O . THR A 1 341 ? -15.011 3.326 18.944 1.00 97.06 341 THR A O 1
ATOM 2625 N N . GLY A 1 342 ? -16.464 1.981 20.004 1.00 94.88 342 GLY A N 1
ATOM 2626 C CA . GLY A 1 342 ? -15.906 2.226 21.332 1.00 94.88 342 GLY A CA 1
ATOM 2627 C C . GLY A 1 342 ? -14.467 1.730 21.458 1.00 94.88 342 GLY A C 1
ATOM 2628 O O . GLY A 1 342 ? -13.604 2.477 21.916 1.00 94.88 342 GLY A O 1
ATOM 2629 N N . GLU A 1 343 ? -14.183 0.521 20.968 1.00 94.75 343 GLU A N 1
ATOM 2630 C CA . GLU A 1 343 ? -12.818 -0.020 20.930 1.00 94.75 343 GLU A CA 1
ATOM 2631 C C . GLU A 1 343 ? -11.871 0.838 20.083 1.00 94.75 343 GLU A C 1
ATOM 2633 O O . GLU A 1 343 ? -10.734 1.087 20.482 1.00 94.75 343 GLU A O 1
ATOM 2638 N N . ALA A 1 344 ? -12.324 1.307 18.916 1.00 96.25 344 ALA A N 1
ATOM 2639 C CA . ALA A 1 344 ? -11.540 2.156 18.025 1.00 96.25 344 ALA A CA 1
ATOM 2640 C C . ALA A 1 344 ? -11.179 3.495 18.687 1.00 96.25 344 ALA A C 1
ATOM 2642 O O . ALA A 1 344 ? -10.018 3.901 18.642 1.00 96.25 344 ALA A O 1
ATOM 2643 N N . ILE A 1 345 ? -12.137 4.145 19.361 1.00 96.50 345 ILE A N 1
ATOM 2644 C CA . ILE A 1 345 ? -11.878 5.371 20.131 1.00 96.50 345 ILE A CA 1
ATOM 2645 C C . ILE A 1 345 ? -10.926 5.083 21.303 1.00 96.50 345 ILE A C 1
ATOM 2647 O O . ILE A 1 345 ? -9.991 5.845 21.538 1.00 96.50 345 ILE A O 1
ATOM 2651 N N . GLY A 1 346 ? -11.098 3.956 21.999 1.00 93.56 346 GLY A N 1
ATOM 2652 C CA . GLY A 1 346 ? -10.174 3.525 23.051 1.00 93.56 346 GLY A CA 1
ATOM 2653 C C . GLY A 1 346 ? -8.738 3.325 22.544 1.00 93.56 346 GLY A C 1
ATOM 2654 O O . GLY A 1 346 ? -7.792 3.729 23.215 1.00 93.56 346 GLY A O 1
ATOM 2655 N N . LYS A 1 347 ? -8.563 2.772 21.332 1.00 94.00 347 LYS A N 1
ATOM 2656 C CA . LYS A 1 347 ? -7.251 2.600 20.673 1.00 94.00 347 LYS A CA 1
ATOM 2657 C C . LYS A 1 347 ? -6.586 3.922 20.281 1.00 94.00 347 LYS A C 1
ATOM 2659 O O . LYS A 1 347 ? -5.353 3.962 20.258 1.00 94.00 347 LYS A O 1
ATOM 2664 N N . ILE A 1 348 ? -7.369 4.962 19.969 1.00 94.19 348 ILE A N 1
ATOM 2665 C CA . ILE A 1 348 ? -6.868 6.330 19.743 1.00 94.19 348 ILE A CA 1
ATOM 2666 C C . ILE A 1 348 ? -6.272 6.891 21.046 1.00 94.19 348 ILE A C 1
ATOM 2668 O O . ILE A 1 348 ? -5.199 7.491 21.027 1.00 94.19 348 ILE A O 1
ATOM 2672 N N . GLY A 1 349 ? -6.906 6.615 22.190 1.00 93.25 349 GLY A N 1
ATOM 2673 C CA . GLY A 1 349 ? -6.348 6.893 23.513 1.00 93.25 349 GLY A CA 1
ATOM 2674 C C . GLY A 1 349 ? -6.618 8.314 24.016 1.00 93.25 349 GLY A C 1
ATOM 2675 O O . GLY A 1 349 ? -7.722 8.837 23.885 1.00 93.25 349 GLY A O 1
ATOM 2676 N N . THR A 1 350 ? -5.623 8.937 24.653 1.00 94.12 350 THR A N 1
ATOM 2677 C CA . THR A 1 350 ? -5.792 10.165 25.460 1.00 94.12 350 THR A CA 1
ATOM 2678 C C . THR A 1 350 ? -6.224 11.403 24.671 1.00 94.12 350 THR A C 1
ATOM 2680 O O . THR A 1 350 ? -6.818 12.313 25.258 1.00 94.12 350 THR A O 1
ATOM 2683 N N . SER A 1 351 ? -5.986 11.445 23.357 1.00 94.50 351 SER A N 1
ATOM 2684 C CA . SER A 1 351 ? -6.488 12.509 22.473 1.00 94.50 351 SER A CA 1
ATOM 2685 C C . SER A 1 351 ? -8.013 12.480 22.332 1.00 94.50 351 SER A C 1
ATOM 2687 O O . SER A 1 351 ? -8.625 13.509 22.058 1.00 94.50 351 SER A O 1
ATOM 2689 N N . ALA A 1 352 ? -8.659 11.340 22.605 1.00 96.31 352 ALA A N 1
ATOM 2690 C CA . ALA A 1 352 ? -10.112 11.232 22.571 1.00 96.31 352 ALA A CA 1
ATOM 2691 C C . ALA A 1 352 ? -10.812 11.780 23.829 1.00 96.31 352 ALA A C 1
ATOM 2693 O O . ALA A 1 352 ? -12.033 11.933 23.824 1.00 96.31 352 ALA A O 1
ATOM 2694 N N . VAL A 1 353 ? -10.078 12.084 24.905 1.00 97.00 353 VAL A N 1
ATOM 2695 C CA . VAL A 1 353 ? -10.660 12.382 26.227 1.00 97.00 353 VAL A CA 1
ATOM 2696 C C . VAL A 1 353 ? -11.506 13.658 26.231 1.00 97.00 353 VAL A C 1
ATOM 2698 O O . VAL A 1 353 ? -12.643 13.604 26.688 1.00 97.00 353 VAL A O 1
ATOM 2701 N N . GLU A 1 354 ? -11.021 14.782 25.692 1.00 97.06 354 GLU A N 1
ATOM 2702 C CA . GLU A 1 354 ? -11.794 16.043 25.686 1.00 97.06 354 GLU A CA 1
ATOM 2703 C C . GLU A 1 354 ? -13.070 15.960 24.818 1.00 97.06 354 GLU A C 1
ATOM 2705 O O . GLU A 1 354 ? -14.152 16.334 25.299 1.00 97.06 354 GLU A O 1
ATOM 2710 N N . PRO A 1 355 ? -13.017 15.404 23.586 1.00 97.00 355 PRO A N 1
ATOM 2711 C CA . PRO A 1 355 ? -14.228 15.111 22.815 1.00 97.00 355 PRO A CA 1
ATOM 2712 C C . PRO A 1 355 ? -15.212 14.198 23.559 1.00 97.00 355 PRO A C 1
ATOM 2714 O O . PRO A 1 355 ? -16.416 14.459 23.598 1.00 97.00 355 PRO A O 1
ATOM 2717 N N . LEU A 1 356 ? -14.715 13.143 24.216 1.00 97.38 356 LEU A N 1
ATOM 2718 C CA . LEU A 1 356 ? -15.549 12.222 24.989 1.00 97.38 356 LEU A CA 1
ATOM 2719 C C . LEU A 1 356 ? -16.186 12.906 26.208 1.00 97.38 356 LEU A C 1
ATOM 2721 O O . LEU A 1 356 ? -17.374 12.719 26.457 1.00 97.38 356 LEU A O 1
ATOM 2725 N N . ILE A 1 357 ? -15.459 13.754 26.935 1.00 97.50 357 ILE A N 1
ATOM 2726 C CA . ILE A 1 357 ? -16.020 14.549 28.039 1.00 97.50 357 ILE A CA 1
ATOM 2727 C C . ILE A 1 357 ? -17.185 15.415 27.544 1.00 97.50 357 ILE A C 1
ATOM 2729 O O . ILE A 1 357 ? -18.232 15.488 28.192 1.00 97.50 357 ILE A O 1
ATOM 2733 N N . SER A 1 358 ? -17.053 16.020 26.363 1.00 96.44 358 SER A N 1
ATOM 2734 C CA . SER A 1 358 ? -18.148 16.766 25.735 1.00 96.44 358 SER A CA 1
ATOM 2735 C C . SER A 1 358 ? -19.322 15.849 25.358 1.00 96.44 358 SER A C 1
ATOM 2737 O O . SER A 1 358 ? -20.489 16.200 25.571 1.00 96.44 358 SER A O 1
ATOM 2739 N N . ALA A 1 359 ? -19.039 14.634 24.878 1.00 96.25 359 ALA A N 1
ATOM 2740 C CA . ALA A 1 359 ? -20.043 13.636 24.514 1.00 96.25 359 ALA A CA 1
ATOM 2741 C C . ALA A 1 359 ? -20.832 13.064 25.708 1.00 96.25 359 ALA A C 1
ATOM 2743 O O . ALA A 1 359 ? -21.965 12.613 25.518 1.00 96.25 359 ALA A O 1
ATOM 2744 N N . LEU A 1 360 ? -20.339 13.180 26.948 1.00 96.56 360 LEU A N 1
ATOM 2745 C CA . LEU A 1 360 ? -21.125 12.873 28.156 1.00 96.56 360 LEU A CA 1
ATOM 2746 C C . LEU A 1 360 ? -22.356 13.780 28.313 1.00 96.56 360 LEU A C 1
ATOM 2748 O O . LEU A 1 360 ? -23.235 13.483 29.110 1.00 96.56 360 LEU A O 1
ATOM 2752 N N . LYS A 1 361 ? -22.476 14.868 27.543 1.00 95.19 361 LYS A N 1
ATOM 2753 C CA . LYS A 1 361 ? -23.668 15.738 27.511 1.00 95.19 361 LYS A CA 1
ATOM 2754 C C . LYS A 1 361 ? -24.572 15.472 26.300 1.00 95.19 361 LYS A C 1
ATOM 2756 O O . LYS A 1 361 ? -25.517 16.224 26.053 1.00 95.19 361 LYS A O 1
ATOM 2761 N N . ASN A 1 362 ? -24.307 14.419 25.522 1.00 95.56 362 ASN A N 1
ATOM 2762 C CA . ASN A 1 362 ? -25.061 14.111 24.307 1.00 95.56 362 ASN A CA 1
ATOM 2763 C C . ASN A 1 362 ? -26.540 13.814 24.614 1.00 95.56 362 ASN A C 1
ATOM 2765 O O . ASN A 1 362 ? -26.875 13.214 25.634 1.00 95.56 362 ASN A O 1
ATOM 2769 N N . LYS A 1 363 ? -27.450 14.185 23.703 1.00 93.50 363 LYS A N 1
ATOM 2770 C CA . LYS A 1 363 ? -28.893 13.916 23.852 1.00 93.50 363 LYS A CA 1
ATOM 2771 C C . LYS A 1 363 ? -29.208 12.414 23.901 1.00 93.50 363 LYS A C 1
ATOM 2773 O O . LYS A 1 363 ? -30.119 12.013 24.630 1.00 93.50 363 LYS A O 1
ATOM 2778 N N . SER A 1 364 ? -28.457 11.594 23.162 1.00 93.12 364 SER A N 1
ATOM 2779 C CA . SER A 1 364 ? -28.605 10.136 23.148 1.00 93.12 364 SER A CA 1
ATOM 2780 C C . SER A 1 364 ? -28.018 9.508 24.412 1.00 93.12 364 SER A C 1
ATOM 2782 O O . SER A 1 364 ? -26.848 9.722 24.724 1.00 93.12 364 SER A O 1
ATOM 2784 N N . SER A 1 365 ? -28.820 8.715 25.128 1.00 92.56 365 SER A N 1
ATOM 2785 C CA . SER A 1 365 ? -28.355 7.933 26.282 1.00 92.56 365 SER A CA 1
ATOM 2786 C C . SER A 1 365 ? -27.308 6.901 25.905 1.00 92.56 365 SER A C 1
ATOM 2788 O O . SER A 1 365 ? -26.388 6.677 26.680 1.00 92.56 365 SER A O 1
ATOM 2790 N N . ASP A 1 366 ? -27.424 6.313 24.717 1.00 90.12 366 ASP A N 1
ATOM 2791 C CA . ASP A 1 366 ? -26.526 5.248 24.272 1.00 90.12 366 ASP A CA 1
ATOM 2792 C C . ASP A 1 366 ? -25.126 5.799 24.018 1.00 90.12 366 ASP A C 1
ATOM 2794 O O . ASP A 1 366 ? -24.138 5.172 24.397 1.00 90.12 366 ASP A O 1
ATOM 2798 N N . VAL A 1 367 ? -25.048 7.013 23.454 1.00 93.88 367 VAL A N 1
ATOM 2799 C CA . VAL A 1 367 ? -23.780 7.732 23.293 1.00 93.88 367 VAL A CA 1
ATOM 2800 C C . VAL A 1 367 ? -23.185 8.019 24.665 1.00 93.88 367 VAL A C 1
ATOM 2802 O O . VAL A 1 367 ? -22.061 7.612 24.908 1.00 93.88 367 VAL A O 1
ATOM 2805 N N . ARG A 1 368 ? -23.944 8.616 25.598 1.00 96.19 368 ARG A N 1
ATOM 2806 C CA . ARG A 1 368 ? -23.432 8.914 26.950 1.00 96.19 368 ARG A CA 1
ATOM 2807 C C . ARG A 1 368 ? -22.946 7.666 27.692 1.00 96.19 368 ARG A C 1
ATOM 2809 O O . ARG A 1 368 ? -21.877 7.694 28.292 1.00 96.19 368 ARG A O 1
ATOM 2816 N N . MET A 1 369 ? -23.708 6.574 27.626 1.00 94.81 369 MET A N 1
ATOM 2817 C CA . MET A 1 369 ? -23.363 5.291 28.243 1.00 94.81 369 MET A CA 1
ATOM 2818 C C . MET A 1 369 ? -22.043 4.743 27.688 1.00 94.81 369 MET A C 1
ATOM 2820 O O . MET A 1 369 ? -21.146 4.420 28.464 1.00 94.81 369 MET A O 1
ATOM 2824 N N . ARG A 1 370 ? -21.906 4.673 26.356 1.00 95.19 370 ARG A N 1
ATOM 2825 C CA . ARG A 1 370 ? -20.682 4.189 25.698 1.00 95.19 370 ARG A CA 1
ATOM 2826 C C . ARG A 1 370 ? -19.506 5.127 25.932 1.00 95.19 370 ARG A C 1
ATOM 2828 O O . ARG A 1 370 ? -18.399 4.670 26.163 1.00 95.19 370 ARG A O 1
ATOM 2835 N N . THR A 1 371 ? -19.736 6.435 25.933 1.00 96.81 371 THR A N 1
ATOM 2836 C CA . THR A 1 371 ? -18.717 7.430 26.268 1.00 96.81 371 THR A CA 1
ATOM 2837 C C . THR A 1 371 ? -18.162 7.209 27.674 1.00 96.81 371 THR A C 1
ATOM 2839 O O . THR A 1 371 ? -16.945 7.203 27.837 1.00 96.81 371 THR A O 1
ATOM 2842 N N . ALA A 1 372 ? -19.018 6.978 28.675 1.00 97.38 372 ALA A N 1
ATOM 2843 C CA . ALA A 1 372 ? -18.563 6.685 30.033 1.00 97.38 372 ALA A CA 1
ATOM 2844 C C . ALA A 1 372 ? -17.706 5.406 30.088 1.00 97.38 372 ALA A C 1
ATOM 2846 O O . ALA A 1 372 ? -16.653 5.392 30.719 1.00 97.38 372 ALA A O 1
ATOM 2847 N N . GLU A 1 373 ? -18.112 4.360 29.366 1.00 96.81 373 GLU A N 1
ATOM 2848 C CA . GLU A 1 373 ? -17.349 3.113 29.233 1.00 96.81 373 GLU A CA 1
ATOM 2849 C C . GLU A 1 373 ? -15.978 3.308 28.561 1.00 96.81 373 GLU A C 1
ATOM 2851 O O . GLU A 1 373 ? -14.962 2.808 29.047 1.00 96.81 373 GLU A O 1
ATOM 2856 N N . ILE A 1 374 ? -15.915 4.080 27.476 1.00 97.31 374 ILE A N 1
ATOM 2857 C CA . ILE A 1 374 ? -14.656 4.360 26.776 1.00 97.31 374 ILE A CA 1
ATOM 2858 C C . ILE A 1 374 ? -13.715 5.166 27.679 1.00 97.31 374 ILE A C 1
ATOM 2860 O O . ILE A 1 374 ? -12.539 4.828 27.786 1.00 97.31 374 ILE A O 1
ATOM 2864 N N . LEU A 1 375 ? -14.221 6.183 28.386 1.00 97.69 375 LEU A N 1
ATOM 2865 C CA . LEU A 1 375 ? -13.427 6.967 29.339 1.00 97.69 375 LEU A CA 1
ATOM 2866 C C . LEU A 1 375 ? -12.857 6.095 30.470 1.00 97.69 375 LEU A C 1
ATOM 2868 O O . LEU A 1 375 ? -11.683 6.232 30.812 1.00 97.69 375 LEU A O 1
ATOM 2872 N N . GLY A 1 376 ? -13.651 5.155 30.994 1.00 96.44 376 GLY A N 1
ATOM 2873 C CA . GLY A 1 376 ? -13.189 4.169 31.977 1.00 96.44 376 GLY A CA 1
ATOM 2874 C C . GLY A 1 376 ? -12.123 3.213 31.436 1.00 96.44 376 GLY A C 1
ATOM 2875 O O . GLY A 1 376 ? -11.239 2.798 32.176 1.00 96.44 376 GLY A O 1
ATOM 2876 N N . THR A 1 377 ? -12.161 2.905 30.138 1.00 95.94 377 THR A N 1
ATOM 2877 C CA . THR A 1 377 ? -11.143 2.079 29.469 1.00 95.94 377 THR A CA 1
ATOM 2878 C C . THR A 1 377 ? -9.841 2.851 29.234 1.00 95.94 377 THR A C 1
ATOM 2880 O O . THR A 1 377 ? -8.762 2.288 29.399 1.00 95.94 377 THR A O 1
ATOM 2883 N N . ILE A 1 378 ? -9.929 4.142 28.886 1.00 96.19 378 ILE A N 1
ATOM 2884 C CA . ILE A 1 378 ? -8.763 5.021 28.681 1.00 96.19 378 ILE A CA 1
ATOM 2885 C C . ILE A 1 378 ? -8.057 5.332 30.012 1.00 96.19 378 ILE A C 1
ATOM 2887 O O . ILE A 1 378 ? -6.837 5.482 30.030 1.00 96.19 378 ILE A O 1
ATOM 2891 N N . LYS A 1 379 ? -8.807 5.395 31.122 1.00 96.75 379 LYS A N 1
ATOM 2892 C CA . LYS A 1 379 ? -8.296 5.623 32.489 1.00 96.75 379 LYS A CA 1
ATOM 2893 C C . LYS A 1 379 ? -7.597 6.973 32.697 1.00 96.75 379 LYS A C 1
ATOM 2895 O O . LYS A 1 379 ? -6.712 7.103 33.537 1.00 96.75 379 LYS A O 1
ATOM 2900 N N . ASP A 1 380 ? -8.003 7.994 31.945 1.00 97.44 380 ASP A N 1
ATOM 2901 C CA . ASP A 1 380 ? -7.458 9.346 32.085 1.00 97.44 380 ASP A CA 1
ATOM 2902 C C . ASP A 1 380 ? -8.167 10.115 33.212 1.00 97.44 380 ASP A C 1
ATOM 2904 O O . ASP A 1 380 ? -9.393 10.258 33.227 1.00 97.44 380 ASP A O 1
ATOM 2908 N N . VAL A 1 381 ? -7.381 10.651 34.146 1.00 97.19 381 VAL A N 1
ATOM 2909 C CA . VAL A 1 381 ? -7.856 11.368 35.340 1.00 97.19 381 VAL A CA 1
ATOM 2910 C C . VAL A 1 381 ? -8.658 12.638 35.031 1.00 97.19 381 VAL A C 1
ATOM 2912 O O . VAL A 1 381 ? -9.399 13.119 35.894 1.00 97.19 381 VAL A O 1
ATOM 2915 N N . ARG A 1 382 ? -8.565 13.189 33.811 1.00 97.75 382 ARG A N 1
ATOM 2916 C CA . ARG A 1 382 ? -9.401 14.318 33.361 1.00 97.75 382 ARG A CA 1
ATOM 2917 C C . ARG A 1 382 ? -10.881 13.943 33.267 1.00 97.75 382 ARG A C 1
ATOM 2919 O O . ARG A 1 382 ? -11.742 14.807 33.404 1.00 97.75 382 ARG A O 1
ATOM 2926 N N . ALA A 1 383 ? -11.190 12.657 33.090 1.00 97.69 383 ALA A N 1
ATOM 2927 C CA . ALA A 1 383 ? -12.558 12.161 32.983 1.00 97.69 383 ALA A CA 1
ATOM 2928 C C . ALA A 1 383 ? -13.306 12.105 34.326 1.00 97.69 383 ALA A C 1
ATOM 2930 O O . ALA A 1 383 ? -14.531 12.001 34.329 1.00 97.69 383 ALA A O 1
ATOM 2931 N N . VAL A 1 384 ? -12.601 12.183 35.461 1.00 98.06 384 VAL A N 1
ATOM 2932 C CA . VAL A 1 384 ? -13.161 11.915 36.797 1.00 98.06 384 VAL A CA 1
ATOM 2933 C C . VAL A 1 384 ? -14.292 12.881 37.159 1.00 98.06 384 VAL A C 1
ATOM 2935 O O . VAL A 1 384 ? -15.398 12.432 37.439 1.00 98.06 384 VAL A O 1
ATOM 2938 N N . GLU A 1 385 ? -14.072 14.196 37.082 1.00 98.00 385 GLU A N 1
ATOM 2939 C CA . GLU A 1 385 ? -15.100 15.200 37.421 1.00 98.00 385 GLU A CA 1
ATOM 2940 C C . GLU A 1 385 ? -16.342 15.132 36.497 1.00 98.00 385 GLU A C 1
ATOM 2942 O O . GLU A 1 385 ? -17.483 15.110 36.983 1.00 98.00 385 GLU A O 1
ATOM 2947 N N . PRO A 1 386 ? -16.184 15.013 35.161 1.00 98.19 386 PRO A N 1
ATOM 2948 C CA . PRO A 1 386 ? -17.312 14.745 34.268 1.00 98.19 386 PRO A CA 1
ATOM 2949 C C . PRO A 1 386 ? -18.065 13.442 34.580 1.00 98.19 386 PRO A C 1
ATOM 2951 O O . PRO A 1 386 ? -19.298 13.412 34.524 1.00 98.19 386 PRO A O 1
ATOM 2954 N N . LEU A 1 387 ? -17.358 12.365 34.930 1.00 97.94 387 LEU A N 1
ATOM 2955 C CA . LEU A 1 387 ? -17.972 11.083 35.286 1.00 97.94 387 LEU A CA 1
ATOM 2956 C C . LEU A 1 387 ? -18.706 11.151 36.632 1.00 97.94 387 LEU A C 1
ATOM 2958 O O . LEU A 1 387 ? -19.806 10.610 36.734 1.00 97.94 387 LEU A O 1
ATOM 2962 N N . ILE A 1 388 ? -18.182 11.888 37.618 1.00 96.56 388 ILE A N 1
ATOM 2963 C CA . ILE A 1 388 ? -18.879 12.195 38.878 1.00 96.56 388 ILE A CA 1
ATOM 2964 C C . ILE A 1 388 ? -20.206 12.903 38.587 1.00 96.56 388 ILE A C 1
ATOM 2966 O O . ILE A 1 388 ? -21.248 12.524 39.120 1.00 96.56 388 ILE A O 1
ATOM 2970 N N . THR A 1 389 ? -20.207 13.881 37.678 1.00 95.56 389 THR A N 1
ATOM 2971 C CA . THR A 1 389 ? -21.447 14.552 37.249 1.00 95.56 389 THR A CA 1
ATOM 2972 C C . THR A 1 389 ? -22.425 13.560 36.603 1.00 95.56 389 THR A C 1
ATOM 2974 O O . THR A 1 389 ? -23.634 13.623 36.841 1.00 95.56 389 THR A O 1
ATOM 2977 N N . THR A 1 390 ? -21.900 12.604 35.832 1.00 95.56 390 THR A N 1
ATOM 2978 C CA . THR A 1 390 ? -22.665 11.578 35.103 1.00 95.56 390 THR A CA 1
ATOM 2979 C C . THR A 1 390 ? -23.325 10.542 36.026 1.00 95.56 390 THR A C 1
ATOM 2981 O O . THR A 1 390 ? -24.311 9.918 35.631 1.00 95.56 390 THR A O 1
ATOM 2984 N N . LEU A 1 391 ? -22.890 10.411 37.286 1.00 92.06 391 LEU A N 1
ATOM 2985 C CA . LEU A 1 391 ? -23.601 9.612 38.298 1.00 92.06 391 LEU A CA 1
ATOM 2986 C C . LEU A 1 391 ? -25.051 10.077 38.512 1.00 92.06 391 LEU A C 1
ATOM 2988 O O . LEU A 1 391 ? -25.895 9.289 38.928 1.00 92.06 391 LEU A O 1
ATOM 2992 N N . ASN A 1 392 ? -25.361 11.334 38.180 1.00 89.81 392 ASN A N 1
ATOM 2993 C CA . ASN A 1 392 ? -26.706 11.903 38.269 1.00 89.81 392 ASN A CA 1
ATOM 2994 C C . ASN A 1 392 ? -27.488 11.833 36.940 1.00 89.81 392 ASN A C 1
ATOM 2996 O O . ASN A 1 392 ? -28.492 12.532 36.782 1.00 89.81 392 ASN A O 1
ATOM 3000 N N . ASP A 1 393 ? -27.044 11.038 35.957 1.00 91.25 393 ASP A N 1
ATOM 3001 C CA . ASP A 1 393 ? -27.751 10.906 34.677 1.00 91.25 393 ASP A CA 1
ATOM 3002 C C . ASP A 1 393 ? -29.178 10.374 34.870 1.00 91.25 393 ASP A C 1
ATOM 3004 O O . ASP A 1 393 ? -29.444 9.551 35.736 1.00 91.25 393 ASP A O 1
ATOM 3008 N N . LYS A 1 394 ? -30.124 10.784 34.024 1.00 88.94 394 LYS A N 1
ATOM 3009 C CA . LYS A 1 394 ? -31.516 10.312 34.107 1.00 88.94 394 LYS A CA 1
ATOM 3010 C C . LYS A 1 394 ? -31.710 8.825 33.768 1.00 88.94 394 LYS A C 1
ATOM 3012 O O . LYS A 1 394 ? -32.784 8.292 34.042 1.00 88.94 394 LYS A O 1
ATOM 3017 N N . TYR A 1 395 ? -30.734 8.166 33.139 1.00 89.19 395 TYR A N 1
ATOM 3018 C CA . TYR A 1 395 ? -30.819 6.754 32.768 1.00 89.19 395 TYR A CA 1
ATOM 3019 C C . TYR A 1 395 ? -29.822 5.893 33.549 1.00 89.19 395 TYR A C 1
ATOM 3021 O O . TYR A 1 395 ? -28.613 6.107 33.498 1.00 89.19 395 TYR A O 1
ATOM 3029 N N . LEU A 1 396 ? -30.340 4.839 34.183 1.00 88.94 396 LEU A N 1
ATOM 3030 C CA . LEU A 1 396 ? -29.561 3.900 35.000 1.00 88.94 396 LEU A CA 1
ATOM 3031 C C . LEU A 1 396 ? -28.375 3.249 34.262 1.00 88.94 396 LEU A C 1
ATOM 3033 O O . LEU A 1 396 ? -27.308 3.162 34.864 1.00 88.94 396 LEU A O 1
ATOM 3037 N N . PRO A 1 397 ? -28.472 2.836 32.977 1.00 91.25 397 PRO A N 1
ATOM 3038 C CA . PRO A 1 397 ? -27.313 2.278 32.275 1.00 91.25 397 PRO A CA 1
ATOM 3039 C C . PRO A 1 397 ? -26.135 3.257 32.165 1.00 91.25 397 PRO A C 1
ATOM 3041 O O . PRO A 1 397 ? -24.981 2.843 32.263 1.00 91.25 397 PRO A O 1
ATOM 3044 N N . VAL A 1 398 ? -26.418 4.558 32.020 1.00 93.75 398 VAL A N 1
ATOM 3045 C CA . VAL A 1 398 ? -25.391 5.609 31.961 1.00 93.75 398 VAL A CA 1
ATOM 3046 C C . VAL A 1 398 ? -24.720 5.759 33.327 1.00 93.75 398 VAL A C 1
ATOM 3048 O O . VAL A 1 398 ? -23.494 5.741 33.407 1.00 93.75 398 VAL A O 1
ATOM 3051 N N . GLN A 1 399 ? -25.513 5.813 34.403 1.00 94.00 399 GLN A N 1
ATOM 3052 C CA . GLN A 1 399 ? -24.990 5.851 35.772 1.00 94.00 399 GLN A CA 1
ATOM 3053 C C . GLN A 1 399 ? -24.105 4.631 36.070 1.00 94.00 399 GLN A C 1
ATOM 3055 O O . GLN A 1 399 ? -23.006 4.777 36.597 1.00 94.00 399 GLN A O 1
ATOM 3060 N N . LYS A 1 400 ? -24.542 3.426 35.675 1.00 93.69 400 LYS A N 1
ATOM 3061 C CA . LYS A 1 400 ? -23.812 2.168 35.900 1.00 93.69 400 LYS A CA 1
ATOM 3062 C C . LYS A 1 400 ? -22.438 2.185 35.238 1.00 93.69 400 LYS A C 1
ATOM 3064 O O . LYS A 1 400 ? -21.452 1.797 35.861 1.00 93.69 400 LYS A O 1
ATOM 3069 N N . LYS A 1 401 ? -22.360 2.663 33.990 1.00 96.06 401 LYS A N 1
ATOM 3070 C CA . LYS A 1 401 ? -21.078 2.813 33.288 1.00 96.06 401 LYS A CA 1
ATOM 3071 C C . LYS A 1 401 ? -20.206 3.906 33.904 1.00 96.06 401 LYS A C 1
ATOM 3073 O O . LYS A 1 401 ? -19.001 3.702 33.979 1.00 96.06 401 LYS A O 1
ATOM 3078 N N . ALA A 1 402 ? -20.782 5.002 34.402 1.00 96.88 402 ALA A N 1
ATOM 3079 C CA . ALA A 1 402 ? -20.024 6.028 35.119 1.00 96.88 402 ALA A CA 1
ATOM 3080 C C . ALA A 1 402 ? -19.418 5.499 36.432 1.00 96.88 402 ALA A C 1
ATOM 3082 O O . ALA A 1 402 ? -18.236 5.715 36.681 1.00 96.88 402 ALA A O 1
ATOM 3083 N N . VAL A 1 403 ? -20.183 4.739 37.225 1.00 96.75 403 VAL A N 1
ATOM 3084 C CA . VAL A 1 403 ? -19.685 4.062 38.436 1.00 96.75 403 VAL A CA 1
ATOM 3085 C C . VAL A 1 403 ? -18.529 3.120 38.109 1.00 96.75 403 VAL A C 1
ATOM 3087 O O . VAL A 1 403 ? -17.471 3.201 38.731 1.00 96.75 403 VAL A O 1
ATOM 3090 N N . TRP A 1 404 ? -18.717 2.251 37.111 1.00 97.25 404 TRP A N 1
ATOM 3091 C CA . TRP A 1 404 ? -17.672 1.330 36.669 1.00 97.25 404 TRP A CA 1
ATOM 3092 C C . TRP A 1 404 ? -16.412 2.085 36.221 1.00 97.25 404 TRP A C 1
ATOM 3094 O O . TRP A 1 404 ? -15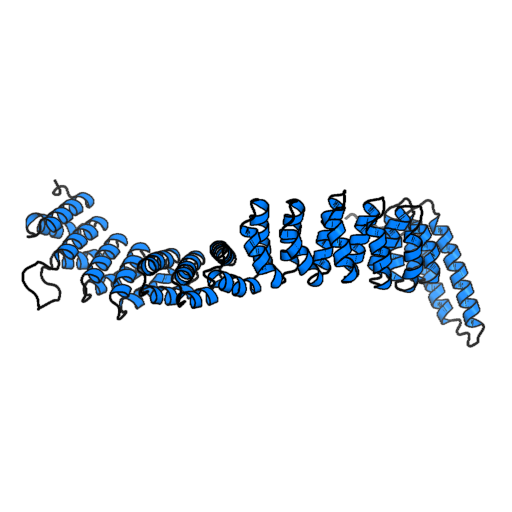.317 1.764 36.676 1.00 97.25 404 TRP A O 1
ATOM 3104 N N . ALA A 1 405 ? -16.569 3.131 35.403 1.00 97.94 405 ALA A N 1
ATOM 3105 C CA . ALA A 1 405 ? -15.459 3.922 34.879 1.00 97.94 405 ALA A CA 1
ATOM 3106 C C . ALA A 1 405 ? -14.653 4.616 35.984 1.00 97.94 405 ALA A C 1
ATOM 3108 O O . ALA A 1 405 ? -13.426 4.580 35.955 1.00 97.94 405 ALA A O 1
ATOM 3109 N N . LEU A 1 406 ? -15.320 5.196 36.986 1.00 98.12 406 LEU A N 1
ATOM 3110 C CA . LEU A 1 406 ? -14.655 5.803 38.143 1.00 98.12 406 LEU A CA 1
ATOM 3111 C C . LEU A 1 406 ? -13.821 4.777 38.929 1.00 98.12 406 LEU A C 1
ATOM 3113 O O . LEU A 1 406 ? -12.687 5.067 39.306 1.00 98.12 406 LEU A O 1
ATOM 3117 N N . GLY A 1 407 ? -14.348 3.562 39.115 1.00 97.06 407 GLY A N 1
ATOM 3118 C CA . GLY A 1 407 ? -13.610 2.461 39.738 1.00 97.06 407 GLY A CA 1
ATOM 3119 C C . GLY A 1 407 ? -12.414 1.974 38.913 1.00 97.06 407 GLY A C 1
ATOM 3120 O O . GLY A 1 407 ? -11.410 1.558 39.483 1.00 97.06 407 GLY A O 1
ATOM 3121 N N . GLU A 1 408 ? -12.492 2.031 37.581 1.00 97.75 408 GLU A N 1
ATOM 3122 C CA . GLU A 1 408 ? -11.384 1.661 36.689 1.00 97.75 408 GLU A CA 1
ATOM 3123 C C . GLU A 1 408 ? -10.277 2.719 36.611 1.00 97.75 408 GLU A C 1
ATOM 3125 O O . GLU A 1 408 ? -9.110 2.343 36.463 1.00 97.75 408 GLU A O 1
ATOM 3130 N N . ILE A 1 409 ? -10.628 4.009 36.724 1.00 97.38 409 ILE A N 1
ATOM 3131 C CA . ILE A 1 409 ? -9.671 5.130 36.765 1.00 97.38 409 ILE A CA 1
ATOM 3132 C C . ILE A 1 409 ? -8.906 5.154 38.097 1.00 97.38 409 ILE A C 1
ATOM 3134 O O . ILE A 1 409 ? -7.735 5.522 38.115 1.00 97.38 409 ILE A O 1
ATOM 3138 N N . LYS A 1 410 ? -9.541 4.717 39.195 1.00 96.56 410 LYS A N 1
ATOM 3139 C CA . LYS A 1 410 ? -8.943 4.621 40.540 1.00 96.56 410 LYS A CA 1
ATOM 3140 C C . LYS A 1 410 ? -8.474 5.954 41.139 1.00 96.56 410 LYS A C 1
ATOM 3142 O O . LYS A 1 410 ? -7.490 6.006 41.868 1.00 96.56 410 LYS A O 1
ATOM 3147 N N . ASP A 1 411 ? -9.185 7.035 40.837 1.00 97.50 411 ASP A N 1
ATOM 3148 C CA . ASP A 1 411 ? -8.868 8.362 41.367 1.00 97.50 411 ASP A CA 1
ATOM 3149 C C . ASP A 1 411 ? -9.609 8.634 42.685 1.00 97.50 411 ASP A C 1
ATOM 3151 O O . ASP A 1 411 ? -10.818 8.411 42.802 1.00 97.50 411 ASP A O 1
ATOM 3155 N N . GLU A 1 412 ? -8.887 9.156 43.675 1.00 96.19 412 GLU A N 1
ATOM 3156 C CA . GLU A 1 412 ? -9.390 9.421 45.027 1.00 96.19 412 GLU A CA 1
ATOM 3157 C C . GLU A 1 412 ? -10.542 10.440 45.080 1.00 96.19 412 GLU A C 1
ATOM 3159 O O . GLU A 1 412 ? -11.335 10.435 46.029 1.00 96.19 412 GLU A O 1
ATOM 3164 N N . ARG A 1 413 ? -10.682 11.302 44.062 1.00 97.25 413 ARG A N 1
ATOM 3165 C CA . ARG A 1 413 ? -11.789 12.269 43.960 1.00 97.25 413 ARG A CA 1
ATOM 3166 C C . ARG A 1 413 ? -13.138 11.575 43.774 1.00 97.25 413 ARG A C 1
ATOM 3168 O O . ARG A 1 413 ? -14.171 12.130 44.139 1.00 97.25 413 ARG A O 1
ATOM 3175 N N . ALA A 1 414 ? -13.142 10.342 43.262 1.00 96.75 414 ALA A N 1
ATOM 3176 C CA . ALA A 1 414 ? -14.355 9.556 43.064 1.00 96.75 414 ALA A CA 1
ATOM 3177 C C . ALA A 1 414 ? -14.920 8.948 44.360 1.00 96.75 414 ALA A C 1
ATOM 3179 O O . ALA A 1 414 ? -16.077 8.527 44.375 1.00 96.75 414 ALA A O 1
ATOM 3180 N N . VAL A 1 415 ? -14.141 8.904 45.446 1.00 96.31 415 VAL A N 1
ATOM 3181 C CA . VAL A 1 415 ? -14.482 8.159 46.670 1.00 96.31 415 VAL A CA 1
ATOM 3182 C C . VAL A 1 415 ? -15.742 8.699 47.346 1.00 96.31 415 VAL A C 1
ATOM 3184 O O . VAL A 1 415 ? -16.688 7.943 47.558 1.00 96.31 415 VAL A O 1
ATOM 3187 N N . GLU A 1 416 ? -15.813 10.001 47.632 1.00 96.00 416 GLU A N 1
ATOM 3188 C CA . GLU A 1 416 ? -16.994 10.593 48.285 1.00 96.00 416 GLU A CA 1
ATOM 3189 C C . GLU A 1 416 ? -18.267 10.496 47.416 1.00 96.00 416 GLU A C 1
ATOM 3191 O O . GLU A 1 416 ? -19.307 10.060 47.924 1.00 96.00 416 GLU A O 1
ATOM 3196 N N . PRO A 1 417 ? -18.225 10.799 46.100 1.00 95.38 417 PRO A N 1
ATOM 3197 C CA . PRO A 1 417 ? -19.361 10.561 45.208 1.00 95.38 417 PRO A CA 1
ATOM 3198 C C . PRO A 1 417 ? -19.823 9.099 45.151 1.00 95.38 417 PRO A C 1
ATOM 3200 O O . PRO A 1 417 ? -21.027 8.835 45.149 1.00 95.38 417 PRO A O 1
ATOM 3203 N N . LEU A 1 418 ? -18.897 8.136 45.137 1.00 95.38 418 LEU A N 1
ATOM 3204 C CA . LEU A 1 418 ? -19.234 6.710 45.133 1.00 95.38 418 LEU A CA 1
ATOM 3205 C C . LEU A 1 418 ? -19.795 6.247 46.486 1.00 95.38 418 LEU A C 1
ATOM 3207 O O . LEU A 1 418 ? -20.734 5.455 46.511 1.00 95.38 418 LEU A O 1
ATOM 3211 N N . ILE A 1 419 ? -19.305 6.781 47.610 1.00 94.44 419 ILE A N 1
ATOM 3212 C CA . ILE A 1 419 ? -19.904 6.564 48.937 1.00 94.44 419 ILE A CA 1
ATOM 3213 C C . ILE A 1 419 ? -21.345 7.086 48.965 1.00 94.44 419 ILE A C 1
ATOM 3215 O O . ILE A 1 419 ? -22.229 6.429 49.521 1.00 94.44 419 ILE A O 1
ATOM 3219 N N . ALA A 1 420 ? -21.605 8.251 48.367 1.00 91.69 420 ALA A N 1
ATOM 3220 C CA . ALA A 1 420 ? -22.958 8.783 48.249 1.00 91.69 420 ALA A CA 1
ATOM 3221 C C . ALA A 1 420 ? -23.849 7.862 47.397 1.00 91.69 420 ALA A C 1
ATOM 3223 O O . ALA A 1 420 ? -24.947 7.523 47.834 1.00 91.69 420 ALA A O 1
ATOM 3224 N N . ALA A 1 421 ? -23.355 7.381 46.249 1.00 90.25 421 ALA A N 1
ATOM 3225 C CA . ALA A 1 421 ? -24.068 6.426 45.396 1.00 90.25 421 ALA A CA 1
ATOM 3226 C C . ALA A 1 421 ? -24.341 5.080 46.097 1.00 90.25 421 ALA A C 1
ATOM 3228 O O . ALA A 1 421 ? -25.405 4.498 45.907 1.00 90.25 421 ALA A O 1
ATOM 3229 N N . LEU A 1 422 ? -23.422 4.608 46.948 1.00 90.19 422 LEU A N 1
ATOM 3230 C CA . LEU A 1 422 ? -23.589 3.407 47.773 1.00 90.19 422 LEU A CA 1
ATOM 3231 C C . LEU A 1 422 ? -24.645 3.591 48.871 1.00 90.19 422 LEU A C 1
ATOM 3233 O O . LEU A 1 422 ? -25.389 2.666 49.181 1.00 90.19 422 LEU A O 1
ATOM 3237 N N . LYS A 1 423 ? -24.700 4.764 49.509 1.00 85.19 423 LYS A N 1
ATOM 3238 C CA . LYS A 1 423 ? -25.650 5.042 50.601 1.00 85.19 423 LYS A CA 1
ATOM 3239 C C . LYS A 1 423 ? -27.046 5.353 50.089 1.00 85.19 423 LYS A C 1
ATOM 3241 O O . LYS A 1 423 ? -28.028 5.170 50.817 1.00 85.19 423 LYS A O 1
ATOM 3246 N N . ASP A 1 424 ? -27.132 5.875 48.876 1.00 72.94 424 ASP A N 1
ATOM 3247 C CA . ASP A 1 424 ? -28.368 6.417 48.381 1.00 72.94 424 ASP A CA 1
ATOM 3248 C C . ASP A 1 424 ? -29.346 5.326 47.904 1.00 72.94 424 ASP A C 1
ATOM 3250 O O . ASP A 1 424 ? -29.121 4.548 46.974 1.00 72.94 424 ASP A O 1
ATOM 3254 N N . LYS A 1 425 ? -30.491 5.297 48.587 1.00 61.38 425 LYS A N 1
ATOM 3255 C CA . LYS A 1 425 ? -31.609 4.393 48.316 1.00 61.38 425 LYS A CA 1
ATOM 3256 C C . LYS A 1 425 ? -32.641 5.028 47.366 1.00 61.38 425 LYS A C 1
ATOM 3258 O O . LYS A 1 425 ? -33.699 4.429 47.194 1.00 61.38 425 LYS A O 1
ATOM 3263 N N . ASN A 1 426 ? -32.411 6.244 46.832 1.00 53.16 426 ASN A N 1
ATOM 3264 C CA . ASN A 1 426 ? -33.481 7.086 46.270 1.00 53.16 426 ASN A CA 1
ATOM 3265 C C . ASN A 1 426 ? -33.099 8.165 45.211 1.00 53.16 426 ASN A C 1
ATOM 3267 O O . ASN A 1 426 ? -33.823 9.153 45.056 1.00 53.16 426 ASN A O 1
ATOM 3271 N N . VAL A 1 427 ? -32.042 8.005 44.417 1.00 47.06 427 VAL A N 1
ATOM 3272 C CA . VAL A 1 427 ? -31.637 8.980 43.385 1.00 47.06 427 VAL A CA 1
ATOM 3273 C C . VAL A 1 427 ? -32.532 8.886 42.126 1.00 47.06 427 VAL A C 1
ATOM 3275 O O . VAL A 1 427 ? -32.464 7.978 41.302 1.00 47.06 427 VAL A O 1
ATOM 3278 N N . TYR A 1 428 ? -33.412 9.893 42.024 1.00 48.69 428 TYR A N 1
ATOM 3279 C CA . TYR A 1 428 ? -33.980 10.550 40.827 1.00 48.69 428 TYR A CA 1
ATOM 3280 C C . TYR A 1 428 ? -35.081 9.920 39.952 1.00 48.69 428 TYR A C 1
ATOM 3282 O O . TYR A 1 428 ? -35.236 10.313 38.796 1.00 48.69 428 TYR A O 1
ATOM 3290 N N . SER A 1 429 ? -35.995 9.104 40.484 1.00 44.44 429 SER A N 1
ATOM 3291 C CA . SER A 1 429 ? -37.287 8.906 39.793 1.00 44.44 429 SER A CA 1
ATOM 3292 C C . SER A 1 429 ? -38.468 8.793 40.755 1.00 44.44 429 SER A C 1
ATOM 3294 O O . SER A 1 429 ? -38.832 7.705 41.193 1.00 44.44 429 SER A O 1
ATOM 3296 N N . ARG A 1 430 ? -39.152 9.921 40.999 1.00 46.00 430 ARG A N 1
ATOM 3297 C CA . ARG A 1 430 ? -40.384 10.038 41.815 1.00 46.00 430 ARG A CA 1
ATOM 3298 C C . ARG A 1 430 ? -41.607 9.257 41.284 1.00 46.00 430 ARG A C 1
ATOM 3300 O O . ARG A 1 430 ? -42.705 9.436 41.802 1.00 46.00 430 ARG A O 1
ATOM 3307 N N . ARG A 1 431 ? -41.477 8.417 40.251 1.00 50.25 431 ARG A N 1
ATOM 3308 C CA . ARG A 1 431 ? -42.602 7.678 39.648 1.00 50.25 431 ARG A CA 1
ATOM 3309 C C . ARG A 1 431 ? -42.210 6.255 39.221 1.00 50.25 431 ARG A C 1
ATOM 3311 O O . ARG A 1 431 ? -41.849 6.055 38.069 1.00 50.25 431 ARG A O 1
ATOM 3318 N N . ALA A 1 432 ? -42.259 5.279 40.137 1.00 37.62 432 ALA A N 1
ATOM 3319 C CA . ALA A 1 432 ? -42.561 3.855 39.868 1.00 37.62 432 ALA A CA 1
ATOM 3320 C C . ALA A 1 432 ? -42.465 2.989 41.152 1.00 37.62 432 ALA A C 1
ATOM 3322 O O . ALA A 1 432 ? -41.743 3.369 42.071 1.00 37.62 432 ALA A O 1
ATOM 3323 N N . PRO A 1 433 ? -43.138 1.822 41.228 1.00 42.81 433 PRO A N 1
ATOM 3324 C CA . PRO A 1 433 ? -43.305 1.060 42.467 1.00 42.81 433 PRO A CA 1
ATOM 3325 C C . PRO A 1 433 ? -42.178 0.040 42.758 1.00 42.81 433 PRO A C 1
ATOM 3327 O O . PRO A 1 433 ? -41.770 -0.716 41.884 1.00 42.81 433 PRO A O 1
ATOM 3330 N N . ARG A 1 434 ? -41.776 -0.015 44.038 1.00 44.50 434 ARG A N 1
ATOM 3331 C CA . ARG A 1 434 ? -41.373 -1.169 44.889 1.00 44.50 434 ARG A CA 1
ATOM 3332 C C . ARG A 1 434 ? -40.244 -2.149 44.508 1.00 44.50 434 ARG A C 1
ATOM 3334 O O . ARG A 1 434 ? -39.886 -2.928 45.385 1.00 44.50 434 ARG A O 1
ATOM 3341 N N . ALA A 1 435 ? -39.618 -2.091 43.336 1.00 51.53 435 ALA A N 1
ATOM 3342 C CA . ALA A 1 435 ? -38.293 -2.700 43.142 1.00 51.53 435 ALA A CA 1
ATOM 3343 C C . ALA A 1 435 ? -37.219 -1.628 43.365 1.00 51.53 435 ALA A C 1
ATOM 3345 O O . ALA A 1 435 ? -37.341 -0.524 42.832 1.00 51.53 435 ALA A O 1
ATOM 3346 N N . ASP A 1 436 ? -36.209 -1.919 44.181 1.00 59.31 436 ASP A N 1
ATOM 3347 C CA . ASP A 1 436 ? -35.094 -1.014 44.458 1.00 59.31 436 ASP A CA 1
ATOM 3348 C C . ASP A 1 436 ? -34.278 -0.822 43.166 1.00 59.31 436 ASP A C 1
ATOM 3350 O O . ASP A 1 436 ? -33.383 -1.596 42.842 1.00 59.31 436 ASP A O 1
ATOM 3354 N N . LYS A 1 437 ? -34.666 0.167 42.348 1.00 60.97 437 LYS A N 1
ATOM 3355 C CA . LYS A 1 437 ? -34.138 0.383 40.987 1.00 60.97 437 LYS A CA 1
ATOM 3356 C C . LYS A 1 437 ? -32.633 0.674 40.950 1.00 60.97 437 LYS A C 1
ATOM 3358 O O . LYS A 1 437 ? -32.066 0.707 39.863 1.00 60.97 437 LYS A O 1
ATOM 3363 N N . ASN A 1 438 ? -32.012 0.902 42.108 1.00 75.31 438 ASN A N 1
ATOM 3364 C CA . ASN A 1 438 ? -30.632 1.353 42.238 1.00 75.31 438 ASN A CA 1
ATOM 3365 C C . ASN A 1 438 ? -29.673 0.280 42.774 1.00 75.31 438 ASN A C 1
ATOM 3367 O O . ASN A 1 438 ? -28.512 0.586 43.030 1.00 75.31 438 ASN A O 1
ATOM 3371 N N . VAL A 1 439 ? -30.129 -0.966 42.954 1.00 85.88 439 VAL A N 1
ATOM 3372 C CA . VAL A 1 439 ? -29.296 -2.071 43.475 1.00 85.88 439 VAL A CA 1
ATOM 3373 C C . VAL A 1 439 ? -28.011 -2.238 42.666 1.00 85.88 439 VAL A C 1
ATOM 3375 O O . VAL A 1 439 ? -26.933 -2.297 43.248 1.00 85.88 439 VAL A O 1
ATOM 3378 N N . ASP A 1 440 ? -28.114 -2.220 41.337 1.00 86.44 440 ASP A N 1
ATOM 3379 C CA . ASP A 1 440 ? -26.969 -2.332 40.427 1.00 86.44 440 ASP A CA 1
ATOM 3380 C C . ASP A 1 440 ? -25.940 -1.209 40.613 1.00 86.44 440 ASP A C 1
ATOM 3382 O O . ASP A 1 440 ? -24.737 -1.446 40.515 1.00 86.44 440 ASP A O 1
ATOM 3386 N N . ILE A 1 441 ? -26.403 0.014 40.880 1.00 89.50 441 ILE A N 1
ATOM 3387 C CA . ILE A 1 441 ? -25.539 1.179 41.094 1.00 89.50 441 ILE A CA 1
ATOM 3388 C C . ILE A 1 441 ? -24.893 1.104 42.472 1.00 89.50 441 ILE A C 1
ATOM 3390 O O . ILE A 1 441 ? -23.693 1.332 42.574 1.00 89.50 441 ILE A O 1
ATOM 3394 N N . ARG A 1 442 ? -25.643 0.729 43.519 1.00 91.50 442 ARG A N 1
ATOM 3395 C CA . ARG A 1 442 ? -25.092 0.549 44.871 1.00 91.50 442 ARG A CA 1
ATOM 3396 C C . ARG A 1 442 ? -24.048 -0.566 44.908 1.00 91.50 442 ARG A C 1
ATOM 3398 O O . ARG A 1 442 ? -22.964 -0.369 45.448 1.00 91.50 442 ARG A O 1
ATOM 3405 N N . ALA A 1 443 ? -24.351 -1.714 44.302 1.00 92.50 443 ALA A N 1
ATOM 3406 C CA . ALA A 1 443 ? -23.422 -2.837 44.205 1.00 92.50 443 ALA A CA 1
ATOM 3407 C C . ALA A 1 443 ? -22.179 -2.456 43.384 1.00 92.50 443 ALA A C 1
ATOM 3409 O O . ALA A 1 443 ? -21.056 -2.689 43.827 1.00 92.50 443 ALA A O 1
ATOM 3410 N N . GLY A 1 444 ? -22.368 -1.786 42.241 1.00 93.81 444 GLY A N 1
ATOM 3411 C CA . GLY A 1 444 ? -21.265 -1.264 41.436 1.00 93.81 444 GLY A CA 1
ATOM 3412 C C . GLY A 1 444 ? -20.423 -0.221 42.176 1.00 93.81 444 GLY A C 1
ATOM 3413 O O . GLY A 1 444 ? -19.206 -0.209 42.028 1.00 93.81 444 GLY A O 1
ATOM 3414 N N . ALA A 1 445 ? -21.038 0.634 42.999 1.00 95.06 445 ALA A N 1
ATOM 3415 C CA . ALA A 1 445 ? -20.333 1.645 43.781 1.00 95.06 445 ALA A CA 1
ATOM 3416 C C . ALA A 1 445 ? -19.476 0.994 44.868 1.00 95.06 445 ALA A C 1
ATOM 3418 O O . ALA A 1 445 ? -18.328 1.391 45.048 1.00 95.06 445 ALA A O 1
ATOM 3419 N N . ALA A 1 446 ? -19.989 -0.049 45.529 1.00 95.56 446 ALA A N 1
ATOM 3420 C CA . ALA A 1 446 ? -19.191 -0.864 46.436 1.00 95.56 446 ALA A CA 1
ATOM 3421 C C . ALA A 1 446 ? -17.984 -1.493 45.717 1.00 95.56 446 ALA A C 1
ATOM 3423 O O . ALA A 1 446 ? -16.857 -1.366 46.191 1.00 95.56 446 ALA A O 1
ATOM 3424 N N . GLU A 1 447 ? -18.196 -2.100 44.543 1.00 96.12 447 GLU A N 1
ATOM 3425 C CA . GLU A 1 447 ? -17.110 -2.683 43.746 1.00 96.12 447 GLU A CA 1
ATOM 3426 C C . GLU A 1 447 ? -16.063 -1.631 43.342 1.00 96.12 447 GLU A C 1
ATOM 3428 O O . GLU A 1 447 ? -14.862 -1.871 43.479 1.00 96.12 447 GLU A O 1
ATOM 3433 N N . ALA A 1 448 ? -16.507 -0.463 42.869 1.00 96.56 448 ALA A N 1
ATOM 3434 C CA . ALA A 1 448 ? -15.645 0.641 42.458 1.00 96.56 448 ALA A CA 1
ATOM 3435 C C . ALA A 1 448 ? -14.810 1.184 43.628 1.00 96.56 448 ALA A C 1
ATOM 3437 O O . ALA A 1 448 ? -13.604 1.358 43.478 1.00 96.56 448 ALA A O 1
ATOM 3438 N N . LEU A 1 449 ? -15.413 1.372 44.807 1.00 96.75 449 LEU A N 1
ATOM 3439 C CA . LEU A 1 449 ? -14.700 1.762 46.029 1.00 96.75 449 LEU A CA 1
ATOM 3440 C C . LEU A 1 449 ? -13.626 0.735 46.411 1.00 96.75 449 LEU A C 1
ATOM 3442 O O . LEU A 1 449 ? -12.498 1.110 46.721 1.00 96.75 449 LEU A O 1
ATOM 3446 N N . GLY A 1 450 ? -13.945 -0.558 46.305 1.00 94.88 450 GLY A N 1
ATOM 3447 C CA . GLY A 1 450 ? -12.977 -1.634 46.519 1.00 94.88 450 GLY A CA 1
ATOM 3448 C C . GLY A 1 450 ? -11.833 -1.657 45.502 1.00 94.88 450 GLY A C 1
ATOM 3449 O O . GLY A 1 450 ? -10.758 -2.139 45.829 1.00 94.88 450 GLY A O 1
ATOM 3450 N N . LYS A 1 451 ? -12.033 -1.149 44.276 1.00 95.81 451 LYS A N 1
ATOM 3451 C CA . LYS A 1 451 ? -10.965 -1.009 43.264 1.00 95.81 451 LYS A CA 1
ATOM 3452 C C . LYS A 1 451 ? -10.061 0.201 43.506 1.00 95.81 451 LYS A C 1
ATOM 3454 O O . LYS A 1 451 ? -8.894 0.137 43.114 1.00 95.81 451 LYS A O 1
ATOM 3459 N N . ILE A 1 452 ? -10.608 1.282 44.072 1.00 95.31 452 ILE A N 1
ATOM 3460 C CA . ILE A 1 452 ? -9.866 2.506 44.421 1.00 95.31 452 ILE A CA 1
ATOM 3461 C C . ILE A 1 452 ? -8.977 2.266 45.650 1.00 95.31 452 ILE A C 1
ATOM 3463 O O . ILE A 1 452 ? -7.897 2.836 45.728 1.00 95.31 452 ILE A O 1
ATOM 3467 N N . GLU A 1 453 ? -9.404 1.390 46.566 1.00 93.81 453 GLU A N 1
ATOM 3468 C CA . GLU A 1 453 ? -8.639 0.995 47.761 1.00 93.81 453 GLU A CA 1
ATOM 3469 C C . GLU A 1 453 ? -8.410 2.147 48.766 1.00 93.81 453 GLU A C 1
ATOM 3471 O O . GLU A 1 453 ? -7.405 2.198 49.471 1.00 93.81 453 GLU A O 1
ATOM 3476 N N . ASP A 1 454 ? -9.368 3.078 48.862 1.00 93.06 454 ASP A N 1
ATOM 3477 C CA . ASP A 1 454 ? -9.303 4.220 49.783 1.00 93.06 454 ASP A CA 1
ATOM 3478 C C . ASP A 1 454 ? -9.969 3.922 51.140 1.00 93.06 454 ASP A C 1
ATOM 3480 O O . ASP A 1 454 ? -11.127 3.500 51.217 1.00 93.06 454 ASP A O 1
ATOM 3484 N N . ASN A 1 455 ? -9.255 4.220 52.229 1.00 91.38 455 ASN A N 1
ATOM 3485 C CA . ASN A 1 455 ? -9.698 3.975 53.605 1.00 91.38 455 ASN A CA 1
ATOM 3486 C C . ASN A 1 455 ? -10.993 4.707 53.992 1.00 91.38 455 ASN A C 1
ATOM 3488 O O . ASN A 1 455 ? -11.726 4.236 54.863 1.00 91.38 455 ASN A O 1
ATOM 3492 N N . ARG A 1 456 ? -11.328 5.832 53.347 1.00 94.12 456 ARG A N 1
ATOM 3493 C CA . ARG A 1 456 ? -12.591 6.555 53.590 1.00 94.12 456 ARG A CA 1
ATOM 3494 C C . ARG A 1 456 ? -13.818 5.704 53.250 1.00 94.12 456 ARG A C 1
ATOM 3496 O O . ARG A 1 456 ? -14.897 5.935 53.797 1.00 94.12 456 ARG A O 1
ATOM 3503 N N . ALA A 1 457 ? -13.664 4.699 52.386 1.00 93.44 457 ALA A N 1
ATOM 3504 C CA . ALA A 1 457 ? -14.739 3.800 51.985 1.00 93.44 457 ALA A CA 1
ATOM 3505 C C . ALA A 1 457 ? -15.077 2.723 53.029 1.00 93.44 457 ALA A C 1
ATOM 3507 O O . ALA A 1 457 ? -16.175 2.172 52.981 1.00 93.44 457 ALA A O 1
ATOM 3508 N N . VAL A 1 458 ? -14.180 2.436 53.978 1.00 93.12 458 VAL A N 1
ATOM 3509 C CA . VAL A 1 458 ? -14.282 1.291 54.900 1.00 93.12 458 VAL A CA 1
ATOM 3510 C C . VAL A 1 458 ? -15.566 1.317 55.734 1.00 93.12 458 VAL A C 1
ATOM 3512 O O . VAL A 1 458 ? -16.371 0.390 55.666 1.00 93.12 458 VAL A O 1
ATOM 3515 N N . GLU A 1 459 ? -15.813 2.390 56.487 1.00 93.75 459 GLU A N 1
ATOM 3516 C CA . GLU A 1 459 ? -17.003 2.485 57.347 1.00 93.75 459 GLU A CA 1
ATOM 3517 C C . GLU A 1 459 ? -18.325 2.478 56.542 1.00 93.75 459 GLU A C 1
ATOM 3519 O O . GLU A 1 459 ? -19.258 1.751 56.908 1.00 93.75 459 GLU A O 1
ATOM 3524 N N . PRO A 1 460 ? -18.442 3.208 55.410 1.00 93.75 460 PRO A N 1
ATOM 3525 C CA . PRO A 1 460 ? -19.569 3.055 54.490 1.00 93.75 460 PRO A CA 1
ATOM 3526 C C . PRO A 1 460 ? -19.785 1.627 53.971 1.00 93.75 460 PRO A C 1
ATOM 3528 O O . PRO A 1 460 ? -20.933 1.181 53.905 1.00 93.75 460 PRO A O 1
ATOM 3531 N N . LEU A 1 461 ? -18.714 0.911 53.613 1.00 93.88 461 LEU A N 1
ATOM 3532 C CA . LEU A 1 461 ? -18.787 -0.456 53.097 1.00 93.88 461 LEU A CA 1
ATOM 3533 C C . LEU A 1 461 ? -19.224 -1.446 54.182 1.00 93.88 461 LEU A C 1
ATOM 3535 O O . LEU A 1 461 ? -20.085 -2.275 53.907 1.00 93.88 461 LEU A O 1
ATOM 3539 N N . ILE A 1 462 ? -18.745 -1.317 55.424 1.00 92.25 462 ILE A N 1
ATOM 3540 C CA . ILE A 1 462 ? -19.221 -2.132 56.561 1.00 92.25 462 ILE A CA 1
ATOM 3541 C C . ILE A 1 462 ? -20.719 -1.912 56.779 1.00 92.25 462 ILE A C 1
ATOM 3543 O O . ILE A 1 462 ? -21.495 -2.862 56.916 1.00 92.25 462 ILE A O 1
ATOM 3547 N N . ALA A 1 463 ? -21.155 -0.649 56.774 1.00 91.81 463 ALA A N 1
ATOM 3548 C CA . ALA A 1 463 ? -22.566 -0.328 56.924 1.00 91.81 463 ALA A CA 1
ATOM 3549 C C . ALA A 1 463 ? -23.416 -0.960 55.808 1.00 91.81 463 ALA A C 1
ATOM 3551 O O . ALA A 1 463 ? -24.488 -1.491 56.100 1.00 91.81 463 ALA A O 1
ATOM 3552 N N . ALA A 1 464 ? -22.943 -0.942 54.558 1.00 91.19 464 ALA A N 1
ATOM 3553 C CA . ALA A 1 464 ? -23.622 -1.583 53.434 1.00 91.19 464 ALA A CA 1
ATOM 3554 C C . ALA A 1 464 ? -23.611 -3.119 53.543 1.00 91.19 464 ALA A C 1
ATOM 3556 O O . ALA A 1 464 ? -24.663 -3.737 53.392 1.00 91.19 464 ALA A O 1
ATOM 3557 N N . ALA A 1 465 ? -22.473 -3.728 53.889 1.00 90.56 465 ALA A N 1
ATOM 3558 C CA . ALA A 1 465 ? -22.307 -5.174 54.048 1.00 90.56 465 ALA A CA 1
ATOM 3559 C C . ALA A 1 465 ? -23.261 -5.770 55.093 1.00 90.56 465 ALA A C 1
ATOM 3561 O O . ALA A 1 465 ? -23.788 -6.862 54.897 1.00 90.56 465 ALA A O 1
ATOM 3562 N N . VAL A 1 466 ? -23.537 -5.035 56.176 1.00 90.38 466 VAL A N 1
ATOM 3563 C CA . VAL A 1 466 ? -24.404 -5.506 57.268 1.00 90.38 466 VAL A CA 1
ATOM 3564 C C . VAL A 1 466 ? -25.864 -5.078 57.088 1.00 90.38 466 VAL A C 1
ATOM 3566 O O . VAL A 1 466 ? -26.776 -5.844 57.399 1.00 90.38 466 VAL A O 1
ATOM 3569 N N . LYS A 1 467 ? -26.114 -3.843 56.629 1.00 87.94 467 LYS A N 1
ATOM 3570 C CA . LYS A 1 467 ? -27.441 -3.199 56.719 1.00 87.94 467 LYS A CA 1
ATOM 3571 C C . LYS A 1 467 ? -28.140 -2.989 55.374 1.00 87.94 467 LYS A C 1
ATOM 3573 O O . LYS A 1 467 ? -29.290 -2.532 55.381 1.00 87.94 467 LYS A O 1
ATOM 3578 N N . ASP A 1 468 ? -27.501 -3.261 54.230 1.00 86.94 468 ASP A N 1
ATOM 3579 C CA . ASP A 1 468 ? -28.201 -3.168 52.942 1.00 86.94 468 ASP A CA 1
ATOM 3580 C C . ASP A 1 468 ? -29.259 -4.274 52.824 1.00 86.94 468 ASP A C 1
ATOM 3582 O O . ASP A 1 468 ? -29.081 -5.408 53.276 1.00 86.94 468 ASP A O 1
ATOM 3586 N N . ARG A 1 469 ? -30.407 -3.928 52.238 1.00 85.06 469 ARG A N 1
ATOM 3587 C CA . ARG A 1 469 ? -31.539 -4.847 52.082 1.00 85.06 469 ARG A CA 1
ATOM 3588 C C . ARG A 1 469 ? -31.255 -5.881 51.000 1.00 85.06 469 ARG A C 1
ATOM 3590 O O . ARG A 1 469 ? -31.696 -7.023 51.135 1.00 85.06 469 ARG A O 1
ATOM 3597 N N . ASP A 1 470 ? -30.499 -5.501 49.974 1.00 87.88 470 ASP A N 1
ATOM 3598 C CA . ASP A 1 470 ? -30.200 -6.368 48.846 1.00 87.88 470 ASP A CA 1
ATOM 3599 C C . ASP A 1 470 ? -28.950 -7.230 49.112 1.00 87.88 470 ASP A C 1
ATOM 3601 O O . ASP A 1 470 ? -27.884 -6.693 49.432 1.00 87.88 470 ASP A O 1
ATOM 3605 N N . PRO A 1 471 ? -29.040 -8.567 48.980 1.00 89.44 471 PRO A N 1
ATOM 3606 C CA . PRO A 1 471 ? -27.895 -9.457 49.168 1.00 89.44 471 PRO A CA 1
ATOM 3607 C C . PRO A 1 471 ? -26.711 -9.175 48.236 1.00 89.44 471 PRO A C 1
ATOM 3609 O O . PRO A 1 471 ? -25.573 -9.433 48.622 1.00 89.44 471 PRO A O 1
ATOM 3612 N N . SER A 1 472 ? -26.956 -8.659 47.030 1.00 90.31 472 SER A N 1
ATOM 3613 C CA . SER A 1 472 ? -25.916 -8.380 46.034 1.00 90.31 472 SER A CA 1
ATOM 3614 C C . SER A 1 472 ? -25.047 -7.208 46.475 1.00 90.31 472 SER A C 1
ATOM 3616 O O . SER A 1 472 ? -23.826 -7.306 46.434 1.00 90.31 472 SER A O 1
ATOM 3618 N N . VAL A 1 473 ? -25.668 -6.142 46.994 1.00 90.38 473 VAL A N 1
ATOM 3619 C CA . VAL A 1 473 ? -24.942 -4.989 47.553 1.00 90.38 473 VAL A CA 1
ATOM 3620 C C . VAL A 1 473 ? -24.132 -5.413 48.775 1.00 90.38 473 VAL A C 1
ATOM 3622 O O . VAL A 1 473 ? -22.965 -5.043 48.885 1.00 90.38 473 VAL A O 1
ATOM 3625 N N . ARG A 1 474 ? -24.714 -6.240 49.661 1.00 93.00 474 ARG A N 1
ATOM 3626 C CA . ARG A 1 474 ? -23.987 -6.771 50.825 1.00 93.00 474 ARG A CA 1
ATOM 3627 C C . ARG A 1 474 ? -22.745 -7.558 50.409 1.00 93.00 474 ARG A C 1
ATOM 3629 O O . ARG A 1 474 ? -21.675 -7.344 50.971 1.00 93.00 474 ARG A O 1
ATOM 3636 N N . ARG A 1 475 ? -22.881 -8.429 49.401 1.00 93.44 475 ARG A N 1
ATOM 3637 C CA . ARG A 1 475 ? -21.774 -9.228 48.862 1.00 93.44 475 ARG A CA 1
ATOM 3638 C C . ARG A 1 475 ? -20.681 -8.345 48.261 1.00 93.44 475 ARG A C 1
ATOM 3640 O O . ARG A 1 475 ? -19.532 -8.475 48.663 1.00 93.44 475 ARG A O 1
ATOM 3647 N N . SER A 1 476 ? -21.032 -7.422 47.362 1.00 93.94 476 SER A N 1
ATOM 3648 C CA . SER A 1 476 ? -20.054 -6.520 46.740 1.00 93.94 476 SER A CA 1
ATOM 3649 C C . SER A 1 476 ? -19.335 -5.643 47.769 1.00 93.94 476 SER A C 1
ATOM 3651 O O . SER A 1 476 ? -18.146 -5.380 47.618 1.00 93.94 476 SER A O 1
ATOM 3653 N N . ALA A 1 477 ? -20.024 -5.218 48.834 1.00 93.62 477 ALA A N 1
ATOM 3654 C CA . ALA A 1 477 ? -19.414 -4.451 49.918 1.00 93.62 477 ALA A CA 1
ATOM 3655 C C . ALA A 1 477 ? -18.425 -5.279 50.754 1.00 93.62 477 ALA A C 1
ATOM 3657 O O . ALA A 1 477 ? -17.337 -4.792 51.054 1.00 93.62 477 ALA A O 1
ATOM 3658 N N . ALA A 1 478 ? -18.759 -6.533 51.075 1.00 92.44 478 ALA A N 1
ATOM 3659 C CA . ALA A 1 478 ? -17.838 -7.450 51.749 1.00 92.44 478 ALA A CA 1
ATOM 3660 C C . ALA A 1 478 ? -16.601 -7.764 50.883 1.0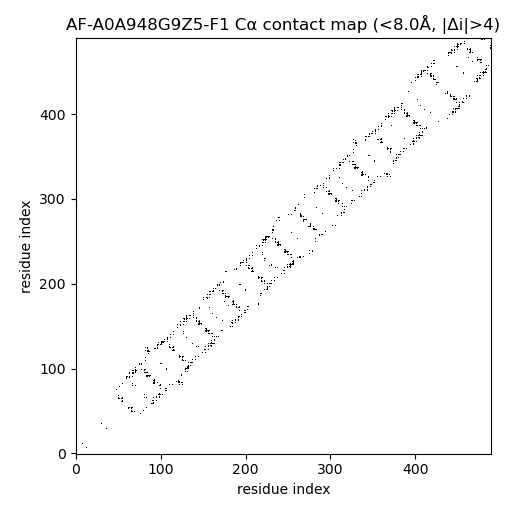0 92.44 478 ALA A C 1
ATOM 3662 O O . ALA A 1 478 ? -15.471 -7.672 51.355 1.00 92.44 478 ALA A O 1
ATOM 3663 N N . GLU A 1 479 ? -16.792 -8.039 49.587 1.00 93.25 479 GLU A N 1
ATOM 3664 C CA . GLU A 1 479 ? -15.688 -8.251 48.638 1.00 93.25 479 GLU A CA 1
ATOM 3665 C C . GLU A 1 479 ? -14.779 -7.016 48.520 1.00 93.25 479 GLU A C 1
ATOM 3667 O O . GLU A 1 479 ? -13.555 -7.140 48.455 1.00 93.25 479 GLU A O 1
ATOM 3672 N N . ALA A 1 480 ? -15.363 -5.815 48.510 1.00 93.81 480 ALA A N 1
ATOM 3673 C CA . ALA A 1 480 ? -14.617 -4.562 48.483 1.00 93.81 480 ALA A CA 1
ATOM 3674 C C . ALA A 1 480 ? -13.779 -4.346 49.755 1.00 93.81 480 ALA A C 1
ATOM 3676 O O . ALA A 1 480 ? -12.628 -3.930 49.643 1.00 93.81 480 ALA A O 1
ATOM 3677 N N . LEU A 1 481 ? -14.306 -4.677 50.941 1.00 91.88 481 LEU A N 1
ATOM 3678 C CA . LEU A 1 481 ? -13.543 -4.642 52.199 1.00 91.88 481 LEU A CA 1
ATOM 3679 C C . LEU A 1 481 ? -12.345 -5.599 52.165 1.00 91.88 481 LEU A C 1
ATOM 3681 O O . LEU A 1 481 ? -11.252 -5.224 52.591 1.00 91.88 481 LEU A O 1
ATOM 3685 N N . GLY A 1 482 ? -12.525 -6.790 51.583 1.00 89.62 482 GLY A N 1
ATOM 3686 C CA . GLY A 1 482 ? -11.434 -7.739 51.359 1.00 89.62 482 GLY A CA 1
ATOM 3687 C C . GLY A 1 482 ? -10.333 -7.177 50.451 1.00 89.62 482 GLY A C 1
ATOM 3688 O O . GLY A 1 482 ? -9.151 -7.348 50.742 1.00 89.62 482 GLY A O 1
ATOM 3689 N N . LYS A 1 483 ? -10.696 -6.438 49.390 1.00 90.06 483 LYS A N 1
ATOM 3690 C CA . LYS A 1 483 ? -9.724 -5.759 48.505 1.00 90.06 483 LYS A CA 1
ATOM 3691 C C . LYS A 1 483 ? -8.957 -4.641 49.216 1.00 90.06 483 LYS A C 1
ATOM 3693 O O . LYS A 1 483 ? -7.751 -4.534 49.028 1.00 90.06 483 LYS A O 1
ATOM 3698 N N . ILE A 1 484 ? -9.633 -3.873 50.075 1.00 89.19 484 ILE A N 1
ATOM 3699 C CA . ILE A 1 484 ? -9.025 -2.817 50.908 1.00 89.19 484 ILE A CA 1
ATOM 3700 C C . ILE A 1 484 ? -8.132 -3.412 52.023 1.00 89.19 484 ILE A C 1
ATOM 3702 O O . ILE A 1 484 ? -7.344 -2.695 52.634 1.00 89.19 484 ILE A O 1
ATOM 3706 N N . LYS A 1 485 ? -8.187 -4.737 52.247 1.00 83.81 485 LYS A N 1
ATOM 3707 C CA . LYS A 1 485 ? -7.477 -5.470 53.313 1.00 83.81 485 LYS A CA 1
ATOM 3708 C C . LYS A 1 485 ? -7.884 -5.026 54.722 1.00 83.81 485 LYS A C 1
ATOM 3710 O O . LYS A 1 485 ? -7.059 -5.024 55.636 1.00 83.81 485 LYS A O 1
ATOM 3715 N N . ASP A 1 486 ? -9.152 -4.665 54.912 1.00 76.25 486 ASP A N 1
ATOM 3716 C CA . ASP A 1 486 ? -9.681 -4.436 56.257 1.00 76.25 486 ASP A CA 1
ATOM 3717 C C . ASP A 1 486 ? -9.878 -5.784 56.969 1.00 76.25 486 ASP A C 1
ATOM 3719 O O . ASP A 1 486 ? -10.498 -6.702 56.433 1.00 76.25 486 ASP A O 1
ATOM 3723 N N . ALA A 1 487 ? -9.356 -5.905 58.190 1.00 70.06 487 ALA A N 1
ATOM 3724 C CA . ALA A 1 487 ? -9.409 -7.141 58.972 1.00 70.06 487 ALA A CA 1
ATOM 3725 C C . ALA A 1 487 ? -10.838 -7.585 59.352 1.00 70.06 487 ALA A C 1
ATOM 3727 O O . ALA A 1 487 ? -11.024 -8.708 59.802 1.00 70.06 487 ALA A O 1
ATOM 3728 N N . ARG A 1 488 ? -11.847 -6.719 59.189 1.00 67.88 488 ARG A N 1
ATOM 3729 C CA . ARG A 1 488 ? -13.265 -7.000 59.474 1.00 67.88 488 ARG A CA 1
ATOM 3730 C C . ARG A 1 488 ? -14.028 -7.518 58.244 1.00 67.88 488 ARG A C 1
ATOM 3732 O O . ARG A 1 488 ? -15.257 -7.510 58.250 1.00 67.88 488 ARG A O 1
ATOM 3739 N N . ALA A 1 489 ? -13.318 -7.868 57.168 1.00 59.88 489 ALA A N 1
ATOM 3740 C CA . ALA A 1 489 ? -13.891 -8.440 55.949 1.00 59.88 489 ALA A CA 1
ATOM 3741 C C . ALA A 1 489 ? -14.174 -9.955 56.047 1.00 59.88 489 ALA A C 1
ATOM 3743 O O . ALA A 1 489 ? -14.956 -10.467 55.244 1.00 59.88 489 ALA A O 1
ATOM 3744 N N . GLU A 1 490 ? -13.532 -10.645 56.997 1.00 54.78 490 GLU A N 1
ATOM 3745 C CA . GLU A 1 490 ? -13.811 -12.034 57.408 1.00 54.78 490 GLU A CA 1
ATOM 3746 C C . GLU A 1 490 ? -14.975 -12.086 58.406 1.00 54.78 490 GLU A C 1
ATOM 3748 O O . GLU A 1 490 ? -15.799 -13.026 58.292 1.00 54.78 490 GLU A O 1
#

Nearest PDB structures (foldseek):
  6veh-assembly1_A  TM=7.133E-01  e=2.066E-08  synthetic construct
  3ltj-assembly1_A  TM=6.838E-01  e=1.011E-08  synthetic construct
  7q1e-assembly1_D  TM=8.000E-01  e=8.302E-06  synthetic construct
  6gwd-assembly1_H  TM=6.613E-01  e=1.988E-06  synthetic construct
  8fbj-assembly1_A  TM=1.645E-01  e=1.015E-01  synthetic construct

pLDDT: mean 86.45, std 16.02, range [26.58, 98.38]

Sequence (490 aa):
MKQYKVKMPNNVIKLTAMMLLVSLYLSLVGCSGEDGNGVNRLFQKIEIRGLVRKLRDKDPYIREEAVEALGRIGEPAVEPLIAALRDEHPSVREGTVEALGMIGKPAVEPLIAALKDKNVYIRSGATEALGKTENKRAVEPLIAALKDEYSSVRISAAEALGKIKDERAVEPLYAVLLNDKDFRVQSTAAETLGKIGTSAVGFLIAALKDKNLSVRKVAVETLGEIKDKRAVEPLIAALKDENWVIQEAATLALDKIGTPVIEPLIAVVKDKNQPHRKEAALALEKIGTPALEFLIVALKDKDPYVRNVAVEMLGKIKDERAVEPLITALKDKDEEIRERTGEAIGKIGTSAVEPLISALKNKSSDVRMRTAEILGTIKDVRAVEPLITTLNDKYLPVQKKAVWALGEIKDERAVEPLIAALKDKNVYSRRAPRADKNVDIRAGAAEALGKIEDNRAVEPLIAAAVKDRDPSVRRSAAEALGKIKDARAE

Mean predicted aligned error: 11.48 Å

Foldseek 3Di:
DDDPPPPPPPVVVVVVVVVVVVVVVVVVPPDPDPCVVVVVVVVLVVVLVVLLVQCPDPDVVSVLVSLLVLLVSALVSLVSLLVQLLPPDPSSNVSSLVSLLSSAPSNQVVLLVQCPDPRPSSNLSSLLSLLSNLDPVCLVSLLVQCPDPDVSSVLSSLSSCLSNLDLVCQVSLLVQLVDPPDPSSNLSSLVSLLSSADSNLVSLLVQCPDPDPSSNLSSLQSLLSSLDLVCLVSLLVQCPPPDPSSVVSSLSSLVSNALSNLVVLLVLLPDPPRPRNVSSLVSLLSSAPSNLVVLLVQCPDPDPSSVQSSLQSLLSSLDLVCLLSLLVSCPPPDPVSNVSSLVSLLSNAPSNLVVLLVQCPPPDPSSVLSSLQSLLSSLDPVCLVSLLVQCLPQDPSNVLSSLSSLLSNLDPVCLVSLLCLLPDQDRDDPDDDDDSPSLSSNLSSLQSLLSSLDPVCLVSLVCQLPPPPDPSSVVSSLVSCVSNVPPVSD

Secondary structure (DSSP, 8-state):
---------HHHHHHHHHHHHHHHHHHH----STTHHHHHHHHHHHHHHHHHHHTT-SSHHHHHHHHHHHHHH-GGGHHHHHHHTT-SSHHHHHHHHHHHHHH-GGGHHHHHHHTT-SSHHHHHHHHHHHHHHT-GGGHHHHHHHTT-SSHHHHHHHHHHHHHHT-GGGHHHHHHHHHH-SSHHHHHHHHHHHHHH-GGGHHHHHHHTT-SSHHHHHHHHHHHHHHT-GGGHHHHHHHTT-SSHHHHHHHHHHHHHH-GGGHHHHHHHHH-TT-TTHHHHHHHHHHH-GGGHHHHHHHTT-SSHHHHHHHHHHHHHH--GGGHHHHHHHTT-SSHHHHHHHHHHHHHH-GGGHHHHHHHTT-S-HHHHHHHHHHHHHHT-GGGHHHHHHHTT-SSHHHHHHHHHHHHHHT-GGGHHHHHHHHH-S--S-SS--SS-TTHHHHHHHHHHHHHHT-GGGHHHHHHHHHH-SSHHHHHHHHHHHHHHT-GGG-